Protein AF-0000000071198370 (afdb_homodimer)

Sequence (422 aa):
MTERKFRLDVVVDSFTKAKQEDGSIVLDEYVRGYDELCIFFDSLGSVFGFITSDVRDKIGILKHHRSNENGKNYDMVKRMFDFEVEKNLTAAQTKPLSGSRTLLRLHRALAFTVLFMKGLSEASDKDDSSKLAADAYNETLARYHPWLIRKAALLAMYTLDNVGDMIKKASGGNANEEEAKKLLKEGVDAIQPVYDATEALYTSYDLHGLPMTERKFRLDVVVDSFTKAKQEDGSIVLDEYVRGYDELCIFFDSLGSVFGFITSDVRDKIGILKHHRSNENGKNYDMVKRMFDFEVEKNLTAAQTKPLSGSRTLLRLHRALAFTVLFMKGLSEASDKDDSSKLAADAYNETLARYHPWLIRKAALLAMYTLDNVGDMIKKASGGNANEEEAKKLLKEGVDAIQPVYDATEALYTSYDLHGLP

Foldseek 3Di:
DPLDAAALVLLLVLLLVQQDPVRWGFQVSVLSNLVSVLNLLVVQDPLSVVVSVLSVVLSVLLVVCCPDPNNVQSRIPLSQLVVCVVVVQLVDPDPPHGNNLSVLLVLQVLQLVLQLLLCLLPDDQPDASLVSSLVSCVVTVLVVDPPVVNVSVSVSSVSGDGSCVSLCSQNRNPDDNNVSSVSSVSSSVSNVSVSVSSVVSCVVSVSNPSD/DPLDAAALVLLLVLLLVQQDPVRWGFQVSVLSNLVSVLNLLVVQDPLSVVVSVLSVVLSVLLVVCCPDPNNVQSRIPLSQLVVCVVVVQLVDPDPPHGNNLSVLLVLQVLQLVLQLLLCLLPDDQPDASLVSSLVSCVVTVLVVDPPVVNVSVSVSSVSGDGSCVSLCSQNRNPDDNNVSSVSSVSSSVSNVSVSVSSVVSCVVSVSNPSD

Structure (mmCIF, N/CA/C/O backbone):
data_AF-0000000071198370-model_v1
#
loop_
_entity.id
_entity.type
_entity.pdbx_description
1 polymer 'Glycolipid transfer protein domain-containing protein'
#
loop_
_atom_site.group_PDB
_atom_site.id
_atom_site.type_symbol
_atom_site.label_atom_id
_atom_site.label_alt_id
_atom_site.label_comp_id
_atom_site.label_asym_id
_atom_site.label_entity_id
_atom_site.label_seq_id
_atom_site.pdbx_PDB_ins_code
_atom_site.Cartn_x
_atom_site.Cartn_y
_atom_site.Cartn_z
_atom_site.occupancy
_atom_site.B_iso_or_equiv
_atom_site.auth_seq_id
_atom_site.auth_comp_id
_atom_site.auth_asym_id
_atom_site.auth_atom_id
_atom_site.pdbx_PDB_model_num
ATOM 1 N N . MET A 1 1 ? 5.699 7.121 -16.422 1 35.53 1 MET A N 1
ATOM 2 C CA . MET A 1 1 ? 5.699 8.57 -16.219 1 35.53 1 MET A CA 1
ATOM 3 C C . MET A 1 1 ? 6.66 8.961 -15.109 1 35.53 1 MET A C 1
ATOM 5 O O . MET A 1 1 ? 6.684 8.32 -14.047 1 35.53 1 MET A O 1
ATOM 9 N N . THR A 1 2 ? 7.656 9.594 -15.445 1 44.03 2 THR A N 1
ATOM 10 C CA . THR A 1 2 ? 8.742 9.938 -14.531 1 44.03 2 THR A CA 1
ATOM 11 C C . THR A 1 2 ? 8.203 10.57 -13.258 1 44.03 2 THR A C 1
ATOM 13 O O . THR A 1 2 ? 7.555 11.625 -13.305 1 44.03 2 THR A O 1
ATOM 16 N N . GLU A 1 3 ? 7.875 9.781 -12.281 1 65.62 3 GLU A N 1
ATOM 17 C CA . GLU A 1 3 ? 7.277 10.266 -11.039 1 65.62 3 GLU A CA 1
ATOM 18 C C . GLU A 1 3 ? 8.102 11.398 -10.43 1 65.62 3 GLU A C 1
ATOM 20 O O . GLU A 1 3 ? 9.312 11.273 -10.281 1 65.62 3 GLU A O 1
ATOM 25 N N . ARG A 1 4 ? 7.57 12.711 -10.5 1 84.81 4 ARG A N 1
ATOM 26 C CA . ARG A 1 4 ? 8.211 13.867 -9.891 1 84.81 4 ARG A CA 1
ATOM 27 C C . ARG A 1 4 ? 8.758 13.539 -8.508 1 84.81 4 ARG A C 1
ATOM 29 O O . ARG A 1 4 ? 8.109 12.82 -7.738 1 84.81 4 ARG A O 1
ATOM 36 N N . LYS A 1 5 ? 10.109 14.062 -8.312 1 89.69 5 LYS A N 1
ATOM 37 C CA . LYS A 1 5 ? 10.75 13.797 -7.031 1 89.69 5 LYS A CA 1
ATOM 38 C C . LYS A 1 5 ? 10.258 14.758 -5.953 1 89.69 5 LYS A C 1
ATOM 40 O O . LYS A 1 5 ? 9.875 15.891 -6.258 1 89.69 5 LYS A O 1
ATOM 45 N N . PHE A 1 6 ? 10.219 14.383 -4.734 1 95 6 PHE A N 1
ATOM 46 C CA . PHE A 1 6 ? 9.852 15.172 -3.57 1 95 6 PHE A CA 1
ATOM 47 C C . PHE A 1 6 ? 10.734 16.406 -3.449 1 95 6 PHE A C 1
ATOM 49 O O . PHE A 1 6 ? 11.938 16.344 -3.695 1 95 6 PHE A O 1
ATOM 56 N N . ARG A 1 7 ? 10.141 17.516 -3.117 1 93.75 7 ARG A N 1
ATOM 57 C CA . ARG A 1 7 ? 10.836 18.781 -2.895 1 93.75 7 ARG A CA 1
ATOM 58 C C . ARG A 1 7 ? 10.453 19.375 -1.547 1 93.75 7 ARG A C 1
ATOM 60 O O . ARG A 1 7 ? 9.367 19.953 -1.399 1 93.75 7 ARG A O 1
ATOM 67 N N . LEU A 1 8 ? 11.414 19.344 -0.645 1 94.94 8 LEU A N 1
ATOM 68 C CA . LEU A 1 8 ? 11.164 19.859 0.697 1 94.94 8 LEU A CA 1
ATOM 69 C C . LEU A 1 8 ? 10.984 21.375 0.674 1 94.94 8 LEU A C 1
ATOM 71 O O . LEU A 1 8 ? 10.242 21.922 1.493 1 94.94 8 LEU A O 1
ATOM 75 N N . ASP A 1 9 ? 11.609 22.016 -0.243 1 95 9 ASP A N 1
ATOM 76 C CA . ASP A 1 9 ? 11.469 23.453 -0.325 1 95 9 ASP A CA 1
ATOM 77 C C . ASP A 1 9 ? 10.039 23.859 -0.692 1 95 9 ASP A C 1
ATOM 79 O O . ASP A 1 9 ? 9.578 24.938 -0.334 1 95 9 ASP A O 1
ATOM 83 N N . VAL A 1 10 ? 9.344 23.062 -1.396 1 96.94 10 VAL A N 1
ATOM 84 C CA . VAL A 1 10 ? 7.934 23.312 -1.699 1 96.94 10 VAL A CA 1
ATOM 85 C C . VAL A 1 10 ? 7.109 23.234 -0.417 1 96.94 10 VAL A C 1
ATOM 87 O O . VAL A 1 10 ? 6.211 24.047 -0.201 1 96.94 10 VAL A O 1
ATOM 90 N N . VAL A 1 11 ? 7.41 22.234 0.442 1 97.62 11 VAL A N 1
ATOM 91 C CA . VAL A 1 11 ? 6.746 22.125 1.738 1 97.62 11 VAL A CA 1
ATOM 92 C C . VAL A 1 11 ? 7.008 23.391 2.557 1 97.62 11 VAL A C 1
ATOM 94 O O . VAL A 1 11 ? 6.074 23.984 3.104 1 97.62 11 VAL A O 1
ATOM 97 N N . VAL A 1 12 ? 8.227 23.797 2.6 1 97.62 12 VAL A N 1
ATOM 98 C CA . VAL A 1 12 ? 8.602 25 3.346 1 97.62 12 VAL A CA 1
ATOM 99 C C . VAL A 1 12 ? 7.836 26.203 2.812 1 97.62 12 VAL A C 1
ATOM 101 O O . VAL A 1 12 ? 7.242 26.969 3.584 1 97.62 12 VAL A O 1
ATOM 104 N N . ASP A 1 13 ? 7.82 26.344 1.54 1 98.38 13 ASP A N 1
ATOM 105 C CA . ASP A 1 13 ? 7.145 27.484 0.912 1 98.38 13 ASP A CA 1
ATOM 106 C C . ASP A 1 13 ? 5.648 27.453 1.204 1 98.38 13 ASP A C 1
ATOM 108 O O . ASP A 1 13 ? 5.062 28.484 1.543 1 98.38 13 ASP A O 1
ATOM 112 N N . SER A 1 14 ? 5.078 26.328 1.068 1 98.75 14 SER A N 1
ATOM 113 C CA . SER A 1 14 ? 3.641 26.172 1.261 1 98.75 14 SER A CA 1
ATOM 114 C C . SER A 1 14 ? 3.232 26.531 2.686 1 98.75 14 SER A C 1
ATOM 116 O O . SER A 1 14 ? 2.301 27.312 2.891 1 98.75 14 SER A O 1
ATOM 118 N N . PHE A 1 15 ? 3.928 26.078 3.672 1 98.75 15 PHE A N 1
ATOM 119 C CA . PHE A 1 15 ? 3.527 26.297 5.055 1 98.75 15 PHE A CA 1
ATOM 120 C C . PHE A 1 15 ? 3.906 27.703 5.504 1 98.75 15 PHE A C 1
ATOM 122 O O . PHE A 1 15 ? 3.223 28.312 6.34 1 98.75 15 PHE A O 1
ATOM 129 N N . THR A 1 16 ? 4.973 28.25 4.898 1 98.5 16 THR A N 1
ATOM 130 C CA . THR A 1 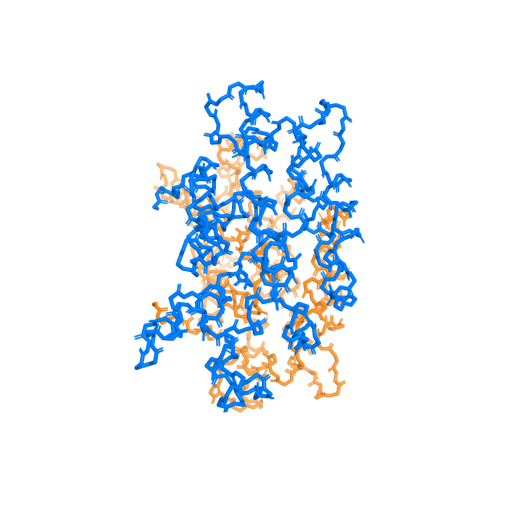16 ? 5.281 29.641 5.16 1 98.5 16 THR A CA 1
ATOM 131 C C . THR A 1 16 ? 4.152 30.547 4.66 1 98.5 16 THR A C 1
ATOM 133 O O . THR A 1 16 ? 3.777 31.5 5.336 1 98.5 16 THR A O 1
ATOM 136 N N . LYS A 1 17 ? 3.629 30.188 3.562 1 98.62 17 LYS A N 1
ATOM 137 C CA . LYS A 1 17 ? 2.574 31 2.961 1 98.62 17 LYS A CA 1
ATOM 138 C C . LYS A 1 17 ? 1.222 30.719 3.604 1 98.62 17 LYS A C 1
ATOM 140 O O . LYS A 1 17 ? 0.285 31.5 3.473 1 98.62 17 LYS A O 1
ATOM 145 N N . ALA A 1 18 ? 1.096 29.578 4.25 1 98.81 18 ALA A N 1
ATOM 146 C CA . ALA A 1 18 ? -0.182 29.172 4.828 1 98.81 18 ALA A CA 1
ATOM 147 C C . ALA A 1 18 ? -0.566 30.094 5.992 1 98.81 18 ALA A C 1
ATOM 149 O O . ALA A 1 18 ? -1.736 30.453 6.148 1 98.81 18 ALA A O 1
ATOM 150 N N . LYS A 1 19 ? 0.361 30.453 6.797 1 98.5 19 LYS A N 1
ATOM 151 C CA . LYS A 1 19 ? 0.066 31.359 7.906 1 98.5 19 LYS A CA 1
ATOM 152 C C . LYS A 1 19 ? 0.299 32.812 7.5 1 98.5 19 LYS A C 1
ATOM 154 O O . LYS A 1 19 ? 1.425 33.188 7.184 1 98.5 19 LYS A O 1
ATOM 159 N N . GLN A 1 20 ? -0.708 33.562 7.566 1 97.75 20 GLN A N 1
ATOM 160 C CA . GLN A 1 20 ? -0.631 35 7.234 1 97.75 20 GLN A CA 1
ATOM 161 C C . GLN A 1 20 ? -0.151 35.812 8.43 1 97.75 20 GLN A C 1
ATOM 163 O O . GLN A 1 20 ? -0.036 35.281 9.539 1 97.75 20 GLN A O 1
ATOM 168 N N . GLU A 1 21 ? 0.072 37.062 8.18 1 95.75 21 GLU A N 1
ATOM 169 C CA . GLU A 1 21 ? 0.603 37.969 9.203 1 95.75 21 GLU A CA 1
ATOM 170 C C . GLU A 1 21 ? -0.369 38.125 10.367 1 95.75 21 GLU A C 1
ATOM 172 O O . GLU A 1 21 ? 0.05 38.25 11.523 1 95.75 21 GLU A O 1
ATOM 177 N N . ASP A 1 22 ? -1.618 38.031 10.086 1 95.69 22 ASP A N 1
ATOM 178 C CA . ASP A 1 22 ? -2.619 38.25 11.125 1 95.69 22 ASP A CA 1
ATOM 179 C C . ASP A 1 22 ? -2.932 36.938 11.844 1 95.69 22 ASP A C 1
ATOM 181 O O . ASP A 1 22 ? -3.826 36.875 12.695 1 95.69 22 ASP A O 1
ATOM 185 N N . GLY A 1 23 ? -2.223 35.844 11.438 1 95.44 23 GLY A N 1
ATOM 186 C CA . GLY A 1 23 ? -2.393 34.562 12.109 1 95.44 23 GLY A CA 1
ATOM 187 C C . GLY A 1 23 ? -3.371 33.625 11.398 1 95.44 23 GLY A C 1
ATOM 188 O O . GLY A 1 23 ? -3.471 32.438 11.734 1 95.44 23 GLY A O 1
ATOM 189 N N . SER A 1 24 ? -4.09 34.188 10.469 1 97.75 24 SER A N 1
ATOM 190 C CA . SER A 1 24 ? -5.027 33.344 9.727 1 97.75 24 SER A CA 1
ATOM 191 C C . SER A 1 24 ? -4.293 32.312 8.891 1 97.75 24 SER A C 1
ATOM 193 O O . SER A 1 24 ? -3.119 32.469 8.555 1 97.75 24 SER A O 1
ATOM 195 N N . ILE A 1 25 ? -5.023 31.234 8.641 1 98.81 25 ILE A N 1
ATOM 196 C CA . ILE A 1 25 ? -4.41 30.109 7.926 1 98.81 25 ILE A CA 1
ATOM 197 C C . ILE A 1 25 ? -5.098 29.922 6.578 1 98.81 25 ILE A C 1
ATOM 199 O O . ILE A 1 25 ? -6.309 29.703 6.516 1 98.81 25 ILE A O 1
ATOM 203 N N . VAL A 1 26 ? -4.309 29.969 5.477 1 98.88 26 VAL A N 1
ATOM 204 C CA . VAL A 1 26 ? -4.785 29.75 4.113 1 98.88 26 VAL A CA 1
ATOM 205 C C . VAL A 1 26 ? -4.918 28.25 3.842 1 98.88 26 VAL A C 1
ATOM 207 O O . VAL A 1 26 ? -3.932 27.516 3.885 1 98.88 26 VAL A O 1
ATOM 210 N N . LEU A 1 27 ? -6.152 27.844 3.549 1 98.88 27 LEU A N 1
ATOM 211 C CA . LEU A 1 27 ? -6.406 26.422 3.391 1 98.88 27 LEU A CA 1
ATOM 212 C C . LEU A 1 27 ? -5.691 25.875 2.158 1 98.88 27 LEU A C 1
ATOM 214 O O . LEU A 1 27 ? -5.102 24.797 2.207 1 98.88 27 LEU A O 1
ATOM 218 N N . ASP A 1 28 ? -5.656 26.625 1.06 1 98.81 28 ASP A N 1
ATOM 219 C CA . ASP A 1 28 ? -5.047 26.156 -0.186 1 98.81 28 ASP A CA 1
ATOM 220 C C . ASP A 1 28 ? -3.561 25.875 0.002 1 98.81 28 ASP A C 1
ATOM 222 O O . ASP A 1 28 ? -3.035 24.906 -0.556 1 98.81 28 ASP A O 1
ATOM 226 N N . GLU A 1 29 ? -2.885 26.719 0.7 1 98.88 29 GLU A N 1
ATOM 227 C CA . GLU A 1 29 ? -1.457 26.531 0.936 1 98.88 29 GLU A CA 1
ATOM 228 C C . GLU A 1 29 ? -1.201 25.344 1.859 1 98.88 29 GLU A C 1
ATOM 230 O O . GLU A 1 29 ? -0.219 24.609 1.69 1 98.88 29 GLU A O 1
ATOM 235 N N . TYR A 1 30 ? -2.068 25.188 2.867 1 98.88 30 TYR A N 1
ATOM 236 C CA . TYR A 1 30 ? -2.01 24.016 3.73 1 98.88 30 TYR A CA 1
ATOM 237 C C . TYR A 1 30 ? -2.104 22.719 2.914 1 98.88 30 TYR A C 1
ATOM 239 O O . TYR A 1 30 ? -1.282 21.812 3.076 1 98.88 30 TYR A O 1
ATOM 247 N N . VAL A 1 31 ? -3.043 22.688 1.993 1 98.81 31 VAL A N 1
ATOM 248 C CA . VAL A 1 31 ? -3.291 21.531 1.134 1 98.81 31 VAL A CA 1
ATOM 249 C C . VAL A 1 31 ? -2.121 21.344 0.171 1 98.81 31 VAL A C 1
ATOM 251 O O . VAL A 1 31 ? -1.703 20.203 -0.094 1 98.81 31 VAL A O 1
ATOM 254 N N . ARG A 1 32 ? -1.594 22.438 -0.359 1 98.69 32 ARG A N 1
ATOM 255 C CA . ARG A 1 32 ? -0.42 22.359 -1.222 1 98.69 32 ARG A CA 1
ATOM 256 C C . ARG A 1 32 ? 0.745 21.688 -0.508 1 98.69 32 ARG A C 1
ATOM 258 O O . ARG A 1 32 ? 1.447 20.859 -1.098 1 98.69 32 ARG A O 1
ATOM 265 N N . GLY A 1 33 ? 0.97 22.016 0.738 1 98.56 33 GLY A N 1
ATOM 266 C CA . GLY A 1 33 ? 1.994 21.344 1.532 1 98.56 33 GLY A CA 1
ATOM 267 C C . GLY A 1 33 ? 1.794 19.844 1.641 1 98.56 33 GLY A C 1
ATOM 268 O O . GLY A 1 33 ? 2.738 19.078 1.464 1 98.56 33 GLY A O 1
ATOM 269 N N . TYR A 1 34 ? 0.578 19.453 1.87 1 98.62 34 TYR A N 1
ATOM 270 C CA . TYR A 1 34 ? 0.268 18.031 2.01 1 98.62 34 TYR A CA 1
ATOM 271 C C . TYR A 1 34 ? 0.379 17.312 0.671 1 98.62 34 TYR A C 1
ATOM 273 O O . TYR A 1 34 ? 0.767 16.141 0.617 1 98.62 34 TYR A O 1
ATOM 281 N N . ASP A 1 35 ? 0.061 18.031 -0.423 1 98.19 35 ASP A N 1
ATOM 282 C CA . ASP A 1 35 ? 0.276 17.453 -1.744 1 98.19 35 ASP A CA 1
ATOM 283 C C . ASP A 1 35 ? 1.738 17.047 -1.938 1 98.19 35 ASP A C 1
ATOM 285 O O . ASP A 1 35 ? 2.031 15.977 -2.461 1 98.19 35 ASP A O 1
ATOM 289 N N . GLU A 1 36 ? 2.586 17.938 -1.532 1 97.38 36 GLU A N 1
ATOM 290 C CA . GLU A 1 36 ? 4.012 17.641 -1.651 1 97.38 36 GLU A CA 1
ATOM 291 C C . GLU A 1 36 ? 4.418 16.5 -0.729 1 97.38 36 GLU A C 1
ATOM 293 O O . GLU A 1 36 ? 5.195 15.625 -1.121 1 97.38 36 GLU A O 1
ATOM 298 N N . LEU A 1 37 ? 3.881 16.453 0.5 1 97.06 37 LEU A N 1
ATOM 299 C CA . LEU A 1 37 ? 4.195 15.391 1.449 1 97.06 37 LEU A CA 1
ATOM 300 C C . LEU A 1 37 ? 3.754 14.031 0.916 1 97.06 37 LEU A C 1
ATOM 302 O O . LEU A 1 37 ? 4.391 13.008 1.19 1 97.06 37 LEU A O 1
ATOM 306 N N . CYS A 1 38 ? 2.746 13.977 0.132 1 96.88 38 CYS A N 1
ATOM 307 C CA . CYS A 1 38 ? 2.293 12.734 -0.476 1 96.88 38 CYS A CA 1
ATOM 308 C C . CYS A 1 38 ? 3.354 12.164 -1.409 1 96.88 38 CYS A C 1
ATOM 310 O O . CYS A 1 38 ? 3.516 10.945 -1.503 1 96.88 38 CYS A O 1
ATOM 312 N N . ILE A 1 39 ? 4.086 13.039 -2.111 1 95.69 39 ILE A N 1
ATOM 313 C CA . ILE A 1 39 ? 5.168 12.586 -2.979 1 95.69 39 ILE A CA 1
ATOM 314 C C . ILE A 1 39 ? 6.25 11.906 -2.141 1 95.69 39 ILE A C 1
ATOM 316 O O . ILE A 1 39 ? 6.801 10.875 -2.541 1 95.69 39 ILE A O 1
ATOM 320 N N . PHE A 1 40 ? 6.547 12.5 -0.985 1 94.62 40 PHE A N 1
ATOM 321 C CA . PHE A 1 40 ? 7.512 11.898 -0.074 1 94.62 40 PHE A CA 1
ATOM 322 C C . PHE A 1 40 ? 7.043 10.516 0.375 1 94.62 40 PHE A C 1
ATOM 324 O O . PHE A 1 40 ? 7.809 9.555 0.329 1 94.62 40 PHE A O 1
ATOM 331 N N . PHE A 1 41 ? 5.766 10.359 0.835 1 95 41 PHE A N 1
ATOM 332 C CA . PHE A 1 41 ? 5.227 9.086 1.301 1 95 41 PHE A CA 1
ATOM 333 C C . PHE A 1 41 ? 5.293 8.031 0.199 1 95 41 PHE A C 1
ATOM 335 O O . PHE A 1 41 ? 5.617 6.875 0.459 1 95 41 PHE A O 1
ATOM 342 N N . ASP A 1 42 ? 5.031 8.469 -1.008 1 93.56 42 ASP A N 1
ATOM 343 C CA . ASP A 1 42 ? 5.113 7.566 -2.148 1 93.56 42 ASP A CA 1
ATOM 344 C C . ASP A 1 42 ? 6.539 7.047 -2.338 1 93.56 42 ASP A C 1
ATOM 346 O O . ASP A 1 42 ? 6.738 5.91 -2.76 1 93.56 42 ASP A O 1
ATOM 350 N N . SER A 1 43 ? 7.473 7.852 -2.029 1 93.69 43 SER A N 1
ATOM 351 C CA . SER A 1 43 ? 8.875 7.492 -2.246 1 93.69 43 SER A CA 1
ATOM 352 C C . SER A 1 43 ? 9.344 6.477 -1.21 1 93.69 43 SER A C 1
ATOM 354 O O . SER A 1 43 ? 10.398 5.859 -1.378 1 93.69 43 SER A O 1
ATOM 356 N N . LEU A 1 44 ? 8.609 6.312 -0.084 1 94.31 44 LEU A N 1
ATOM 357 C CA . LEU A 1 44 ? 9.031 5.434 1.004 1 94.31 44 LEU A CA 1
ATOM 358 C C . LEU A 1 44 ? 8.797 3.971 0.643 1 94.31 44 LEU A C 1
ATOM 360 O O . LEU A 1 44 ? 9.359 3.074 1.273 1 94.31 44 LEU A O 1
ATOM 364 N N . GLY A 1 45 ? 7.84 3.74 -0.312 1 93.31 45 GLY A N 1
ATOM 365 C CA . GLY A 1 45 ? 7.609 2.375 -0.759 1 93.31 45 GLY A CA 1
ATOM 366 C C . GLY A 1 45 ? 6.141 1.982 -0.746 1 93.31 45 GLY A C 1
ATOM 367 O O . GLY A 1 45 ? 5.32 2.648 -0.112 1 93.31 45 GLY A O 1
ATOM 368 N N . SER A 1 46 ? 5.91 0.899 -1.343 1 93.25 46 SER A N 1
ATOM 369 C CA . SER A 1 46 ? 4.535 0.475 -1.581 1 93.25 46 SER A CA 1
ATOM 370 C C . SER A 1 46 ? 3.836 0.108 -0.276 1 93.25 46 SER A C 1
ATOM 372 O O . SER A 1 46 ? 2.607 0.143 -0.193 1 93.25 46 SER A O 1
ATOM 374 N N . VAL A 1 47 ? 4.574 -0.257 0.759 1 94.44 47 VAL A N 1
ATOM 375 C CA . VAL A 1 47 ? 4.016 -0.58 2.068 1 94.44 47 VAL A CA 1
ATOM 376 C C . VAL A 1 47 ? 3.355 0.66 2.668 1 94.44 47 VAL A C 1
ATOM 378 O O . VAL A 1 47 ? 2.469 0.549 3.516 1 94.44 47 VAL A O 1
ATOM 381 N N . PHE A 1 48 ? 3.68 1.822 2.184 1 96.19 48 PHE A N 1
ATOM 382 C CA . PHE A 1 48 ? 3.129 3.076 2.682 1 96.19 48 PHE A CA 1
ATOM 383 C C . PHE A 1 48 ? 1.935 3.514 1.842 1 96.19 48 PHE A C 1
ATOM 385 O O . PHE A 1 48 ? 1.383 4.594 2.053 1 96.19 48 PHE A O 1
ATOM 392 N N . GLY A 1 49 ? 1.549 2.674 0.939 1 94.88 49 GLY A N 1
ATOM 393 C CA . GLY A 1 49 ? 0.475 3.027 0.025 1 94.88 49 GLY A CA 1
ATOM 394 C C . GLY A 1 49 ? -0.804 3.432 0.734 1 94.88 49 GLY A C 1
ATOM 395 O O . GLY A 1 49 ? -1.488 4.363 0.31 1 94.88 49 GLY A O 1
ATOM 396 N N . PHE A 1 50 ? -1.109 2.77 1.8 1 95.62 50 PHE A N 1
ATOM 397 C CA . PHE A 1 50 ? -2.35 3.064 2.506 1 95.62 50 PHE A CA 1
ATOM 398 C C . PHE A 1 50 ? -2.285 4.438 3.164 1 95.62 50 PHE A C 1
ATOM 400 O O . PHE A 1 50 ? -3.309 5.105 3.32 1 95.62 50 PHE A O 1
ATOM 407 N N . ILE A 1 51 ? -1.092 4.836 3.629 1 97.06 51 ILE A N 1
ATOM 408 C CA . ILE A 1 51 ? -0.909 6.164 4.211 1 97.06 51 ILE A CA 1
ATOM 409 C C . ILE A 1 51 ? -1.16 7.23 3.15 1 97.06 51 ILE A C 1
ATOM 411 O O . ILE A 1 51 ? -1.951 8.156 3.365 1 97.06 51 ILE A O 1
ATOM 415 N N . THR A 1 52 ? -0.494 7.062 2.006 1 96.5 52 THR A N 1
ATOM 416 C CA . THR A 1 52 ? -0.632 8.031 0.926 1 96.5 52 THR A CA 1
ATOM 417 C C . THR A 1 52 ? -2.082 8.117 0.455 1 96.5 52 THR A C 1
ATOM 419 O O . THR A 1 52 ? -2.609 9.211 0.245 1 96.5 52 THR A O 1
ATOM 422 N N . SER A 1 53 ? -2.65 6.965 0.306 1 95.88 53 SER A N 1
ATOM 423 C CA . SER A 1 53 ? -4.043 6.926 -0.127 1 95.88 53 SER A CA 1
ATOM 424 C C . SER A 1 53 ? -4.949 7.668 0.85 1 95.88 53 SER A C 1
ATOM 426 O O . SER A 1 53 ? -5.816 8.438 0.435 1 95.88 53 SER A O 1
ATOM 428 N N . ASP A 1 54 ? -4.773 7.453 2.131 1 96.81 54 ASP A N 1
ATOM 429 C CA . ASP A 1 54 ? -5.574 8.102 3.164 1 96.81 54 ASP A CA 1
ATOM 430 C C . ASP A 1 54 ? -5.387 9.617 3.131 1 96.81 54 ASP A C 1
ATOM 432 O O . ASP A 1 54 ? -6.363 10.367 3.189 1 96.81 54 ASP A O 1
ATOM 436 N N . VAL A 1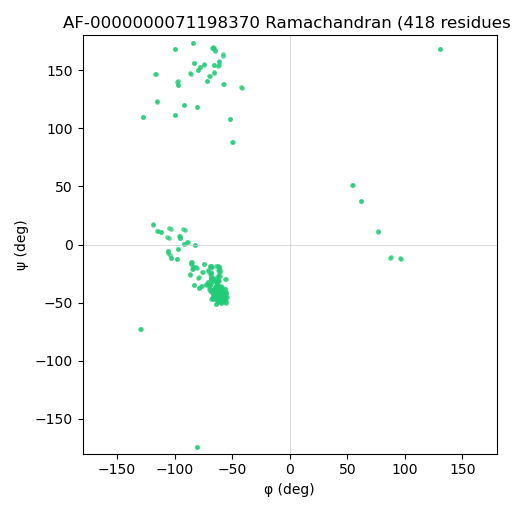 55 ? -4.191 10.078 3.006 1 98.06 55 VAL A N 1
ATOM 437 C CA . VAL A 1 55 ? -3.891 11.5 2.984 1 98.06 55 VAL A CA 1
ATOM 438 C C . VAL A 1 55 ? -4.477 12.133 1.723 1 98.06 55 VAL A C 1
ATOM 440 O O . VAL A 1 55 ? -5.109 13.195 1.787 1 98.06 55 VAL A O 1
ATOM 443 N N . ARG A 1 56 ? -4.371 11.516 0.598 1 97.88 56 ARG A N 1
ATOM 444 C CA . ARG A 1 56 ? -4.906 12.031 -0.656 1 97.88 56 ARG A CA 1
ATOM 445 C C . ARG A 1 56 ? -6.43 12.109 -0.61 1 97.88 56 ARG A C 1
ATOM 447 O O . ARG A 1 56 ? -7.027 13.023 -1.182 1 97.88 56 ARG A O 1
ATOM 454 N N . ASP A 1 57 ? -7 11.141 -0.008 1 97.62 57 ASP A N 1
ATOM 455 C CA . ASP A 1 57 ? -8.453 11.18 0.169 1 97.62 57 ASP A CA 1
ATOM 456 C C . ASP A 1 57 ? -8.883 12.422 0.938 1 97.62 57 ASP A C 1
ATOM 458 O O . ASP A 1 57 ? -9.836 13.102 0.551 1 97.62 57 ASP A O 1
ATOM 462 N N . LYS A 1 58 ? -8.211 12.711 1.994 1 98.31 58 LYS A N 1
ATOM 463 C CA . LYS A 1 58 ? -8.539 13.867 2.818 1 98.31 58 LYS A CA 1
ATOM 464 C C . LYS A 1 58 ? -8.281 15.172 2.064 1 98.31 58 LYS A C 1
ATOM 466 O O . LYS A 1 58 ? -9.07 16.109 2.146 1 98.31 58 LYS A O 1
ATOM 471 N N . ILE A 1 59 ? -7.18 15.195 1.326 1 98.75 59 ILE A N 1
ATOM 472 C CA . ILE A 1 59 ? -6.898 16.344 0.462 1 98.75 59 ILE A CA 1
ATOM 473 C C . ILE A 1 59 ? -8.047 16.531 -0.529 1 98.75 59 ILE A C 1
ATOM 475 O O . ILE A 1 59 ? -8.516 17.656 -0.734 1 98.75 59 ILE A O 1
ATOM 479 N N . GLY A 1 60 ? -8.508 15.445 -1.083 1 98.62 60 GLY A N 1
ATOM 480 C CA . GLY A 1 60 ? -9.609 15.492 -2.027 1 98.62 60 GLY A CA 1
ATOM 481 C C . GLY A 1 60 ? -10.875 16.078 -1.436 1 98.62 60 GLY A C 1
ATOM 482 O O . GLY A 1 60 ? -11.57 16.859 -2.086 1 98.62 60 GLY A O 1
ATOM 483 N N . ILE A 1 61 ? -11.203 15.703 -0.26 1 98.38 61 ILE A N 1
ATOM 484 C CA . ILE A 1 61 ? -12.391 16.219 0.421 1 98.38 61 ILE A CA 1
ATOM 485 C C . ILE A 1 61 ? -12.281 17.719 0.601 1 98.38 61 ILE A C 1
ATOM 487 O O . ILE A 1 61 ? -13.227 18.469 0.326 1 98.38 61 ILE A O 1
ATOM 491 N N . LEU A 1 62 ? -11.141 18.172 1.074 1 98.75 62 LEU A N 1
ATOM 492 C CA . LEU A 1 62 ? -10.945 19.609 1.284 1 98.75 62 LEU A CA 1
ATOM 493 C C . LEU A 1 62 ? -11.023 20.359 -0.035 1 98.75 62 LEU A C 1
ATOM 495 O O . LEU A 1 62 ? -11.648 21.422 -0.108 1 98.75 62 LEU A O 1
ATOM 499 N N . LYS A 1 63 ? -10.422 19.828 -1.096 1 98.75 63 LYS A N 1
ATOM 500 C CA . LYS A 1 63 ? -10.469 20.453 -2.412 1 98.75 63 LYS A CA 1
ATOM 501 C C . LYS A 1 63 ? -11.898 20.5 -2.951 1 98.75 63 LYS A C 1
ATOM 503 O O . LYS A 1 63 ? -12.289 21.453 -3.629 1 98.75 63 LYS A O 1
ATOM 508 N N . HIS A 1 64 ? -12.648 19.484 -2.689 1 98.38 64 HIS A N 1
ATOM 509 C CA . HIS A 1 64 ? -14.055 19.453 -3.084 1 98.38 64 HIS A CA 1
ATOM 510 C C . HIS A 1 64 ? -14.836 20.594 -2.443 1 98.38 64 HIS A C 1
ATOM 512 O O . HIS A 1 64 ? -15.57 21.312 -3.127 1 98.38 64 HIS A O 1
ATOM 518 N N . HIS A 1 65 ? -14.656 20.75 -1.145 1 98.31 65 HIS A N 1
ATOM 519 C CA . HIS A 1 65 ? -15.328 21.844 -0.453 1 98.31 65 HIS A CA 1
ATOM 520 C C . HIS A 1 65 ? -14.906 23.203 -1.008 1 98.31 65 HIS A C 1
ATOM 522 O O . HIS A 1 65 ? -15.727 24.109 -1.144 1 98.31 65 HIS A O 1
ATOM 528 N N . ARG A 1 66 ? -13.648 23.328 -1.344 1 98.56 66 ARG A N 1
ATOM 529 C CA . ARG A 1 66 ? -13.094 24.578 -1.836 1 98.56 66 ARG A CA 1
ATOM 530 C C . ARG A 1 66 ? -13.641 24.922 -3.221 1 98.56 66 ARG A C 1
ATOM 532 O O . ARG A 1 66 ? -13.781 26.094 -3.57 1 98.56 66 ARG A O 1
ATOM 539 N N . SER A 1 67 ? -14.07 23.938 -3.992 1 98.06 67 SER A N 1
ATOM 540 C CA . SER A 1 67 ? -14.438 24.141 -5.387 1 98.06 67 SER A CA 1
ATOM 541 C C . SER A 1 67 ? -15.953 24.172 -5.555 1 98.06 67 SER A C 1
ATOM 543 O O . SER A 1 67 ? -16.453 24.594 -6.605 1 98.06 67 SER A O 1
ATOM 545 N N . ASN A 1 68 ? -16.719 23.797 -4.562 1 97.19 68 ASN A N 1
ATOM 546 C CA . ASN A 1 68 ? -18.172 23.734 -4.711 1 97.19 68 ASN A CA 1
ATOM 547 C C . ASN A 1 68 ? -18.812 25.109 -4.555 1 97.19 68 ASN A C 1
ATOM 549 O O . ASN A 1 68 ? -18.109 26.125 -4.559 1 97.19 68 ASN A O 1
ATOM 553 N N . GLU A 1 69 ? -20.172 25.219 -4.543 1 97.44 69 GLU A N 1
ATOM 554 C CA . GLU A 1 69 ? -20.906 26.469 -4.531 1 97.44 69 GLU A CA 1
ATOM 555 C C . GLU A 1 69 ? -20.594 27.297 -3.293 1 97.44 69 GLU A C 1
ATOM 557 O O . GLU A 1 69 ? -20.688 28.531 -3.314 1 97.44 69 GLU A O 1
ATOM 562 N N . ASN A 1 70 ? -20.062 26.688 -2.221 1 97.81 70 ASN A N 1
ATOM 563 C CA . ASN A 1 70 ? -19.734 27.391 -0.984 1 97.81 70 ASN A CA 1
ATOM 564 C C . ASN A 1 70 ? -18.234 27.594 -0.839 1 97.81 70 ASN A C 1
ATOM 566 O O . ASN A 1 70 ? -17.75 27.906 0.251 1 97.81 70 ASN A O 1
ATOM 570 N N . GLY A 1 71 ? -17.484 27.422 -1.84 1 98.44 71 GLY A N 1
ATOM 571 C CA . GLY A 1 71 ? -16.031 27.406 -1.842 1 98.44 71 GLY A CA 1
ATOM 572 C C . GLY A 1 71 ? -15.422 28.656 -1.241 1 98.44 71 GLY A C 1
ATOM 573 O O . GLY A 1 71 ? -14.32 28.625 -0.69 1 98.44 71 GLY A O 1
ATOM 574 N N . LYS A 1 72 ? -16.125 29.766 -1.357 1 98.25 72 LYS A N 1
ATOM 575 C CA . LYS A 1 72 ? -15.625 31.031 -0.811 1 98.25 72 LYS A CA 1
ATOM 576 C C . LYS A 1 72 ? -15.453 30.938 0.703 1 98.25 72 LYS A C 1
ATOM 578 O O . LYS A 1 72 ? -14.594 31.609 1.273 1 98.25 72 LYS A O 1
ATOM 583 N N . ASN A 1 73 ? -16.234 30.062 1.35 1 98.56 73 ASN A N 1
ATOM 584 C CA . ASN A 1 73 ? -16.156 29.922 2.799 1 98.56 73 ASN A CA 1
ATOM 585 C C . ASN A 1 73 ? -15 29.016 3.213 1 98.56 73 ASN A C 1
ATOM 587 O O . ASN A 1 73 ? -14.742 28.828 4.402 1 98.56 73 ASN A O 1
ATOM 591 N N . TYR A 1 74 ? -14.258 28.5 2.205 1 98.69 74 TYR A N 1
ATOM 592 C CA . TYR A 1 74 ? -13.211 27.516 2.498 1 98.69 74 TYR A CA 1
ATOM 593 C C . TYR A 1 74 ? -11.844 28.047 2.076 1 98.69 74 TYR A C 1
ATOM 595 O O . TYR A 1 74 ? -10.906 27.266 1.893 1 98.69 74 TYR A O 1
ATOM 603 N N . ASP A 1 75 ? -11.695 29.266 1.862 1 98.62 75 ASP A N 1
ATOM 604 C CA . ASP A 1 75 ? -10.398 29.812 1.489 1 98.62 75 ASP A CA 1
ATOM 605 C C . ASP A 1 75 ? -9.477 29.922 2.701 1 98.62 75 ASP A C 1
ATOM 607 O O . ASP A 1 75 ? -8.266 29.703 2.588 1 98.62 75 ASP A O 1
ATOM 611 N N . MET A 1 76 ? -10.062 30.25 3.916 1 98.81 76 MET A N 1
ATOM 612 C CA . MET A 1 76 ? -9.359 30.312 5.195 1 98.81 76 MET A CA 1
ATOM 613 C C . MET A 1 76 ? -9.914 29.281 6.164 1 98.81 76 MET A C 1
ATOM 615 O O . MET A 1 76 ? -11.125 29.016 6.188 1 98.81 76 MET A O 1
ATOM 619 N N . VAL A 1 77 ? -9.055 28.734 7.027 1 98.88 77 VAL A N 1
ATOM 620 C CA . VAL A 1 77 ? -9.453 27.703 7.977 1 98.88 77 VAL A CA 1
ATOM 621 C C . VAL A 1 77 ? -10.516 28.25 8.93 1 98.88 77 VAL A C 1
ATOM 623 O O . VAL A 1 77 ? -11.531 27.594 9.172 1 98.88 77 VAL A O 1
ATOM 626 N N . LYS A 1 78 ? -10.281 29.484 9.414 1 98.75 78 LYS A N 1
ATOM 627 C CA . LYS A 1 78 ? -11.242 30.062 10.344 1 98.75 78 LYS A CA 1
ATOM 628 C C . LYS A 1 78 ? -12.602 30.25 9.68 1 98.75 78 LYS A C 1
ATOM 630 O O . LYS A 1 78 ? -13.641 30.016 10.305 1 98.75 78 LYS A O 1
ATOM 635 N N . ARG A 1 79 ? -12.641 30.75 8.484 1 98.69 79 ARG A N 1
ATOM 636 C CA . ARG A 1 79 ? -13.898 30.953 7.773 1 98.69 79 ARG A CA 1
ATOM 637 C C . ARG A 1 79 ? -14.609 29.625 7.551 1 98.69 79 ARG A C 1
ATOM 639 O O . ARG A 1 79 ? -15.844 29.547 7.609 1 98.69 79 ARG A O 1
ATOM 646 N N . MET A 1 80 ? -13.859 28.609 7.234 1 98.81 80 MET A N 1
ATOM 647 C CA . MET A 1 80 ? -14.422 27.266 7.117 1 98.81 80 MET A CA 1
ATOM 648 C C . MET A 1 80 ? -15.086 26.844 8.422 1 98.81 80 MET A C 1
ATOM 650 O O . MET A 1 80 ? -16.219 26.359 8.414 1 98.81 80 MET A O 1
ATOM 654 N N . PHE A 1 81 ? -14.422 27.062 9.555 1 98.69 81 PHE A N 1
ATOM 655 C CA . PHE A 1 81 ? -14.984 26.719 10.859 1 98.69 81 PHE A CA 1
ATOM 656 C C . PHE A 1 81 ? -16.281 27.484 11.102 1 98.69 81 PHE A C 1
ATOM 658 O O . PHE A 1 81 ? -17.297 26.891 11.477 1 98.69 81 PHE A O 1
ATOM 665 N N . ASP A 1 82 ? -16.219 28.797 10.859 1 98.62 82 ASP A N 1
ATOM 666 C CA . ASP A 1 82 ? -17.391 29.641 11.062 1 98.62 82 ASP A CA 1
ATOM 667 C C . ASP A 1 82 ? -18.578 29.109 10.266 1 98.62 82 ASP A C 1
ATOM 669 O O . ASP A 1 82 ? -19.672 28.953 10.805 1 98.62 82 ASP A O 1
ATOM 673 N N . PHE A 1 83 ? -18.328 28.875 9.031 1 98.62 83 PHE A N 1
ATOM 674 C CA . PHE A 1 83 ? -19.375 28.438 8.117 1 98.62 83 PHE A CA 1
ATOM 675 C C . PHE A 1 83 ? -19.969 27.094 8.555 1 98.62 83 PHE A C 1
ATOM 677 O O . PHE A 1 83 ? -21.188 26.953 8.648 1 98.62 83 PHE A O 1
ATOM 684 N N . GLU A 1 84 ? -19.109 26.188 8.836 1 98.31 84 GLU A N 1
ATOM 685 C CA . GLU A 1 84 ? -19.562 24.828 9.125 1 98.31 84 GLU A CA 1
ATOM 686 C C . GLU A 1 84 ? -20.234 24.75 10.484 1 98.31 84 GLU A C 1
ATOM 688 O O . GLU A 1 84 ? -21.172 23.969 10.672 1 98.31 84 GLU A O 1
ATOM 693 N N . VAL A 1 85 ? -19.75 25.531 11.445 1 97.81 85 VAL A N 1
ATOM 694 C CA . VAL A 1 85 ? -20.406 25.578 12.75 1 97.81 85 VAL A CA 1
ATOM 695 C C . VAL A 1 85 ? -21.781 26.234 12.625 1 97.81 85 VAL A C 1
ATOM 697 O O . VAL A 1 85 ? -22.766 25.719 13.156 1 97.81 85 VAL A O 1
ATOM 700 N N . GLU A 1 86 ? -21.844 27.328 11.938 1 97.75 86 GLU A N 1
ATOM 701 C CA . GLU A 1 86 ? -23.094 28.047 11.75 1 97.75 86 GLU A CA 1
ATOM 702 C C . GLU A 1 86 ? -24.141 27.156 11.094 1 97.75 86 GLU A C 1
ATOM 704 O O . GLU A 1 86 ? -25.328 27.188 11.469 1 97.75 86 GLU A O 1
ATOM 709 N N . LYS A 1 87 ? -23.719 26.375 10.125 1 97 87 LYS A N 1
ATOM 710 C CA . LYS A 1 87 ? -24.641 25.547 9.359 1 97 87 LYS A CA 1
ATOM 711 C C . LYS A 1 87 ? -24.781 24.156 9.969 1 97 87 LYS A C 1
ATOM 713 O O . LYS A 1 87 ? -25.469 23.297 9.414 1 97 87 LYS A O 1
ATOM 718 N N . ASN A 1 88 ? -24.125 23.859 11.047 1 95.69 88 ASN A N 1
ATOM 719 C CA . ASN A 1 88 ? -24.156 22.594 11.781 1 95.69 88 ASN A CA 1
ATOM 720 C C . ASN A 1 88 ? -23.656 21.438 10.922 1 95.69 88 ASN A C 1
ATOM 722 O O . ASN A 1 88 ? -24.219 20.344 10.961 1 95.69 88 ASN A O 1
ATOM 726 N N . LEU A 1 89 ? -22.672 21.719 10.141 1 96 89 LEU A N 1
ATOM 727 C CA . LEU A 1 89 ? -22.109 20.719 9.234 1 96 89 LEU A CA 1
ATOM 728 C C . LEU A 1 89 ? -21.094 19.844 9.953 1 96 89 LEU A C 1
ATOM 730 O O . LEU A 1 89 ? -20.766 18.75 9.492 1 96 89 LEU A O 1
ATOM 734 N N . THR A 1 90 ? -20.562 20.266 11.07 1 95.75 90 THR A N 1
ATOM 735 C CA . THR A 1 90 ? -19.547 19.516 11.805 1 95.75 90 THR A CA 1
ATOM 736 C C . THR A 1 90 ? -20.156 18.281 12.461 1 95.75 90 THR A C 1
ATOM 738 O O . THR A 1 90 ? -19.453 17.312 12.742 1 95.75 90 THR A O 1
ATOM 741 N N . ALA A 1 91 ? -21.422 18.297 12.664 1 91.31 91 ALA A N 1
ATOM 742 C CA . ALA A 1 91 ? -22.109 17.188 13.312 1 91.31 91 ALA A CA 1
ATOM 743 C C . ALA A 1 91 ? -22.469 16.094 12.305 1 91.31 91 ALA A C 1
ATOM 745 O O . ALA A 1 91 ? -22.672 14.938 12.68 1 91.31 91 ALA A O 1
ATOM 746 N N . ALA A 1 92 ? -22.516 16.484 11.086 1 88.31 92 ALA A N 1
ATOM 747 C CA . ALA A 1 92 ? -22.938 15.547 10.047 1 88.31 92 ALA A CA 1
ATOM 748 C C . ALA A 1 92 ? -21.844 14.5 9.805 1 88.31 92 ALA A C 1
ATOM 750 O O . ALA A 1 92 ? -20.656 14.812 9.805 1 88.31 92 ALA A O 1
ATOM 751 N N . GLN A 1 93 ? -22.312 13.266 9.602 1 88.31 93 GLN A N 1
ATOM 752 C CA . GLN A 1 93 ? -21.375 12.172 9.336 1 88.31 93 GLN A CA 1
ATOM 753 C C . GLN A 1 93 ? -21.562 11.625 7.918 1 88.31 93 GLN A C 1
ATOM 755 O O . GLN A 1 93 ? -21 10.586 7.574 1 88.31 93 GLN A O 1
ATOM 760 N N . THR A 1 94 ? -22.312 12.352 7.164 1 89.19 94 THR A N 1
ATOM 761 C CA . THR A 1 94 ? -22.547 11.938 5.785 1 89.19 94 THR A CA 1
ATOM 762 C C . THR A 1 94 ? -21.406 12.391 4.883 1 89.19 94 THR A C 1
ATOM 764 O O . THR A 1 94 ? -20.781 13.43 5.129 1 89.19 94 THR A O 1
ATOM 767 N N . LYS A 1 95 ? -21.188 11.781 3.795 1 89.06 95 LYS A N 1
ATOM 768 C CA . LYS A 1 95 ? -20.109 12.125 2.869 1 89.06 95 LYS A CA 1
ATOM 769 C C . LYS A 1 95 ? -20.547 13.219 1.899 1 89.06 95 LYS A C 1
ATOM 771 O O . LYS A 1 95 ? -21.703 13.258 1.479 1 89.06 95 LYS A O 1
ATOM 776 N N . PRO A 1 96 ? -19.656 13.969 1.564 1 94.88 96 PRO A N 1
ATOM 777 C CA . PRO A 1 96 ? -18.297 14.094 2.096 1 94.88 96 PRO A CA 1
ATOM 778 C C . PRO A 1 96 ? -18.266 14.68 3.504 1 94.88 96 PRO A C 1
ATOM 780 O O . PRO A 1 96 ? -19.062 15.562 3.828 1 94.88 96 PRO A O 1
ATOM 783 N N . LEU A 1 97 ? -17.344 14.227 4.324 1 96.12 97 LEU A N 1
ATOM 784 C CA . LEU A 1 97 ? -17.188 14.727 5.688 1 96.12 97 LEU A CA 1
ATOM 785 C C . LEU A 1 97 ? -16.844 16.219 5.68 1 96.12 97 LEU A C 1
ATOM 787 O O . LEU A 1 97 ? -16.359 16.734 4.676 1 96.12 97 LEU A O 1
ATOM 791 N N . SER A 1 98 ? -17.125 16.859 6.746 1 98.12 98 SER A N 1
ATOM 792 C CA . SER A 1 98 ? -16.875 18.297 6.84 1 98.12 98 SER A CA 1
ATOM 793 C C . SER A 1 98 ? -15.391 18.609 6.684 1 98.12 98 SER A C 1
ATOM 795 O O . SER A 1 98 ? -14.539 17.766 6.945 1 98.12 98 SER A O 1
ATOM 797 N N . GLY A 1 99 ? -15.141 19.828 6.227 1 98.5 99 GLY A N 1
ATOM 798 C CA . GLY A 1 99 ? -13.773 20.312 6.129 1 98.5 99 GLY A CA 1
ATOM 799 C C . GLY A 1 99 ? -13.062 20.359 7.465 1 98.5 99 GLY A C 1
ATOM 800 O O . GLY A 1 99 ? -11.898 19.969 7.57 1 98.5 99 GLY A O 1
ATOM 801 N N . SER A 1 100 ? -13.742 20.797 8.484 1 98.69 100 SER A N 1
ATOM 802 C CA . SER A 1 100 ? -13.164 20.922 9.812 1 98.69 100 SER A CA 1
ATOM 803 C C . SER A 1 100 ? -12.695 19.578 10.352 1 98.69 100 SER A C 1
ATOM 805 O O . SER A 1 100 ? -11.602 19.453 10.891 1 98.69 100 SER A O 1
ATOM 807 N N . ARG A 1 101 ? -13.562 18.609 10.141 1 98.44 101 ARG A N 1
ATOM 808 C CA . ARG A 1 101 ? -13.211 17.266 10.578 1 98.44 101 ARG A CA 1
ATOM 809 C C . ARG A 1 101 ? -12.047 16.719 9.773 1 98.44 101 ARG A C 1
ATOM 811 O O . ARG A 1 101 ? -11.125 16.125 10.328 1 98.44 101 ARG A O 1
ATOM 818 N N . THR A 1 102 ? -12.109 16.859 8.484 1 98.56 102 THR A N 1
ATOM 819 C CA . THR A 1 102 ? -11.078 16.344 7.59 1 98.56 102 THR A CA 1
ATOM 820 C C . THR A 1 102 ? -9.734 17 7.883 1 98.56 102 THR A C 1
ATOM 822 O O . THR A 1 102 ? -8.711 16.312 7.988 1 98.56 102 THR A O 1
ATOM 825 N N . LEU A 1 103 ? -9.719 18.297 8.031 1 98.81 103 LEU A N 1
ATOM 826 C CA . LEU A 1 103 ? -8.477 19.031 8.32 1 98.81 103 LEU A CA 1
ATOM 827 C C . LEU A 1 103 ? -7.906 18.609 9.672 1 98.81 103 LEU A C 1
ATOM 829 O O . LEU A 1 103 ? -6.688 18.531 9.836 1 98.81 103 LEU A O 1
ATOM 833 N N . LEU A 1 104 ? -8.758 18.312 10.625 1 98.75 104 LEU A N 1
ATOM 834 C CA . LEU A 1 104 ? -8.273 17.891 11.938 1 98.75 104 LEU A CA 1
ATOM 835 C C . LEU A 1 104 ? -7.41 16.641 11.828 1 98.75 104 LEU A C 1
ATOM 837 O O . LEU A 1 104 ? -6.367 16.547 12.477 1 98.75 104 LEU A O 1
ATOM 841 N N . ARG A 1 105 ? -7.848 15.719 11.031 1 98.19 105 ARG A N 1
ATOM 842 C CA . ARG A 1 105 ? -7.117 14.469 10.859 1 98.19 105 ARG A CA 1
ATOM 843 C C . ARG A 1 105 ? -5.766 14.711 10.203 1 98.19 105 ARG A C 1
ATOM 845 O O . ARG A 1 105 ? -4.758 14.125 10.602 1 98.19 105 ARG A O 1
ATOM 852 N N . LEU A 1 106 ? -5.719 15.586 9.25 1 98.69 106 LEU A N 1
ATOM 853 C CA . LEU A 1 106 ? -4.441 15.977 8.664 1 98.69 106 LEU A CA 1
ATOM 854 C C . LEU A 1 106 ? -3.59 16.734 9.672 1 98.69 106 LEU A C 1
ATOM 856 O O . LEU A 1 106 ? -2.369 16.562 9.719 1 98.69 106 LEU A O 1
ATOM 860 N N . HIS A 1 107 ? -4.207 17.594 10.438 1 98.81 107 HIS A N 1
ATOM 861 C CA . HIS A 1 107 ? -3.531 18.391 11.445 1 98.81 107 HIS A CA 1
ATOM 862 C C . HIS A 1 107 ? -2.85 17.516 12.484 1 98.81 107 HIS A C 1
ATOM 864 O O . HIS A 1 107 ? -1.704 17.766 12.867 1 98.81 107 HIS A O 1
ATOM 870 N N . ARG A 1 108 ? -3.5 16.469 12.891 1 98.62 108 ARG A N 1
ATOM 871 C CA . ARG A 1 108 ? -2.93 15.539 13.859 1 98.62 108 ARG A CA 1
ATOM 872 C C . ARG A 1 108 ? -1.716 14.82 13.273 1 98.62 108 ARG A C 1
ATOM 874 O O . ARG A 1 108 ? -0.728 14.586 13.969 1 98.62 108 ARG A O 1
ATOM 881 N N . ALA A 1 109 ? -1.784 14.469 12.016 1 98.44 109 ALA A N 1
ATOM 882 C CA . ALA A 1 109 ? -0.654 13.836 11.344 1 98.44 109 ALA A CA 1
ATOM 883 C C . ALA A 1 109 ? 0.505 14.812 11.18 1 98.44 109 ALA A C 1
ATOM 885 O O . ALA A 1 109 ? 1.667 14.406 11.117 1 98.44 109 ALA A O 1
ATOM 886 N N . LEU A 1 110 ? 0.193 16.094 11.086 1 98.5 110 LEU A N 1
ATOM 887 C CA . LEU A 1 110 ? 1.225 17.109 10.922 1 98.5 110 LEU A CA 1
ATOM 888 C C . LEU A 1 110 ? 2.154 17.141 12.133 1 98.5 110 LEU A C 1
ATOM 890 O O . LEU A 1 110 ? 3.352 17.406 11.992 1 98.5 110 LEU A O 1
ATOM 894 N N . ALA A 1 111 ? 1.614 16.891 13.32 1 98.38 111 ALA A N 1
ATOM 895 C CA . ALA A 1 111 ? 2.439 16.828 14.523 1 98.38 111 ALA A CA 1
ATOM 896 C C . ALA A 1 111 ? 3.486 15.727 14.406 1 98.38 111 ALA A C 1
ATOM 898 O O . ALA A 1 111 ? 4.645 15.922 14.781 1 98.38 111 ALA A O 1
ATOM 899 N N . PHE A 1 112 ? 3.086 14.562 13.953 1 98.62 112 PHE A N 1
ATOM 900 C CA . PHE A 1 112 ? 4.012 13.469 13.695 1 98.62 112 PHE A CA 1
ATOM 901 C C . PHE A 1 112 ? 5.09 13.898 12.703 1 98.62 112 PHE A C 1
ATOM 903 O O . PHE A 1 112 ? 6.277 13.641 12.93 1 98.62 112 PHE A O 1
ATOM 910 N N . THR A 1 113 ? 4.703 14.531 11.641 1 97.44 113 THR A N 1
ATOM 911 C CA . THR A 1 113 ? 5.613 14.945 10.578 1 97.44 113 THR A CA 1
ATOM 912 C C . THR A 1 113 ? 6.691 15.883 11.117 1 97.44 113 THR A C 1
ATOM 914 O O . THR A 1 113 ? 7.875 15.695 10.836 1 97.44 113 THR A O 1
ATOM 917 N N . VAL A 1 114 ? 6.301 16.844 11.875 1 97.81 114 VAL A N 1
ATOM 918 C CA . VAL A 1 114 ? 7.211 17.828 12.445 1 97.81 114 VAL A CA 1
ATOM 919 C C . VAL A 1 114 ? 8.219 17.125 13.359 1 97.81 114 VAL A C 1
ATOM 921 O O . VAL A 1 114 ? 9.43 17.344 13.234 1 97.81 114 VAL A O 1
ATOM 924 N N . LEU A 1 115 ? 7.703 16.266 14.211 1 98.25 115 LEU A N 1
ATOM 925 C CA . LEU A 1 115 ? 8.578 15.602 15.172 1 98.25 115 LEU A CA 1
ATOM 926 C C . LEU A 1 115 ? 9.531 14.648 14.469 1 98.25 115 LEU A C 1
ATOM 928 O O . LEU A 1 115 ? 10.703 14.547 14.844 1 98.25 115 LEU A O 1
ATOM 932 N N . PHE A 1 116 ? 9.062 13.938 13.461 1 98.12 116 PHE A N 1
ATOM 933 C CA . PHE A 1 116 ? 9.914 13.023 12.703 1 98.12 116 PHE A CA 1
ATOM 934 C C . PHE A 1 116 ? 11.008 13.797 11.969 1 98.12 116 PHE A C 1
ATOM 936 O O . PHE A 1 116 ? 12.172 13.406 11.992 1 98.12 116 PHE A O 1
ATOM 943 N N . MET A 1 117 ? 10.648 14.938 11.336 1 96.56 117 MET A N 1
ATOM 944 C CA . MET A 1 117 ? 11.617 15.773 10.633 1 96.56 117 MET A CA 1
ATOM 945 C C . MET A 1 117 ? 12.664 16.312 11.602 1 96.56 117 MET A C 1
ATOM 947 O O . MET A 1 117 ? 13.852 16.359 11.281 1 96.56 117 MET A O 1
ATOM 951 N N . LYS A 1 118 ? 12.203 16.766 12.703 1 97.88 118 LYS A N 1
ATOM 952 C CA . LYS A 1 118 ? 13.133 17.25 13.719 1 97.88 118 LYS A CA 1
ATOM 953 C C . LYS A 1 118 ? 14.109 16.156 14.133 1 97.88 118 LYS A C 1
ATOM 955 O O . LYS A 1 118 ? 15.32 16.391 14.203 1 97.88 118 LYS A O 1
ATOM 960 N N . GLY A 1 119 ? 13.594 14.945 14.391 1 97.56 119 GLY A N 1
ATOM 961 C CA . GLY A 1 119 ? 14.438 13.812 14.734 1 97.56 119 GLY A CA 1
ATOM 962 C C . GLY A 1 119 ? 15.477 13.508 13.672 1 97.56 119 GLY A C 1
ATOM 963 O O . GLY A 1 119 ? 16.641 13.273 13.984 1 97.56 119 GLY A O 1
ATOM 964 N N . LEU A 1 120 ? 15.062 13.516 12.43 1 96.44 120 LEU A N 1
ATOM 965 C CA . LEU A 1 120 ? 15.977 13.25 11.328 1 96.44 120 LEU A CA 1
ATOM 966 C C . LEU A 1 120 ? 17.062 14.328 11.242 1 96.44 120 LEU A C 1
ATOM 968 O O . LEU A 1 120 ? 18.219 14.023 10.992 1 96.44 120 LEU A O 1
ATOM 972 N N . SER A 1 121 ? 16.656 15.547 11.375 1 96.31 121 SER A N 1
ATOM 973 C CA . SER A 1 121 ? 17.594 16.656 11.258 1 96.31 121 SER A CA 1
ATOM 974 C C . SER A 1 121 ? 18.688 16.578 12.32 1 96.31 121 SER A C 1
ATOM 976 O O . SER A 1 121 ? 19.781 17.078 12.117 1 96.31 121 SER A O 1
ATOM 978 N N . GLU A 1 122 ? 18.406 15.922 13.391 1 97.06 122 GLU A N 1
ATOM 979 C CA . GLU A 1 122 ? 19.328 15.867 14.508 1 97.06 122 GLU A CA 1
ATOM 980 C C . GLU A 1 122 ? 20.016 14.508 14.594 1 97.06 122 GLU A C 1
ATOM 982 O O . GLU A 1 122 ? 20.938 14.312 15.398 1 97.06 122 GLU A O 1
ATOM 987 N N . ALA A 1 123 ? 19.625 13.594 13.773 1 96.06 123 ALA A N 1
ATOM 988 C CA . ALA A 1 123 ? 20.062 12.203 13.875 1 96.06 123 ALA A CA 1
ATOM 989 C C . ALA A 1 123 ? 21.484 12.039 13.328 1 96.06 123 ALA A C 1
ATOM 991 O O . ALA A 1 123 ? 21.922 12.82 12.484 1 96.06 123 ALA A O 1
ATOM 992 N N . SER A 1 124 ? 22.125 11.023 13.898 1 93.44 124 SER A N 1
ATOM 993 C CA . SER A 1 124 ? 23.391 10.555 13.344 1 93.44 124 SER A CA 1
ATOM 994 C C . SER A 1 124 ? 23.188 9.305 12.484 1 93.44 124 SER A C 1
ATOM 996 O O . SER A 1 124 ? 22.094 8.734 12.469 1 93.44 124 SER A O 1
ATOM 998 N N . ASP A 1 125 ? 24.219 8.898 11.711 1 87 125 ASP A N 1
ATOM 999 C CA . ASP A 1 125 ? 24.141 7.73 10.836 1 87 125 ASP A CA 1
ATOM 1000 C C . ASP A 1 125 ? 23.906 6.457 11.648 1 87 125 ASP A C 1
ATOM 1002 O O . ASP A 1 125 ? 23.5 5.434 11.094 1 87 125 ASP A O 1
ATOM 1006 N N . LYS A 1 126 ? 24.156 6.473 12.914 1 91.62 126 LYS A N 1
ATOM 1007 C CA . LYS A 1 126 ? 24.016 5.297 13.766 1 91.62 126 LYS A CA 1
ATOM 1008 C C . LYS A 1 126 ? 22.578 5.148 14.258 1 91.62 126 LYS A C 1
ATOM 1010 O O . LYS A 1 126 ? 22.203 4.102 14.781 1 91.62 126 LYS A O 1
ATOM 1015 N N . ASP A 1 127 ? 21.812 6.207 14.117 1 95.5 127 ASP A N 1
ATOM 1016 C CA . ASP A 1 127 ? 20.438 6.172 14.578 1 95.5 127 ASP A CA 1
ATOM 1017 C C . ASP A 1 127 ? 19.562 5.348 13.633 1 95.5 127 ASP A C 1
ATOM 1019 O O . ASP A 1 127 ? 19.953 5.074 12.5 1 95.5 127 ASP A O 1
ATOM 1023 N N . ASP A 1 128 ? 18.484 4.852 14.25 1 96.44 128 ASP A N 1
ATOM 1024 C CA . ASP A 1 128 ? 17.5 4.051 13.531 1 96.44 128 ASP A CA 1
ATOM 1025 C C . ASP A 1 128 ? 16.281 4.891 13.141 1 96.44 128 ASP A C 1
ATOM 1027 O O . ASP A 1 128 ? 15.516 5.312 14.008 1 96.44 128 ASP A O 1
ATOM 1031 N N . SER A 1 129 ? 16.141 5.109 11.836 1 97.25 129 SER A N 1
ATOM 1032 C CA . SER A 1 129 ? 15.039 5.934 11.359 1 97.25 129 SER A CA 1
ATOM 1033 C C . SER A 1 129 ? 13.695 5.344 11.758 1 97.25 129 SER A C 1
ATOM 1035 O O . SER A 1 129 ? 12.75 6.078 12.047 1 97.25 129 SER A O 1
ATOM 1037 N N . SER A 1 130 ? 13.57 4.004 11.773 1 97.62 130 SER A N 1
ATOM 1038 C CA . SER A 1 130 ? 12.328 3.348 12.18 1 97.62 130 SER A CA 1
ATOM 1039 C C . SER A 1 130 ? 11.977 3.684 13.625 1 97.62 130 SER A C 1
ATOM 1041 O O . SER A 1 130 ? 10.812 3.943 13.938 1 97.62 130 SER A O 1
ATOM 1043 N N . LYS A 1 131 ? 12.984 3.656 14.461 1 97.88 131 LYS A N 1
ATOM 1044 C CA . LYS A 1 131 ? 12.758 4.004 15.859 1 97.88 131 LYS A CA 1
ATOM 1045 C C . LYS A 1 131 ? 12.375 5.473 16.016 1 97.88 131 LYS A C 1
ATOM 1047 O O . LYS A 1 131 ? 11.492 5.812 16.797 1 97.88 131 LYS A O 1
ATOM 1052 N N . LEU A 1 132 ? 13.055 6.344 15.258 1 98.25 132 LEU A N 1
ATOM 1053 C CA . LEU A 1 132 ? 12.719 7.766 15.289 1 98.25 132 LEU A CA 1
ATOM 1054 C C . LEU A 1 132 ? 11.266 7.988 14.891 1 98.25 132 LEU A C 1
ATOM 1056 O O . LEU A 1 132 ? 10.547 8.742 15.555 1 98.25 132 LEU A O 1
ATOM 1060 N N . ALA A 1 133 ? 10.867 7.316 13.82 1 98.38 133 ALA A N 1
ATOM 1061 C CA . ALA A 1 133 ? 9.492 7.445 13.336 1 98.38 133 ALA A CA 1
ATOM 1062 C C . ALA A 1 133 ? 8.5 6.875 14.344 1 98.38 133 ALA A C 1
ATOM 1064 O O . ALA A 1 133 ? 7.484 7.504 14.648 1 98.38 133 ALA A O 1
ATOM 1065 N N . ALA A 1 134 ? 8.766 5.695 14.898 1 98.62 134 ALA A N 1
ATOM 1066 C CA . ALA A 1 134 ? 7.875 5.055 15.859 1 98.62 134 ALA A CA 1
ATOM 1067 C C . ALA A 1 134 ? 7.723 5.906 17.125 1 98.62 134 ALA A C 1
ATOM 1069 O O . ALA A 1 134 ? 6.621 6.043 17.656 1 98.62 134 ALA A O 1
ATOM 1070 N N . ASP A 1 135 ? 8.836 6.438 17.609 1 98.5 135 ASP A N 1
ATOM 1071 C CA . ASP A 1 135 ? 8.781 7.301 18.781 1 98.5 135 ASP A CA 1
ATOM 1072 C C . ASP A 1 135 ? 7.926 8.539 18.516 1 98.5 135 ASP A C 1
ATOM 1074 O O . ASP A 1 135 ? 7.086 8.906 19.328 1 98.5 135 ASP A O 1
ATOM 1078 N N . ALA A 1 136 ? 8.219 9.188 17.359 1 98.69 136 ALA A N 1
ATOM 1079 C CA . ALA A 1 136 ? 7.418 10.352 16.984 1 98.69 136 ALA A CA 1
ATOM 1080 C C . ALA A 1 136 ? 5.938 9.992 16.875 1 98.69 136 ALA A C 1
ATOM 1082 O O . ALA A 1 136 ? 5.078 10.734 17.359 1 98.69 136 ALA A O 1
ATOM 1083 N N . TYR A 1 137 ? 5.688 8.875 16.25 1 98.75 137 TYR A N 1
ATOM 1084 C CA . TYR A 1 137 ? 4.324 8.383 16.094 1 98.75 137 TYR A CA 1
ATOM 1085 C C . TYR A 1 137 ? 3.66 8.164 17.453 1 98.75 137 TYR A C 1
ATOM 1087 O O . TYR A 1 137 ? 2.549 8.641 17.688 1 98.75 137 TYR A O 1
ATOM 1095 N N . ASN A 1 138 ? 4.312 7.457 18.359 1 98.62 138 ASN A N 1
ATOM 1096 C CA . ASN A 1 138 ? 3.783 7.133 19.672 1 98.62 138 ASN A CA 1
ATOM 1097 C C . ASN A 1 138 ? 3.535 8.391 20.5 1 98.62 138 ASN A C 1
ATOM 1099 O O . ASN A 1 138 ? 2.607 8.438 21.312 1 98.62 138 ASN A O 1
ATOM 1103 N N . GLU A 1 139 ? 4.25 9.414 20.25 1 98.62 139 GLU A N 1
ATOM 1104 C CA . GLU A 1 139 ? 4.137 10.656 21.016 1 98.62 139 GLU A CA 1
ATOM 1105 C C . GLU A 1 139 ? 3.035 11.547 20.469 1 98.62 139 GLU A C 1
ATOM 1107 O O . GLU A 1 139 ? 2.598 12.492 21.125 1 98.62 139 GLU A O 1
ATOM 1112 N N . THR A 1 140 ? 2.588 11.289 19.266 1 98.5 140 THR A N 1
ATOM 1113 C CA . THR A 1 140 ? 1.7 12.258 18.625 1 98.5 140 THR A CA 1
ATOM 1114 C C . THR A 1 140 ? 0.448 11.57 18.094 1 98.5 140 THR A C 1
ATOM 1116 O O . THR A 1 140 ? -0.583 11.531 18.766 1 98.5 140 THR A O 1
ATOM 1119 N N . LEU A 1 141 ? 0.574 10.812 17.016 1 98.44 141 LEU A N 1
ATOM 1120 C CA . LEU A 1 141 ? -0.536 10.398 16.172 1 98.44 141 LEU A CA 1
ATOM 1121 C C . LEU A 1 141 ? -1.182 9.125 16.703 1 98.44 141 LEU A C 1
ATOM 1123 O O . LEU A 1 141 ? -2.381 8.906 16.531 1 98.44 141 LEU A O 1
ATOM 1127 N N . ALA A 1 142 ? -0.474 8.25 17.469 1 98.62 142 ALA A N 1
ATOM 1128 C CA . ALA A 1 142 ? -0.91 6.922 17.891 1 98.62 142 ALA A CA 1
ATOM 1129 C C . ALA A 1 142 ? -2.168 7.012 18.75 1 98.62 142 ALA A C 1
ATOM 1131 O O . ALA A 1 142 ? -3.064 6.172 18.641 1 98.62 142 ALA A O 1
ATOM 1132 N N . ARG A 1 143 ? -2.279 8.016 19.547 1 98.12 143 ARG A N 1
ATOM 1133 C CA . ARG A 1 143 ? -3.365 8.125 20.516 1 98.12 143 ARG A CA 1
ATOM 1134 C C . ARG A 1 143 ? -4.707 8.32 19.812 1 98.12 143 ARG A C 1
ATOM 1136 O O . ARG A 1 143 ? -5.762 8.117 20.422 1 98.12 143 ARG A O 1
ATOM 1143 N N . TYR A 1 144 ? -4.637 8.742 18.578 1 98.31 144 TYR A N 1
ATOM 1144 C CA . TYR A 1 144 ? -5.879 9.016 17.859 1 98.31 144 TYR A CA 1
ATOM 1145 C C . TYR A 1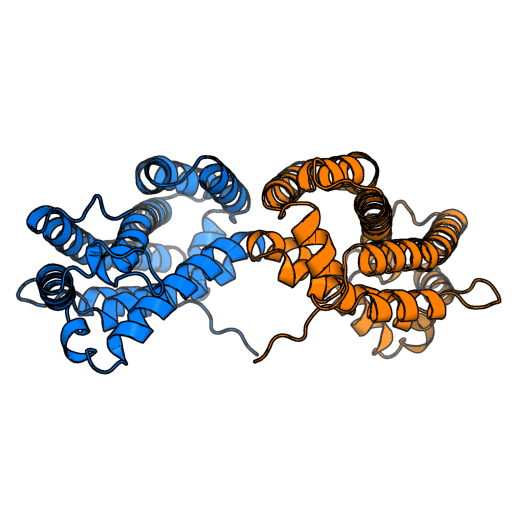 144 ? -6.27 7.844 16.984 1 98.31 144 TYR A C 1
ATOM 1147 O O . TYR A 1 144 ? -7.371 7.816 16.422 1 98.31 144 TYR A O 1
ATOM 1155 N N . HIS A 1 145 ? -5.383 6.82 16.734 1 97.81 145 HIS A N 1
ATOM 1156 C CA . HIS A 1 145 ? -5.633 5.73 15.797 1 97.81 145 HIS A CA 1
ATOM 1157 C C . HIS A 1 145 ? -6.156 4.492 16.516 1 97.81 145 HIS A C 1
ATOM 1159 O O . HIS A 1 145 ? -5.648 4.125 17.578 1 97.81 145 HIS A O 1
ATOM 1165 N N . PRO A 1 146 ? -7.152 3.836 15.961 1 96.38 146 PRO A N 1
ATOM 1166 C CA . PRO A 1 146 ? -7.516 2.512 16.469 1 96.38 146 PRO A CA 1
ATOM 1167 C C . PRO A 1 146 ? -6.355 1.521 16.422 1 96.38 146 PRO A C 1
ATOM 1169 O O . PRO A 1 146 ? -5.398 1.724 15.672 1 96.38 146 PRO A O 1
ATOM 1172 N N . TRP A 1 147 ? -6.484 0.452 17.172 1 96.25 147 TRP A N 1
ATOM 1173 C CA . TRP A 1 147 ? -5.414 -0.516 17.375 1 96.25 147 TRP A CA 1
ATOM 1174 C C . TRP A 1 147 ? -4.91 -1.056 16.031 1 96.25 147 TRP A C 1
ATOM 1176 O O . TRP A 1 147 ? -3.703 -1.178 15.82 1 96.25 147 TRP A O 1
ATOM 1186 N N . LEU A 1 148 ? -5.742 -1.385 15.055 1 95 148 LEU A N 1
ATOM 1187 C CA . LEU A 1 148 ? -5.348 -1.952 13.773 1 95 148 LEU A CA 1
ATOM 1188 C C . LEU A 1 148 ? -4.535 -0.948 12.961 1 95 148 LEU A C 1
ATOM 1190 O O . LEU A 1 148 ? -3.541 -1.312 12.328 1 95 148 LEU A O 1
ATOM 1194 N N . ILE A 1 149 ? -4.973 0.309 12.922 1 96.38 149 ILE A N 1
ATOM 1195 C CA . ILE A 1 149 ? -4.258 1.355 12.195 1 96.38 149 ILE A CA 1
ATOM 1196 C C . ILE A 1 149 ? -2.891 1.585 12.844 1 96.38 149 ILE A C 1
ATOM 1198 O O . ILE A 1 149 ? -1.902 1.83 12.141 1 96.38 149 ILE A O 1
ATOM 1202 N N . ARG A 1 150 ? -2.816 1.492 14.172 1 97.81 150 ARG A N 1
ATOM 1203 C CA . ARG A 1 150 ? -1.543 1.62 14.875 1 97.81 150 ARG A CA 1
ATOM 1204 C C . ARG A 1 150 ? -0.574 0.52 14.453 1 97.81 150 ARG A C 1
ATOM 1206 O O . ARG A 1 150 ? 0.597 0.79 14.172 1 97.81 150 ARG A O 1
ATOM 1213 N N . LYS A 1 151 ? -1.059 -0.689 14.383 1 96.88 151 LYS A N 1
ATOM 1214 C CA . LYS A 1 151 ? -0.224 -1.812 13.961 1 96.88 151 LYS A CA 1
ATOM 1215 C C . LYS A 1 151 ? 0.262 -1.633 12.523 1 96.88 151 LYS A C 1
ATOM 1217 O O . LYS A 1 151 ? 1.439 -1.847 12.234 1 96.88 151 LYS A O 1
ATOM 1222 N N . ALA A 1 152 ? -0.656 -1.292 11.633 1 97.19 152 ALA A N 1
ATOM 1223 C CA . ALA A 1 152 ? -0.291 -1.071 10.242 1 97.19 152 ALA A CA 1
ATOM 1224 C C . ALA A 1 152 ? 0.765 0.023 10.117 1 97.19 152 ALA A C 1
ATOM 1226 O O . ALA A 1 152 ? 1.747 -0.133 9.383 1 97.19 152 ALA A O 1
ATOM 1227 N N . ALA A 1 153 ? 0.585 1.146 10.805 1 97.81 153 ALA A N 1
ATOM 1228 C CA . ALA A 1 153 ? 1.515 2.271 10.75 1 97.81 153 ALA A CA 1
ATOM 1229 C C . ALA A 1 153 ? 2.896 1.867 11.258 1 97.81 153 ALA A C 1
ATOM 1231 O O . ALA A 1 153 ? 3.908 2.143 10.602 1 97.81 153 ALA A O 1
ATOM 1232 N N . LEU A 1 154 ? 2.945 1.202 12.375 1 98.06 154 LEU A N 1
ATOM 1233 C CA . LEU A 1 154 ? 4.215 0.792 12.969 1 98.06 154 LEU A CA 1
ATOM 1234 C C . LEU A 1 154 ? 4.93 -0.218 12.07 1 98.06 154 LEU A C 1
ATOM 1236 O O . LEU A 1 154 ? 6.152 -0.169 11.93 1 98.06 154 LEU A O 1
ATOM 1240 N N . LEU A 1 155 ? 4.215 -1.111 11.484 1 97.12 155 LEU A N 1
ATOM 1241 C CA . LEU A 1 155 ? 4.824 -2.059 10.555 1 97.12 155 LEU A CA 1
ATOM 1242 C C . LEU A 1 155 ? 5.418 -1.337 9.352 1 97.12 155 LEU A C 1
ATOM 1244 O O . LEU A 1 155 ? 6.535 -1.647 8.93 1 97.12 155 LEU A O 1
ATOM 1248 N N . ALA A 1 156 ? 4.633 -0.424 8.805 1 97.38 156 ALA A N 1
ATOM 1249 C CA . ALA A 1 156 ? 5.148 0.369 7.691 1 97.38 156 ALA A CA 1
ATOM 1250 C C . ALA A 1 156 ? 6.449 1.068 8.07 1 97.38 156 ALA A C 1
ATOM 1252 O O . ALA A 1 156 ? 7.414 1.051 7.305 1 97.38 156 ALA A O 1
ATOM 1253 N N . MET A 1 157 ? 6.578 1.62 9.258 1 97.62 157 MET A N 1
ATOM 1254 C CA . MET A 1 157 ? 7.746 2.371 9.711 1 97.62 157 MET A CA 1
ATOM 1255 C C . MET A 1 157 ? 8.953 1.457 9.875 1 97.62 157 MET A C 1
ATOM 1257 O O . MET A 1 157 ? 10.094 1.884 9.672 1 97.62 157 MET A O 1
ATOM 1261 N N . TYR A 1 158 ? 8.602 0.226 10.172 1 96.38 158 TYR A N 1
ATOM 1262 C CA . TYR A 1 158 ? 9.664 -0.761 10.297 1 96.38 158 TYR A CA 1
ATOM 1263 C C . TYR A 1 158 ? 10.422 -0.917 8.984 1 96.38 158 TYR A C 1
ATOM 1265 O O . TYR A 1 158 ? 11.586 -1.331 8.969 1 96.38 158 TYR A O 1
ATOM 1273 N N . THR A 1 159 ? 9.828 -0.567 7.902 1 95.88 159 THR A N 1
ATOM 1274 C CA . THR A 1 159 ? 10.422 -0.789 6.586 1 95.88 159 THR A CA 1
ATOM 1275 C C . THR A 1 159 ? 11.156 0.459 6.105 1 95.88 159 THR A C 1
ATOM 1277 O O . THR A 1 159 ? 11.625 0.513 4.965 1 95.88 159 THR A O 1
ATOM 1280 N N . LEU A 1 160 ? 11.312 1.49 6.926 1 96.94 160 LEU A N 1
ATOM 1281 C CA . LEU A 1 160 ? 11.992 2.721 6.535 1 96.94 160 LEU A CA 1
ATOM 1282 C C . LEU A 1 160 ? 13.469 2.463 6.266 1 96.94 160 LEU A C 1
ATOM 1284 O O . LEU A 1 160 ? 14.094 1.631 6.93 1 96.94 160 LEU A O 1
ATOM 1288 N N . ASP A 1 161 ? 14.031 3.223 5.336 1 95.94 161 ASP A N 1
ATOM 1289 C CA . ASP A 1 161 ? 15.461 3.186 5.066 1 95.94 161 ASP A CA 1
ATOM 1290 C C . ASP A 1 161 ? 16.266 3.74 6.246 1 95.94 161 ASP A C 1
ATOM 1292 O O . ASP A 1 161 ? 15.68 4.273 7.195 1 95.94 161 ASP A O 1
ATOM 1296 N N . ASN A 1 162 ? 17.578 3.533 6.172 1 95.75 162 ASN A N 1
ATOM 1297 C CA . ASN A 1 162 ? 18.438 4.102 7.211 1 95.75 162 ASN A CA 1
ATOM 1298 C C . ASN A 1 162 ? 18.422 5.625 7.18 1 95.75 162 ASN A C 1
ATOM 1300 O O . ASN A 1 162 ? 17.938 6.227 6.215 1 95.75 162 ASN A O 1
ATOM 1304 N N . VAL A 1 163 ? 18.922 6.215 8.195 1 95.62 163 VAL A N 1
ATOM 1305 C CA . VAL A 1 163 ? 18.844 7.66 8.391 1 95.62 163 VAL A CA 1
ATOM 1306 C C . VAL A 1 163 ? 19.469 8.375 7.195 1 95.62 163 VAL A C 1
ATOM 1308 O O . VAL A 1 163 ? 18.906 9.328 6.664 1 95.62 163 VAL A O 1
ATOM 1311 N N . GLY A 1 164 ? 20.656 7.961 6.793 1 93.19 164 GLY A N 1
ATOM 1312 C CA . GLY A 1 164 ? 21.328 8.586 5.66 1 93.19 164 GLY A CA 1
ATOM 1313 C C . GLY A 1 164 ? 20.484 8.602 4.402 1 93.19 164 GLY A C 1
ATOM 1314 O O . GLY A 1 164 ? 20.344 9.641 3.752 1 93.19 164 GLY A O 1
ATOM 1315 N N . ASP A 1 165 ? 19.859 7.492 4.086 1 93.38 165 ASP A N 1
ATOM 1316 C CA . ASP A 1 165 ? 19.016 7.387 2.898 1 93.38 165 ASP A CA 1
ATOM 1317 C C . ASP A 1 165 ? 17.734 8.203 3.053 1 93.38 165 ASP A C 1
ATOM 1319 O O . ASP A 1 165 ? 17.234 8.773 2.082 1 93.38 165 ASP A O 1
ATOM 1323 N N . MET A 1 166 ? 17.25 8.219 4.273 1 94.5 166 MET A N 1
ATOM 1324 C CA . MET A 1 166 ? 16.062 9.023 4.547 1 94.5 166 MET A CA 1
ATOM 1325 C C . MET A 1 166 ? 16.344 10.5 4.316 1 94.5 166 MET A C 1
ATOM 1327 O O . MET A 1 166 ? 15.523 11.211 3.729 1 94.5 166 MET A O 1
ATOM 1331 N N . ILE A 1 167 ? 17.438 10.906 4.766 1 93.5 167 ILE A N 1
ATOM 1332 C CA . ILE A 1 167 ? 17.828 12.305 4.613 1 93.5 167 ILE A CA 1
ATOM 1333 C C . ILE A 1 167 ? 18.031 12.625 3.135 1 93.5 167 ILE A C 1
ATOM 1335 O O . ILE A 1 167 ? 17.609 13.688 2.664 1 93.5 167 ILE A O 1
ATOM 1339 N N . LYS A 1 168 ? 18.578 11.758 2.395 1 89.75 168 LYS A N 1
ATOM 1340 C CA . LYS A 1 168 ? 18.766 11.945 0.957 1 89.75 168 LYS A CA 1
ATOM 1341 C C . LYS A 1 168 ? 17.422 12.062 0.247 1 89.75 168 LYS A C 1
ATOM 1343 O O . LYS A 1 168 ? 17.234 12.914 -0.624 1 89.75 168 LYS A O 1
ATOM 1348 N N . LYS A 1 169 ? 16.484 11.258 0.636 1 90.25 169 LYS A N 1
ATOM 1349 C CA . LYS A 1 169 ? 15.148 11.305 0.05 1 90.25 169 LYS A CA 1
ATOM 1350 C C . LYS A 1 169 ? 14.453 12.633 0.368 1 90.25 169 LYS A C 1
ATOM 1352 O O . LYS A 1 169 ? 13.781 13.203 -0.487 1 90.25 169 LYS A O 1
ATOM 1357 N N . ALA A 1 170 ? 14.648 13.07 1.569 1 88.62 170 ALA A N 1
ATOM 1358 C CA . ALA A 1 170 ? 13.992 14.297 2.021 1 88.62 170 ALA A CA 1
ATOM 1359 C C . ALA A 1 170 ? 14.57 15.523 1.313 1 88.62 170 ALA A C 1
ATOM 1361 O O . ALA A 1 170 ? 13.922 16.562 1.238 1 88.62 170 ALA A O 1
ATOM 1362 N N . SER A 1 171 ? 15.727 15.406 0.76 1 84 171 SER A N 1
ATOM 1363 C CA . SER A 1 171 ? 16.375 16.547 0.123 1 84 171 SER A CA 1
ATOM 1364 C C . SER A 1 171 ? 16.297 16.438 -1.397 1 84 171 SER A C 1
ATOM 1366 O O . SER A 1 171 ? 16.891 17.266 -2.107 1 84 171 SER A O 1
ATOM 1368 N N . GLY A 1 172 ? 15.602 15.461 -1.952 1 78.25 172 GLY A N 1
ATOM 1369 C CA . GLY A 1 172 ? 15.5 15.273 -3.391 1 78.25 172 GLY A CA 1
ATOM 1370 C C . GLY A 1 172 ? 16.75 14.664 -4 1 78.25 172 GLY A C 1
ATOM 1371 O O . GLY A 1 172 ? 16.922 14.664 -5.223 1 78.25 172 GLY A O 1
ATOM 1372 N N . GLY A 1 173 ? 17.672 14.172 -3.26 1 72.75 173 GLY A N 1
ATOM 1373 C CA . GLY A 1 173 ? 18.812 13.391 -3.699 1 72.75 173 GLY A CA 1
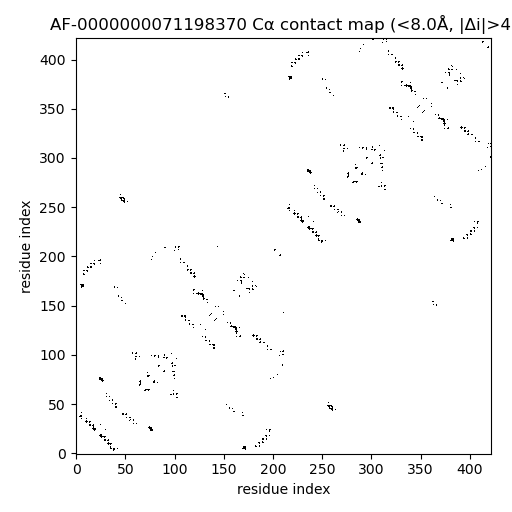ATOM 1374 C C . GLY A 1 173 ? 20 14.25 -4.074 1 72.75 173 GLY A C 1
ATOM 1375 O O . GLY A 1 173 ? 21.109 13.734 -4.266 1 72.75 173 GLY A O 1
ATOM 1376 N N . ASN A 1 174 ? 19.875 15.5 -4.18 1 73.75 174 ASN A N 1
ATOM 1377 C CA . ASN A 1 174 ? 20.953 16.297 -4.746 1 73.75 174 ASN A CA 1
ATOM 1378 C C . ASN A 1 174 ? 21.688 17.078 -3.664 1 73.75 174 ASN A C 1
ATOM 1380 O O . ASN A 1 174 ? 22.734 17.672 -3.93 1 73.75 174 ASN A O 1
ATOM 1384 N N . ALA A 1 175 ? 21.219 17.062 -2.502 1 78.25 175 ALA A N 1
ATOM 1385 C CA . ALA A 1 175 ? 21.844 17.859 -1.444 1 78.25 175 ALA A CA 1
ATOM 1386 C C . ALA A 1 175 ? 22.781 16.984 -0.601 1 78.25 175 ALA A C 1
ATOM 1388 O O . ALA A 1 175 ? 22.547 15.781 -0.451 1 78.25 175 ALA A O 1
ATOM 1389 N N . ASN A 1 176 ? 23.891 17.578 -0.261 1 87 176 ASN A N 1
ATOM 1390 C CA . ASN A 1 176 ? 24.688 16.859 0.721 1 87 176 ASN A CA 1
ATOM 1391 C C . ASN A 1 176 ? 23.969 16.766 2.066 1 87 176 ASN A C 1
ATOM 1393 O O . ASN A 1 176 ? 22.922 17.375 2.26 1 87 176 ASN A O 1
ATOM 1397 N N . GLU A 1 177 ? 24.438 16.016 2.91 1 88.19 177 GLU A N 1
ATOM 1398 C CA . GLU A 1 177 ? 23.781 15.688 4.168 1 88.19 177 GLU A CA 1
ATOM 1399 C C . GLU A 1 177 ? 23.547 16.938 5.016 1 88.19 177 GLU A C 1
ATOM 1401 O O . GLU A 1 177 ? 22.469 17.109 5.594 1 88.19 177 GLU A O 1
ATOM 1406 N N . GLU A 1 178 ? 24.531 17.766 5.086 1 90.62 178 GLU A N 1
ATOM 1407 C CA . GLU A 1 178 ? 24.422 18.969 5.895 1 90.62 178 GLU A CA 1
ATOM 1408 C C . GLU A 1 178 ? 23.328 19.891 5.363 1 90.62 178 GLU A C 1
ATOM 1410 O O . GLU A 1 178 ? 22.562 20.453 6.137 1 90.62 178 GLU A O 1
ATOM 1415 N N . GLU A 1 179 ? 23.312 20.078 4.109 1 91.94 179 GLU A N 1
ATOM 1416 C CA . GLU A 1 179 ? 22.297 20.906 3.473 1 91.94 179 GLU A CA 1
ATOM 1417 C C . GLU A 1 179 ? 20.906 20.297 3.66 1 91.94 179 GLU A C 1
ATOM 1419 O O . GLU A 1 179 ? 19.938 21.016 3.889 1 91.94 179 GLU A O 1
ATOM 1424 N N . ALA A 1 180 ? 20.891 19.047 3.617 1 91.81 180 ALA A N 1
ATOM 1425 C CA . ALA A 1 180 ? 19.625 18.344 3.791 1 91.81 180 ALA A CA 1
ATOM 1426 C C . ALA A 1 180 ? 19.078 18.531 5.207 1 91.81 180 ALA A C 1
ATOM 1428 O O . ALA A 1 180 ? 17.891 18.797 5.395 1 91.81 180 ALA A O 1
ATOM 1429 N N . LYS A 1 181 ? 19.938 18.391 6.137 1 94.38 181 LYS A N 1
ATOM 1430 C CA . LYS A 1 181 ? 19.531 18.547 7.531 1 94.38 181 LYS A CA 1
ATOM 1431 C C . LYS A 1 181 ? 19.062 19.984 7.801 1 94.38 181 LYS A C 1
ATOM 1433 O O . LYS A 1 181 ? 18.125 20.203 8.555 1 94.38 181 LYS A O 1
ATOM 1438 N N . LYS A 1 182 ? 19.734 20.938 7.195 1 95.12 182 LYS A N 1
ATOM 1439 C CA . LYS A 1 182 ? 19.312 22.328 7.32 1 95.12 182 LYS A CA 1
ATOM 1440 C C . LYS A 1 182 ? 17.906 22.531 6.754 1 95.12 182 LYS A C 1
ATOM 1442 O O . LYS A 1 182 ? 17.094 23.219 7.348 1 95.12 182 LYS A O 1
ATOM 1447 N N . LEU A 1 183 ? 17.672 21.984 5.656 1 93.81 183 LEU A N 1
ATOM 1448 C CA . LEU A 1 183 ? 16.375 22.109 5.023 1 93.81 183 LEU A CA 1
ATOM 1449 C C . LEU A 1 183 ? 15.289 21.453 5.879 1 93.81 183 LEU A C 1
ATOM 1451 O O . LEU A 1 183 ? 14.164 21.938 5.945 1 93.81 183 LEU A O 1
ATOM 1455 N N . LEU A 1 184 ? 15.641 20.297 6.469 1 96.44 184 LEU A N 1
ATOM 1456 C CA . LEU A 1 184 ? 14.711 19.656 7.391 1 96.44 184 LEU A CA 1
ATOM 1457 C C . LEU A 1 184 ? 14.359 20.578 8.547 1 96.44 184 LEU A C 1
ATOM 1459 O O . LEU A 1 184 ? 13.188 20.688 8.922 1 96.44 184 LEU A O 1
ATOM 1463 N N . LYS A 1 185 ? 15.328 21.219 9.07 1 97.19 185 LYS A N 1
ATOM 1464 C CA . LYS A 1 185 ? 15.086 22.188 10.141 1 97.19 185 LYS A CA 1
ATOM 1465 C C . LYS A 1 185 ? 14.211 23.344 9.656 1 97.19 185 LYS A C 1
ATOM 1467 O O . LYS A 1 185 ? 13.336 23.812 10.391 1 97.19 185 LYS A O 1
ATOM 1472 N N . GLU A 1 186 ? 14.453 23.781 8.484 1 97.31 186 GLU A N 1
ATOM 1473 C CA . GLU A 1 186 ? 13.617 24.828 7.898 1 97.31 186 GLU A CA 1
ATOM 1474 C C . GLU A 1 186 ? 12.172 24.359 7.754 1 97.31 186 GLU A C 1
ATOM 1476 O O . GLU A 1 186 ? 11.242 25.141 7.922 1 97.31 186 GLU A O 1
ATOM 1481 N N . GLY A 1 187 ? 12.07 23.109 7.379 1 97.56 187 GLY A N 1
ATOM 1482 C CA . GLY A 1 187 ? 10.742 22.531 7.312 1 97.56 187 GLY A CA 1
ATOM 1483 C C . GLY A 1 187 ? 10.016 22.562 8.641 1 97.56 187 GLY A C 1
ATOM 1484 O O . GLY A 1 187 ? 8.852 22.969 8.711 1 97.56 187 GLY A O 1
ATOM 1485 N N . VAL A 1 188 ? 10.703 22.141 9.648 1 98.25 188 VAL A N 1
ATOM 1486 C CA . VAL A 1 188 ? 10.141 22.172 11 1 98.25 188 VAL A CA 1
ATOM 1487 C C . VAL A 1 188 ? 9.742 23.594 11.367 1 98.25 188 VAL A C 1
ATOM 1489 O O . VAL A 1 188 ? 8.625 23.828 11.852 1 98.25 188 VAL A O 1
ATOM 1492 N N . ASP A 1 189 ? 10.562 24.531 11.094 1 98.31 189 ASP A N 1
ATOM 1493 C CA . ASP A 1 189 ? 10.344 25.938 11.445 1 98.31 189 ASP A CA 1
ATOM 1494 C C . ASP A 1 189 ? 9.164 26.516 10.672 1 98.31 189 ASP A C 1
ATOM 1496 O O . ASP A 1 189 ? 8.469 27.406 11.164 1 98.31 189 ASP A O 1
ATOM 1500 N N . ALA A 1 190 ? 8.977 26.016 9.484 1 98.5 190 ALA A N 1
ATOM 1501 C CA . ALA A 1 190 ? 7.883 26.516 8.656 1 98.5 190 ALA A CA 1
ATOM 1502 C C . ALA A 1 190 ? 6.551 25.906 9.086 1 98.5 190 ALA A C 1
ATOM 1504 O O . ALA A 1 190 ? 5.523 26.594 9.102 1 98.5 190 ALA A O 1
ATOM 1505 N N . ILE A 1 191 ? 6.551 24.656 9.469 1 98.75 191 ILE A N 1
ATOM 1506 C CA . ILE A 1 191 ? 5.312 23.922 9.734 1 98.75 191 ILE A CA 1
ATOM 1507 C C . ILE A 1 191 ? 4.828 24.234 11.156 1 98.75 191 ILE A C 1
ATOM 1509 O O . ILE A 1 191 ? 3.625 24.375 11.391 1 98.75 191 ILE A O 1
ATOM 1513 N N . GLN A 1 192 ? 5.715 24.422 12.07 1 98.5 192 GLN A N 1
ATOM 1514 C CA . GLN A 1 192 ? 5.387 24.516 13.492 1 98.5 192 GLN A CA 1
ATOM 1515 C C . GLN A 1 192 ? 4.441 25.672 13.766 1 98.5 192 GLN A C 1
ATOM 1517 O O . GLN A 1 192 ? 3.428 25.516 14.445 1 98.5 192 GLN A O 1
ATOM 1522 N N . PRO A 1 193 ? 4.68 26.875 13.242 1 98.44 193 PRO A N 1
ATOM 1523 C CA . PRO A 1 193 ? 3.754 27.969 13.516 1 98.44 193 PRO A CA 1
ATOM 1524 C C . PRO A 1 193 ? 2.357 27.719 12.961 1 98.44 193 PRO A C 1
ATOM 1526 O O . PRO A 1 193 ? 1.364 28.156 13.547 1 98.44 193 PRO A O 1
ATOM 1529 N N . VAL A 1 194 ? 2.316 27.094 11.805 1 98.81 194 VAL A N 1
ATOM 1530 C CA . VAL A 1 194 ? 1.028 26.766 11.203 1 98.81 194 VAL A CA 1
ATOM 1531 C C . VAL A 1 194 ? 0.296 25.75 12.078 1 98.81 194 VAL A C 1
ATOM 1533 O O . VAL A 1 194 ? -0.904 25.891 12.328 1 98.81 194 VAL A O 1
ATOM 1536 N N . TYR A 1 195 ? 1.009 24.766 12.547 1 98.75 195 TYR A N 1
ATOM 1537 C CA . TYR A 1 195 ? 0.44 23.781 13.461 1 98.75 195 TYR A CA 1
ATOM 1538 C C . TYR A 1 195 ? -0.126 24.453 14.711 1 98.75 195 TYR A C 1
ATOM 1540 O O . TYR A 1 195 ? -1.27 24.203 15.094 1 98.75 195 TYR A O 1
ATOM 1548 N N . ASP A 1 196 ? 0.662 25.312 15.32 1 98.56 196 ASP A N 1
ATOM 1549 C CA . ASP A 1 196 ? 0.256 25.969 16.562 1 98.56 196 ASP A CA 1
ATOM 1550 C C . ASP A 1 196 ? -0.995 26.828 16.344 1 98.56 196 ASP A C 1
ATOM 1552 O O . ASP A 1 196 ? -1.913 26.812 17.172 1 98.56 196 ASP A O 1
ATOM 1556 N N . ALA A 1 197 ? -0.974 27.562 15.266 1 98.69 197 ALA A N 1
ATOM 1557 C CA . ALA A 1 197 ? -2.119 28.422 14.977 1 98.69 197 ALA A CA 1
ATOM 1558 C C . ALA A 1 197 ? -3.371 27.594 14.711 1 98.69 197 ALA A C 1
ATOM 1560 O O . ALA A 1 197 ? -4.461 27.922 15.172 1 98.69 197 ALA A O 1
ATOM 1561 N N . THR A 1 198 ? -3.227 26.531 13.977 1 98.81 198 THR A N 1
ATOM 1562 C CA . THR A 1 198 ? -4.352 25.656 13.68 1 98.81 198 THR A CA 1
ATOM 1563 C C . THR A 1 198 ? -4.867 24.984 14.953 1 98.81 198 THR A C 1
ATOM 1565 O O . THR A 1 198 ? -6.078 24.891 15.164 1 98.81 198 THR A O 1
ATOM 1568 N N . GLU A 1 199 ? -3.943 24.531 15.82 1 98.56 199 GLU A N 1
ATOM 1569 C CA . GLU A 1 199 ? -4.293 23.922 17.109 1 98.56 199 GLU A CA 1
ATOM 1570 C C . GLU A 1 199 ? -5.074 24.906 17.984 1 98.56 199 GLU A C 1
ATOM 1572 O O . GLU A 1 199 ? -6.062 24.531 18.609 1 98.56 199 GLU A O 1
ATOM 1577 N N . ALA A 1 200 ? -4.637 26.094 17.969 1 98.38 200 ALA A N 1
ATOM 1578 C CA . ALA A 1 200 ? -5.316 27.125 18.75 1 98.38 200 ALA A CA 1
ATOM 1579 C C . ALA A 1 200 ? -6.73 27.359 18.234 1 98.38 200 ALA A C 1
ATOM 1581 O O . ALA A 1 200 ? -7.652 27.594 19.016 1 98.38 200 ALA A O 1
ATOM 1582 N N . LEU A 1 201 ? -6.848 27.344 16.938 1 98.56 201 LEU A N 1
ATOM 1583 C CA . LEU A 1 201 ? -8.172 27.516 16.344 1 98.56 201 LEU A CA 1
ATOM 1584 C C . LEU A 1 201 ? -9.102 26.375 16.734 1 98.56 201 LEU A C 1
ATOM 1586 O O . LEU A 1 201 ? -10.25 26.609 17.125 1 98.56 201 LEU A O 1
ATOM 1590 N N . TYR A 1 202 ? -8.625 25.188 16.641 1 98.62 202 TYR A N 1
ATOM 1591 C CA . TYR A 1 202 ? -9.43 24.031 17.047 1 98.62 202 TYR A CA 1
ATOM 1592 C C . TYR A 1 202 ? -9.828 24.141 18.516 1 98.62 202 TYR A C 1
ATOM 1594 O O . TYR A 1 202 ? -10.945 23.766 18.891 1 98.62 202 TYR A O 1
ATOM 1602 N N . THR A 1 203 ? -8.969 24.547 19.391 1 98.56 203 THR A N 1
ATOM 1603 C CA . THR A 1 203 ? -9.25 24.734 20.812 1 98.56 203 THR A CA 1
ATOM 1604 C C . THR A 1 203 ? -10.32 25.797 21.016 1 98.56 203 THR A C 1
ATOM 1606 O O . THR A 1 203 ? -11.281 25.594 21.75 1 98.56 203 THR A O 1
ATOM 1609 N N . SER A 1 204 ? -10.125 26.922 20.375 1 98.25 204 SER A N 1
ATOM 1610 C CA . SER A 1 204 ? -11.039 28.047 20.547 1 98.25 204 SER A CA 1
ATOM 1611 C C . SER A 1 204 ? -12.453 27.688 20.094 1 98.25 204 SER A C 1
ATOM 1613 O O . SER A 1 204 ? -13.43 28.172 20.672 1 98.25 204 SER A O 1
ATOM 1615 N N . TYR A 1 205 ? -12.531 26.828 19.125 1 98.06 205 TYR A N 1
ATOM 1616 C CA . TYR A 1 205 ? -13.844 26.453 18.594 1 98.06 205 TYR A CA 1
ATOM 1617 C C . TYR A 1 205 ? -14.336 25.156 19.234 1 98.06 205 TYR A C 1
ATOM 1619 O O . TYR A 1 205 ? -15.445 24.703 18.938 1 98.06 205 TYR A O 1
ATOM 1627 N N . ASP A 1 206 ? -13.516 24.484 20.109 1 97.75 206 ASP A N 1
ATOM 1628 C CA . ASP A 1 206 ? -13.836 23.219 20.75 1 97.75 206 ASP A CA 1
ATOM 1629 C C . ASP A 1 206 ? -14.195 22.141 19.719 1 97.75 206 ASP A C 1
ATOM 1631 O O . ASP A 1 206 ? -15.258 21.531 19.812 1 97.75 206 ASP A O 1
ATOM 1635 N N . LEU A 1 207 ? -13.312 21.984 18.734 1 98 207 LEU A N 1
ATOM 1636 C CA . LEU A 1 207 ? -13.609 21.078 17.625 1 98 207 LEU A CA 1
ATOM 1637 C C . LEU A 1 207 ? -12.695 19.875 17.641 1 98 207 LEU A C 1
ATOM 1639 O O . LEU A 1 207 ? -12.719 19.047 16.734 1 98 207 LEU A O 1
ATOM 1643 N N . HIS A 1 208 ? -11.914 19.625 18.703 1 98 208 HIS A N 1
ATOM 1644 C CA . HIS A 1 208 ? -10.992 18.5 18.797 1 98 208 HIS A CA 1
ATOM 1645 C C . HIS A 1 208 ? -11.75 17.172 18.875 1 98 208 HIS A C 1
ATOM 1647 O O . HIS A 1 208 ? -11.172 16.109 18.609 1 98 208 HIS A O 1
ATOM 1653 N N . GLY A 1 209 ? -12.977 17.188 19.219 1 96.44 209 GLY A N 1
ATOM 1654 C CA . GLY A 1 209 ? -13.766 15.992 19.438 1 96.44 209 GLY A CA 1
ATOM 1655 C C . GLY A 1 209 ? -14.492 15.516 18.203 1 96.44 209 GLY A C 1
ATOM 1656 O O . GLY A 1 209 ? -15.336 14.617 18.281 1 96.44 209 GLY A O 1
ATOM 1657 N N . LEU A 1 210 ? -14.117 16.094 16.984 1 95.12 210 LEU A N 1
ATOM 1658 C CA . LEU A 1 210 ? -14.859 15.797 15.766 1 95.12 210 LEU A CA 1
ATOM 1659 C C . LEU A 1 210 ? -14.703 14.336 15.367 1 95.12 210 LEU A C 1
ATOM 1661 O O . LEU A 1 210 ? -15.648 13.719 14.867 1 95.12 210 LEU A O 1
ATOM 1665 N N . PRO A 1 211 ? -12.93 13.836 15.633 1 63.94 211 PRO A N 1
ATOM 1666 C CA . PRO A 1 211 ? -12.492 12.523 15.148 1 63.94 211 PRO A CA 1
ATOM 1667 C C . PRO A 1 211 ? -13.664 11.562 14.922 1 63.94 211 PRO A C 1
ATOM 1669 O O . PRO A 1 211 ? -14.578 11.492 15.742 1 63.94 211 PRO A O 1
ATOM 1672 N N . MET B 1 1 ? -9.938 7.652 -13.859 1 35.22 1 MET B N 1
ATOM 1673 C CA . MET B 1 1 ? -10.047 6.59 -14.859 1 35.22 1 MET B CA 1
ATOM 1674 C C . MET B 1 1 ? -10.766 5.375 -14.281 1 35.22 1 MET B C 1
ATOM 1676 O O . MET B 1 1 ? -10.469 4.945 -13.164 1 35.22 1 MET B O 1
ATOM 1680 N N . THR B 1 2 ? -11.883 5.145 -14.734 1 43.62 2 THR B N 1
ATOM 1681 C CA . THR B 1 2 ? -12.781 4.121 -14.211 1 43.62 2 THR B CA 1
ATOM 1682 C C . THR B 1 2 ? -12.047 2.787 -14.062 1 43.62 2 THR B C 1
ATOM 1684 O O . THR B 1 2 ? -11.562 2.23 -15.047 1 43.62 2 THR B O 1
ATOM 1687 N N . GLU B 1 3 ? -11.422 2.551 -12.953 1 65.44 3 GLU B N 1
ATOM 1688 C CA . GLU B 1 3 ? -10.617 1.351 -12.727 1 65.44 3 GLU B CA 1
ATOM 1689 C C . GLU B 1 3 ? -11.414 0.089 -13.055 1 65.44 3 GLU B C 1
ATOM 1691 O O . GLU B 1 3 ? -12.539 -0.079 -12.594 1 65.44 3 GLU B O 1
ATOM 1696 N N . ARG B 1 4 ? -11.062 -0.615 -14.234 1 84.75 4 ARG B N 1
ATOM 1697 C CA . ARG B 1 4 ? -11.68 -1.873 -14.633 1 84.75 4 ARG B CA 1
ATOM 1698 C C . ARG B 1 4 ? -11.844 -2.807 -13.438 1 84.75 4 ARG B C 1
ATOM 1700 O O . ARG B 1 4 ? -10.961 -2.893 -12.586 1 84.75 4 ARG B O 1
ATOM 1707 N N . LYS B 1 5 ? -13.172 -3.434 -13.422 1 89.5 5 LYS B N 1
ATOM 1708 C CA . LYS B 1 5 ? -13.461 -4.34 -12.32 1 89.5 5 LYS B CA 1
ATOM 1709 C C . LYS B 1 5 ? -12.844 -5.715 -12.555 1 89.5 5 LYS B C 1
ATOM 1711 O O . LYS B 1 5 ? -12.688 -6.141 -13.703 1 89.5 5 LYS B O 1
ATOM 1716 N N . PHE B 1 6 ? -12.477 -6.426 -11.562 1 94.94 6 PHE B N 1
ATOM 1717 C CA . PHE B 1 6 ? -11.93 -7.781 -11.586 1 94.94 6 PHE B CA 1
ATOM 1718 C C . PHE B 1 6 ? -12.906 -8.742 -12.266 1 94.94 6 PHE B C 1
ATOM 1720 O O . PHE B 1 6 ? -14.117 -8.648 -12.07 1 94.94 6 PHE B O 1
ATOM 1727 N N . ARG B 1 7 ? -12.375 -9.609 -13.078 1 93.81 7 ARG B N 1
ATOM 1728 C CA . ARG B 1 7 ? -13.148 -10.641 -13.766 1 93.81 7 ARG B CA 1
ATOM 1729 C C . ARG B 1 7 ? -12.531 -12.016 -13.539 1 93.81 7 ARG B C 1
ATOM 1731 O O . ARG B 1 7 ? -11.516 -12.359 -14.156 1 93.81 7 ARG B O 1
ATOM 1738 N N . LEU B 1 8 ? -13.234 -12.82 -12.758 1 94.81 8 LEU B N 1
ATOM 1739 C CA . LEU B 1 8 ? -12.734 -14.148 -12.438 1 94.81 8 LEU B CA 1
ATOM 1740 C C . LEU B 1 8 ? -12.742 -15.047 -13.672 1 94.81 8 LEU B C 1
ATOM 1742 O O . LEU B 1 8 ? -11.898 -15.938 -13.797 1 94.81 8 LEU B O 1
ATOM 1746 N N . ASP B 1 9 ? -13.633 -14.797 -14.547 1 94.94 9 ASP B N 1
ATOM 1747 C CA . ASP B 1 9 ? -13.688 -15.609 -15.758 1 94.94 9 ASP B CA 1
ATOM 1748 C C . ASP B 1 9 ? -12.445 -15.406 -16.609 1 94.94 9 ASP B C 1
ATOM 1750 O O . ASP B 1 9 ? -12.039 -16.297 -17.359 1 94.94 9 ASP B O 1
ATOM 1754 N N . VAL B 1 10 ? -11.844 -14.297 -16.578 1 96.88 10 VAL B N 1
ATOM 1755 C CA . VAL B 1 10 ? -10.586 -14.055 -17.266 1 96.88 10 VAL B CA 1
ATOM 1756 C C . VAL B 1 10 ? -9.477 -14.906 -16.656 1 96.88 10 VAL B C 1
ATOM 1758 O O . VAL B 1 10 ? -8.656 -15.477 -17.391 1 96.88 10 VAL B O 1
ATOM 1761 N N . VAL B 1 11 ? -9.453 -15 -15.312 1 97.62 11 VAL B N 1
ATOM 1762 C CA . VAL B 1 11 ? -8.492 -15.859 -14.633 1 97.62 11 VAL B CA 1
ATOM 1763 C C . VAL B 1 11 ? -8.695 -17.312 -15.07 1 97.62 11 VAL B C 1
ATOM 1765 O O . VAL B 1 11 ? -7.742 -18 -15.438 1 97.62 11 VAL B O 1
ATOM 1768 N N . VAL B 1 12 ? -9.922 -17.734 -15.078 1 97.62 12 VAL B N 1
ATOM 1769 C CA . VAL B 1 12 ? -10.25 -19.094 -15.484 1 97.62 12 VAL B CA 1
ATOM 1770 C C . VAL B 1 12 ? -9.773 -19.344 -16.922 1 97.62 12 VAL B C 1
ATOM 1772 O O . VAL B 1 12 ? -9.109 -20.344 -17.188 1 97.62 12 VAL B O 1
ATOM 1775 N N . ASP B 1 13 ? -10.07 -18.438 -17.766 1 98.38 13 ASP B N 1
ATOM 1776 C CA . ASP B 1 13 ? -9.695 -18.578 -19.172 1 98.38 13 ASP B CA 1
ATOM 1777 C C . ASP B 1 13 ? -8.18 -18.609 -19.344 1 98.38 13 ASP B C 1
ATOM 1779 O O . ASP B 1 13 ? -7.648 -19.438 -20.078 1 98.38 13 ASP B O 1
ATOM 1783 N N . SER B 1 14 ? -7.527 -17.734 -18.672 1 98.75 14 SER B N 1
ATOM 1784 C CA . SER B 1 14 ? -6.074 -17.625 -18.781 1 98.75 14 SER B CA 1
ATOM 1785 C C . SER B 1 14 ? -5.387 -18.906 -18.328 1 98.75 14 SER B C 1
ATOM 1787 O O . SER B 1 14 ? -4.535 -19.453 -19.031 1 98.75 14 SER B O 1
ATOM 1789 N N . PHE B 1 15 ? -5.773 -19.469 -17.234 1 98.69 15 PHE B N 1
ATOM 1790 C CA . PHE B 1 15 ? -5.086 -20.641 -16.703 1 98.69 15 PHE B CA 1
ATOM 1791 C C . PHE B 1 15 ? -5.512 -21.906 -17.438 1 98.69 15 PHE B C 1
ATOM 1793 O O . PHE B 1 15 ? -4.727 -22.844 -17.578 1 98.69 15 PHE B O 1
ATOM 1800 N N . THR B 1 16 ? -6.738 -21.891 -17.953 1 98.44 16 THR B N 1
ATOM 1801 C CA . THR B 1 16 ? -7.137 -22.984 -18.812 1 98.44 16 THR B CA 1
ATOM 1802 C C . THR B 1 16 ? -6.27 -23.031 -20.078 1 98.44 16 THR B C 1
ATOM 1804 O O . THR B 1 16 ? -5.859 -24.109 -20.516 1 98.44 16 THR B O 1
ATOM 1807 N N . LYS B 1 17 ? -5.98 -21.906 -20.562 1 98.62 17 LYS B N 1
ATOM 1808 C CA . LYS B 1 17 ? -5.199 -21.812 -21.797 1 98.62 17 LYS B CA 1
ATOM 1809 C C . LYS B 1 17 ? -3.709 -21.969 -21.516 1 98.62 17 LYS B C 1
ATOM 1811 O O . LYS B 1 17 ? -2.926 -22.25 -22.438 1 98.62 17 LYS B O 1
ATOM 1816 N N . ALA B 1 18 ? -3.309 -21.766 -20.281 1 98.81 18 ALA B N 1
ATOM 1817 C CA . ALA B 1 18 ? -1.893 -21.812 -19.938 1 98.81 18 ALA B CA 1
ATOM 1818 C C . ALA B 1 18 ? -1.353 -23.234 -20.047 1 98.81 18 ALA B C 1
ATOM 1820 O O . ALA B 1 18 ? -0.233 -23.438 -20.531 1 98.81 18 ALA B O 1
ATOM 1821 N N . LYS B 1 19 ? -2.094 -24.188 -19.641 1 98.5 19 LYS B N 1
ATOM 1822 C CA . LYS B 1 19 ? -1.652 -25.578 -19.781 1 98.5 19 LYS B CA 1
ATOM 1823 C C . LYS B 1 19 ? -2.139 -26.188 -21.094 1 98.5 19 LYS B C 1
ATOM 1825 O O . LYS B 1 19 ? -3.344 -26.312 -21.312 1 98.5 19 LYS B O 1
ATOM 1830 N N . GLN B 1 20 ? -1.23 -26.594 -21.875 1 97.75 20 GLN B N 1
ATOM 1831 C CA . GLN B 1 20 ? -1.544 -27.219 -23.156 1 97.75 20 GLN B CA 1
ATOM 1832 C C . GLN B 1 20 ? -1.825 -28.703 -22.984 1 97.75 20 GLN B C 1
ATOM 1834 O O . GLN B 1 20 ? -1.613 -29.266 -21.906 1 97.75 20 GLN B O 1
ATOM 1839 N N . GLU B 1 21 ? -2.254 -29.344 -24.062 1 95.56 21 GLU B N 1
ATOM 1840 C CA . GLU B 1 21 ? -2.633 -30.75 -24.047 1 95.56 21 GLU B CA 1
ATOM 1841 C C . GLU B 1 21 ? -1.439 -31.641 -23.703 1 95.56 21 GLU B C 1
ATOM 1843 O O . GLU B 1 21 ? -1.592 -32.656 -23.047 1 95.56 21 GLU B O 1
ATOM 1848 N N . ASP B 1 22 ? -0.283 -31.219 -24.094 1 95.56 22 ASP B N 1
ATOM 1849 C CA . ASP B 1 22 ? 0.903 -32.031 -23.875 1 95.56 22 ASP B CA 1
ATOM 1850 C C . ASP B 1 22 ? 1.522 -31.75 -22.516 1 95.56 22 ASP B C 1
ATOM 1852 O O . ASP B 1 22 ? 2.588 -32.281 -22.188 1 95.56 22 ASP B O 1
ATOM 1856 N N . GLY B 1 23 ? 0.87 -30.844 -21.719 1 95.31 23 GLY B N 1
ATOM 1857 C CA . GLY B 1 23 ? 1.339 -30.547 -20.375 1 95.31 23 GLY B CA 1
ATOM 1858 C C . GLY B 1 23 ? 2.225 -29.328 -20.312 1 95.31 23 GLY B C 1
ATOM 1859 O O . GLY B 1 23 ? 2.537 -28.844 -19.219 1 95.31 23 GLY B O 1
ATOM 1860 N N . SER B 1 24 ? 2.627 -28.859 -21.453 1 97.69 24 SER B N 1
ATOM 1861 C CA . SER B 1 24 ? 3.453 -27.656 -21.453 1 97.69 24 SER B CA 1
ATOM 1862 C C . SER B 1 24 ? 2.67 -26.438 -20.953 1 97.69 24 SER B C 1
ATOM 1864 O O . SER B 1 24 ? 1.438 -26.438 -21 1 97.69 24 SER B O 1
ATOM 1866 N N . ILE B 1 25 ? 3.439 -25.5 -20.438 1 98.81 25 ILE B N 1
ATOM 1867 C CA . ILE B 1 25 ? 2.814 -24.328 -19.844 1 98.81 25 ILE B CA 1
ATOM 1868 C C . ILE B 1 25 ? 3.18 -23.078 -20.641 1 98.81 25 ILE B C 1
ATOM 1870 O O . ILE B 1 25 ? 4.359 -22.766 -20.797 1 98.81 25 ILE B O 1
ATOM 1874 N N . VAL B 1 26 ? 2.16 -22.344 -21.141 1 98.88 26 VAL B N 1
ATOM 1875 C CA . VAL B 1 26 ? 2.326 -21.094 -21.891 1 98.88 26 VAL B CA 1
ATOM 1876 C C . VAL B 1 26 ? 2.562 -19.938 -20.906 1 98.88 26 VAL B C 1
ATOM 1878 O O . VAL B 1 26 ? 1.703 -19.641 -20.078 1 98.88 26 VAL B O 1
ATOM 1881 N N . LEU B 1 27 ? 3.727 -19.328 -21.047 1 98.88 27 LEU B N 1
ATOM 1882 C CA . LEU B 1 27 ? 4.102 -18.281 -20.094 1 98.88 27 LEU B CA 1
ATOM 1883 C C . LEU B 1 27 ? 3.186 -17.078 -20.219 1 98.88 27 LEU B C 1
ATOM 1885 O O . LEU B 1 27 ? 2.754 -16.5 -19.219 1 98.88 27 LEU B O 1
ATOM 1889 N N . ASP B 1 28 ? 2.807 -16.672 -21.438 1 98.81 28 ASP B N 1
ATOM 1890 C CA . ASP B 1 28 ? 1.98 -15.5 -21.672 1 98.81 28 ASP B CA 1
ATOM 1891 C C . ASP B 1 28 ? 0.622 -15.633 -20.984 1 98.81 28 ASP B C 1
ATOM 1893 O O . ASP B 1 28 ? 0.097 -14.664 -20.438 1 98.81 28 ASP B O 1
ATOM 1897 N N . GLU B 1 29 ? 0.035 -16.781 -21.062 1 98.88 29 GLU B N 1
ATOM 1898 C CA . GLU B 1 29 ? -1.267 -17.016 -20.438 1 98.88 29 GLU B CA 1
ATOM 1899 C C . GLU B 1 29 ? -1.159 -17.031 -18.922 1 98.88 29 GLU B C 1
ATOM 1901 O O . GLU B 1 29 ? -2.064 -16.562 -18.219 1 98.88 29 GLU B O 1
ATOM 1906 N N . TYR B 1 30 ? -0.068 -17.609 -18.406 1 98.88 30 TYR B N 1
ATOM 1907 C CA . TYR B 1 30 ? 0.215 -17.562 -16.984 1 98.88 30 TYR B CA 1
ATOM 1908 C C . TYR B 1 30 ? 0.26 -16.125 -16.484 1 98.88 30 TYR B C 1
ATOM 1910 O O . TYR B 1 30 ? -0.392 -15.789 -15.492 1 98.88 30 TYR B O 1
ATOM 1918 N N . VAL B 1 31 ? 0.958 -15.266 -17.203 1 98.81 31 VAL B N 1
ATOM 1919 C CA . VAL B 1 31 ? 1.13 -13.859 -16.875 1 98.81 31 VAL B CA 1
ATOM 1920 C C . VAL B 1 31 ? -0.203 -13.133 -17.016 1 98.81 31 VAL B C 1
ATOM 1922 O O . VAL B 1 31 ? -0.54 -12.273 -16.188 1 98.81 31 VAL B O 1
ATOM 1925 N N . ARG B 1 32 ? -0.966 -13.453 -18.047 1 98.62 32 ARG B N 1
ATOM 1926 C CA . ARG B 1 32 ? -2.293 -12.875 -18.219 1 98.62 32 ARG B CA 1
ATOM 1927 C C . ARG B 1 32 ? -3.174 -13.148 -17 1 98.62 32 ARG B C 1
ATOM 1929 O O . ARG B 1 32 ? -3.896 -12.258 -16.547 1 98.62 32 ARG B O 1
ATOM 1936 N N . GLY B 1 33 ? -3.137 -14.344 -16.484 1 98.56 33 GLY B N 1
ATOM 1937 C CA . GLY B 1 33 ? -3.865 -14.672 -15.266 1 98.56 33 GLY B CA 1
ATOM 1938 C C . GLY B 1 33 ? -3.475 -13.805 -14.086 1 98.56 33 GLY B C 1
ATOM 1939 O O . GLY B 1 33 ? -4.34 -13.297 -13.367 1 98.56 33 GLY B O 1
ATOM 1940 N N . TYR B 1 34 ? -2.195 -13.594 -13.922 1 98.62 34 TYR B N 1
ATOM 1941 C CA . TYR B 1 34 ? -1.699 -12.797 -12.812 1 98.62 34 TYR B CA 1
ATOM 1942 C C . TYR B 1 34 ? -2.039 -11.32 -13.008 1 98.62 34 TYR B C 1
ATOM 1944 O O . TYR B 1 34 ? -2.291 -10.602 -12.039 1 98.62 34 TYR B O 1
ATOM 1952 N N . ASP B 1 35 ? -2.076 -10.875 -14.273 1 98.19 35 ASP B N 1
ATOM 1953 C CA . ASP B 1 35 ? -2.527 -9.508 -14.539 1 98.19 35 ASP B CA 1
ATOM 1954 C C . ASP B 1 35 ? -3.939 -9.281 -14.008 1 98.19 35 ASP B C 1
ATOM 1956 O O . ASP B 1 35 ? -4.223 -8.242 -13.398 1 98.19 35 ASP B O 1
ATOM 1960 N N . GLU B 1 36 ? -4.762 -10.25 -14.266 1 97.38 36 GLU B N 1
ATOM 1961 C CA . GLU B 1 36 ? -6.133 -10.141 -13.773 1 97.38 36 GLU B CA 1
ATOM 1962 C C . GLU B 1 36 ? -6.18 -10.203 -12.25 1 97.38 36 GLU B C 1
ATOM 1964 O O . GLU B 1 36 ? -6.918 -9.445 -11.609 1 97.38 36 GLU B O 1
ATOM 1969 N N . LEU B 1 37 ? -5.371 -11.062 -11.617 1 97 37 LEU B N 1
ATOM 1970 C CA . LEU B 1 37 ? -5.328 -11.18 -10.164 1 97 37 LEU B CA 1
ATOM 1971 C C . LEU B 1 37 ? -4.871 -9.875 -9.523 1 97 37 LEU B C 1
ATOM 1973 O O . LEU B 1 37 ? -5.309 -9.539 -8.422 1 97 37 LEU B O 1
ATOM 1977 N N . CYS B 1 38 ? -4.07 -9.117 -10.172 1 96.88 38 CYS B N 1
ATOM 1978 C CA . CYS B 1 38 ? -3.629 -7.82 -9.664 1 96.88 38 CYS B CA 1
ATOM 1979 C C . CYS B 1 38 ? -4.805 -6.863 -9.516 1 96.88 38 CYS B C 1
ATOM 1981 O O . CYS B 1 38 ? -4.84 -6.055 -8.586 1 96.88 38 CYS B O 1
ATOM 1983 N N . ILE B 1 39 ? -5.785 -6.945 -10.43 1 95.56 39 ILE B N 1
ATOM 1984 C CA . ILE B 1 39 ? -6.98 -6.113 -10.328 1 95.56 39 ILE B CA 1
ATOM 1985 C C . ILE B 1 39 ? -7.75 -6.473 -9.062 1 95.56 39 ILE B C 1
ATOM 1987 O O . ILE B 1 39 ? -8.258 -5.59 -8.367 1 95.56 39 ILE B O 1
ATOM 1991 N N . PHE B 1 40 ? -7.828 -7.766 -8.781 1 94.5 40 PHE B N 1
ATOM 1992 C CA . PHE B 1 40 ? -8.477 -8.211 -7.555 1 94.5 40 PHE B CA 1
ATOM 1993 C C . PHE B 1 40 ? -7.762 -7.66 -6.332 1 94.5 40 PHE B C 1
ATOM 1995 O O . PHE B 1 40 ? -8.398 -7.117 -5.426 1 94.5 40 PHE B O 1
ATOM 2002 N N . PHE B 1 41 ? -6.402 -7.773 -6.238 1 94.94 41 PHE B N 1
ATOM 2003 C CA . PHE B 1 41 ? -5.625 -7.293 -5.105 1 94.94 41 PHE B CA 1
ATOM 2004 C C . PHE B 1 41 ? -5.82 -5.793 -4.914 1 94.94 41 PHE B C 1
ATOM 2006 O O . PHE B 1 41 ? -5.938 -5.316 -3.781 1 94.94 41 PHE B O 1
ATOM 2013 N N . ASP B 1 42 ? -5.906 -5.09 -6.012 1 93.44 42 ASP B N 1
ATOM 2014 C CA . ASP B 1 42 ? -6.148 -3.65 -5.949 1 93.44 42 ASP B CA 1
ATOM 2015 C C . ASP B 1 42 ? -7.504 -3.348 -5.32 1 93.44 42 ASP B C 1
ATOM 2017 O O . ASP B 1 42 ? -7.664 -2.338 -4.633 1 93.44 42 ASP B O 1
ATOM 2021 N N . SER B 1 43 ? -8.422 -4.191 -5.551 1 93.5 43 SER B N 1
ATOM 2022 C CA . SER B 1 43 ? -9.781 -3.959 -5.066 1 93.5 43 SER B CA 1
ATOM 2023 C C . SER B 1 43 ? -9.875 -4.195 -3.562 1 93.5 43 SER B C 1
ATOM 2025 O O . SER B 1 43 ? -10.859 -3.805 -2.93 1 93.5 43 SER B O 1
ATOM 2027 N N . LEU B 1 44 ? -8.891 -4.887 -2.949 1 94.25 44 LEU B N 1
ATOM 2028 C CA . LEU B 1 44 ? -8.938 -5.238 -1.534 1 94.25 44 LEU B CA 1
ATOM 2029 C C . LEU B 1 44 ? -8.633 -4.023 -0.663 1 94.25 44 LEU B C 1
ATOM 2031 O O . LEU B 1 44 ? -8.922 -4.027 0.536 1 94.25 44 LEU B O 1
ATOM 2035 N N . GLY B 1 45 ? -7.906 -3.014 -1.268 1 93.25 45 GLY B N 1
ATOM 2036 C CA . GLY B 1 45 ? -7.637 -1.798 -0.52 1 93.25 45 GLY B CA 1
ATOM 2037 C C . GLY B 1 45 ? -6.172 -1.396 -0.547 1 93.25 45 GLY B C 1
ATOM 2038 O O . GLY B 1 45 ? -5.309 -2.205 -0.886 1 93.25 45 GLY B O 1
ATOM 2039 N N . SER B 1 46 ? -5.973 -0.257 -0.111 1 93.38 46 SER B N 1
ATOM 2040 C CA . SER B 1 46 ? -4.652 0.353 -0.245 1 93.38 46 SER B CA 1
ATOM 2041 C C . SER B 1 46 ? -3.627 -0.35 0.639 1 93.38 46 SER B C 1
ATOM 2043 O O . SER B 1 46 ? -2.424 -0.289 0.372 1 93.38 46 SER B O 1
ATOM 2045 N N . VAL B 1 47 ? -4.047 -0.999 1.711 1 94.38 47 VAL B N 1
ATOM 2046 C CA . VAL B 1 47 ? -3.162 -1.753 2.592 1 94.38 47 VAL B CA 1
ATOM 2047 C C . VAL B 1 47 ? -2.523 -2.904 1.82 1 94.38 47 VAL B C 1
ATOM 2049 O O . VAL B 1 47 ? -1.451 -3.389 2.189 1 94.38 47 VAL B O 1
ATOM 2052 N N . PHE B 1 48 ? -3.08 -3.285 0.71 1 96.12 48 PHE B N 1
ATOM 2053 C CA . PHE B 1 48 ? -2.572 -4.383 -0.105 1 96.12 48 PHE B CA 1
ATOM 2054 C C . PHE B 1 48 ? -1.672 -3.859 -1.217 1 96.12 48 PHE B C 1
ATOM 2056 O O . PHE B 1 48 ? -1.22 -4.625 -2.068 1 96.12 48 PHE B O 1
ATOM 2063 N N . GLY B 1 49 ? -1.419 -2.609 -1.181 1 94.81 49 GLY B N 1
ATOM 2064 C CA . GLY B 1 49 ? -0.643 -1.995 -2.246 1 94.81 49 GLY B CA 1
ATOM 2065 C C . GLY B 1 49 ? 0.713 -2.645 -2.447 1 94.81 49 GLY B C 1
ATOM 2066 O O . GLY B 1 49 ? 1.165 -2.811 -3.582 1 94.81 49 GLY B O 1
ATOM 2067 N N . PHE B 1 50 ? 1.336 -3.02 -1.387 1 95.5 50 PHE B N 1
ATOM 2068 C CA . PHE B 1 50 ? 2.666 -3.604 -1.497 1 95.5 50 PHE B CA 1
ATOM 2069 C C . PHE B 1 50 ? 2.604 -4.973 -2.166 1 95.5 50 PHE B C 1
ATOM 2071 O O . PHE B 1 50 ? 3.551 -5.383 -2.84 1 95.5 50 PHE B O 1
ATOM 2078 N N . ILE B 1 51 ? 1.518 -5.723 -1.917 1 96.94 51 ILE B N 1
ATOM 2079 C CA . ILE B 1 51 ? 1.33 -7.02 -2.562 1 96.94 51 ILE B CA 1
ATOM 2080 C C . ILE B 1 51 ? 1.196 -6.828 -4.07 1 96.94 51 ILE B C 1
ATOM 2082 O O . ILE B 1 51 ? 1.904 -7.473 -4.848 1 96.94 51 ILE B O 1
ATOM 2086 N N . THR B 1 52 ? 0.306 -5.922 -4.453 1 96.44 52 THR B N 1
ATOM 2087 C CA . THR B 1 52 ? 0.069 -5.672 -5.871 1 96.44 52 THR B CA 1
ATOM 2088 C C . THR B 1 52 ? 1.344 -5.184 -6.555 1 96.44 52 THR B C 1
ATOM 2090 O O . THR B 1 52 ? 1.679 -5.641 -7.652 1 96.44 52 THR B O 1
ATOM 2093 N N . SER B 1 53 ? 1.993 -4.277 -5.883 1 95.88 53 SER B N 1
ATOM 2094 C CA . SER B 1 53 ? 3.238 -3.754 -6.438 1 95.88 53 SER B CA 1
ATOM 2095 C C . SER B 1 53 ? 4.254 -4.867 -6.656 1 95.88 53 SER B C 1
ATOM 2097 O O . SER B 1 53 ? 4.906 -4.922 -7.703 1 95.88 53 SER B O 1
ATOM 2099 N N . ASP B 1 54 ? 4.414 -5.754 -5.699 1 96.75 54 ASP B N 1
ATOM 2100 C CA . ASP B 1 54 ? 5.355 -6.867 -5.785 1 96.75 54 ASP B CA 1
ATOM 2101 C C . ASP B 1 54 ? 4.996 -7.801 -6.938 1 96.75 54 ASP B C 1
ATOM 2103 O O . ASP B 1 54 ? 5.867 -8.195 -7.715 1 96.75 54 ASP B O 1
ATOM 2107 N N . VAL B 1 55 ? 3.758 -8.125 -7.086 1 98.06 55 VAL B N 1
ATOM 2108 C CA . VAL B 1 55 ? 3.299 -9.023 -8.141 1 98.06 55 VAL B CA 1
ATOM 2109 C C . VAL B 1 55 ? 3.49 -8.367 -9.508 1 98.06 55 VAL B C 1
ATOM 2111 O O . VAL B 1 55 ? 3.992 -9 -10.438 1 98.06 55 VAL B O 1
ATOM 2114 N N . ARG B 1 56 ? 3.201 -7.121 -9.648 1 97.88 56 ARG B N 1
ATOM 2115 C CA . ARG B 1 56 ? 3.361 -6.406 -10.906 1 97.88 56 ARG B CA 1
ATOM 2116 C C . ARG B 1 56 ? 4.832 -6.312 -11.305 1 97.88 56 ARG B C 1
ATOM 2118 O O . ARG B 1 56 ? 5.168 -6.367 -12.492 1 97.88 56 ARG B O 1
ATOM 2125 N N . ASP B 1 57 ? 5.641 -6.117 -10.344 1 97.62 57 ASP B N 1
ATOM 2126 C CA . ASP B 1 57 ? 7.074 -6.109 -10.609 1 97.62 57 ASP B CA 1
ATOM 2127 C C . ASP B 1 57 ? 7.527 -7.43 -11.227 1 97.62 57 ASP B C 1
ATOM 2129 O O . ASP B 1 57 ? 8.281 -7.438 -12.203 1 97.62 57 ASP B O 1
ATOM 2133 N N . LYS B 1 58 ? 7.094 -8.5 -10.672 1 98.31 58 LYS B N 1
ATOM 2134 C CA . LYS B 1 58 ? 7.469 -9.82 -11.164 1 98.31 58 LYS B CA 1
ATOM 2135 C C . LYS B 1 58 ? 6.891 -10.07 -12.555 1 98.31 58 LYS B C 1
ATOM 2137 O O . LYS B 1 58 ? 7.566 -10.625 -13.422 1 98.31 58 LYS B O 1
ATOM 2142 N N . ILE B 1 59 ? 5.652 -9.641 -12.75 1 98.69 59 ILE B N 1
ATOM 2143 C CA . ILE B 1 59 ? 5.047 -9.711 -14.078 1 98.69 59 ILE B CA 1
ATOM 2144 C C . ILE B 1 59 ? 5.898 -8.922 -15.07 1 98.69 59 ILE B C 1
ATOM 2146 O O . ILE B 1 59 ? 6.18 -9.398 -16.172 1 98.69 59 ILE B O 1
ATOM 2150 N N . GLY B 1 60 ? 6.34 -7.766 -14.664 1 98.56 60 GLY B N 1
ATOM 2151 C CA . GLY B 1 60 ? 7.176 -6.934 -15.508 1 98.56 60 GLY B CA 1
ATOM 2152 C C . GLY B 1 60 ? 8.469 -7.613 -15.914 1 98.56 60 GLY B C 1
ATOM 2153 O O . GLY B 1 60 ? 8.891 -7.516 -17.078 1 98.56 60 GLY B O 1
ATOM 2154 N N . ILE B 1 61 ? 9.109 -8.258 -15.016 1 98.38 61 ILE B N 1
ATOM 2155 C CA . ILE B 1 61 ? 10.359 -8.961 -15.297 1 98.38 61 ILE B CA 1
ATOM 2156 C C . ILE B 1 61 ? 10.117 -10.047 -16.344 1 98.38 61 ILE B C 1
ATOM 2158 O O . ILE B 1 61 ? 10.883 -10.18 -17.297 1 98.38 61 ILE B O 1
ATOM 2162 N N . LEU B 1 62 ? 9.078 -10.828 -16.156 1 98.75 62 LEU B N 1
ATOM 2163 C CA . LEU B 1 62 ? 8.773 -11.898 -17.094 1 98.75 62 LEU B CA 1
ATOM 2164 C C . LEU B 1 62 ? 8.453 -11.328 -18.469 1 98.75 62 LEU B C 1
ATOM 2166 O O . LEU B 1 62 ? 8.914 -11.859 -19.484 1 98.75 62 LEU B O 1
ATOM 2170 N N . LYS B 1 63 ? 7.676 -10.25 -18.547 1 98.75 63 LYS B N 1
ATOM 2171 C CA . LYS B 1 63 ? 7.344 -9.617 -19.812 1 98.75 63 LYS B CA 1
ATOM 2172 C C . LYS B 1 63 ? 8.586 -9.055 -20.484 1 98.75 63 LYS B C 1
ATOM 2174 O O . LYS B 1 63 ? 8.695 -9.078 -21.719 1 98.75 63 LYS B O 1
ATOM 2179 N N . HIS B 1 64 ? 9.492 -8.547 -19.719 1 98.38 64 HIS B N 1
ATOM 2180 C CA . HIS B 1 64 ? 10.758 -8.055 -20.25 1 98.38 64 HIS B CA 1
ATOM 2181 C C . HIS B 1 64 ? 11.531 -9.172 -20.953 1 98.38 64 HIS B C 1
ATOM 2183 O O . HIS B 1 64 ? 12 -9 -22.078 1 98.38 64 HIS B O 1
ATOM 2189 N N . HIS B 1 65 ? 11.641 -10.305 -20.266 1 98.31 65 HIS B N 1
ATOM 2190 C CA . HIS B 1 65 ? 12.328 -11.438 -20.859 1 98.31 65 HIS B CA 1
ATOM 2191 C C . HIS B 1 65 ? 11.633 -11.891 -22.141 1 98.31 65 HIS B C 1
ATOM 2193 O O . HIS B 1 65 ? 12.289 -12.25 -23.125 1 98.31 65 HIS B O 1
ATOM 2199 N N . ARG B 1 66 ? 10.328 -11.852 -22.156 1 98.56 66 ARG B N 1
ATOM 2200 C CA . ARG B 1 66 ? 9.531 -12.305 -23.281 1 98.56 66 ARG B CA 1
ATOM 2201 C C . ARG B 1 66 ? 9.695 -11.375 -24.484 1 98.56 66 ARG B C 1
ATOM 2203 O O . ARG B 1 66 ? 9.609 -11.812 -25.641 1 98.56 66 ARG B O 1
ATOM 2210 N N . SER B 1 67 ? 10.039 -10.117 -24.281 1 98.06 67 SER B N 1
ATOM 2211 C CA . SER B 1 67 ? 10.047 -9.125 -25.344 1 98.06 67 SER B CA 1
ATOM 2212 C C . SER B 1 67 ? 11.469 -8.836 -25.812 1 98.06 67 SER B C 1
ATOM 2214 O O . SER B 1 67 ? 11.664 -8.211 -26.859 1 98.06 67 SER B O 1
ATOM 2216 N N . ASN B 1 68 ? 12.484 -9.289 -25.109 1 97.19 68 ASN B N 1
ATOM 2217 C CA . ASN B 1 68 ? 13.859 -8.969 -25.484 1 97.19 68 ASN B CA 1
ATOM 2218 C C . ASN B 1 68 ? 14.352 -9.867 -26.625 1 97.19 68 ASN B C 1
ATOM 2220 O O . ASN B 1 68 ? 13.562 -10.57 -27.25 1 97.19 68 ASN B O 1
ATOM 2224 N N . GLU B 1 69 ? 15.641 -9.789 -27.016 1 97.44 69 GLU B N 1
ATOM 2225 C CA . GLU B 1 69 ? 16.219 -10.484 -28.172 1 97.44 69 GLU B CA 1
ATOM 2226 C C . GLU B 1 69 ? 16.094 -12 -28.016 1 97.44 69 GLU B C 1
ATOM 2228 O O . GLU B 1 69 ? 16.062 -12.734 -29 1 97.44 69 GLU B O 1
ATOM 2233 N N . ASN B 1 70 ? 15.93 -12.516 -26.781 1 97.81 70 ASN B N 1
ATOM 2234 C CA . ASN B 1 70 ? 15.828 -13.945 -26.516 1 97.81 70 ASN B CA 1
ATOM 2235 C C . ASN B 1 70 ? 14.383 -14.359 -26.25 1 97.81 70 ASN B C 1
ATOM 2237 O O . ASN B 1 70 ? 14.133 -15.453 -25.734 1 97.81 70 ASN B O 1
ATOM 2241 N N . GLY B 1 71 ? 13.445 -13.555 -26.531 1 98.44 71 GLY B N 1
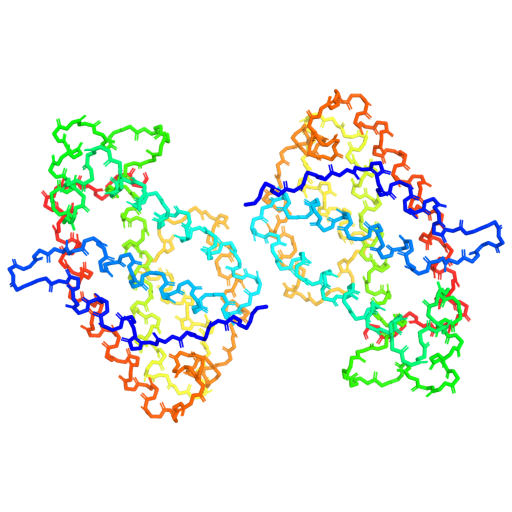ATOM 2242 C CA . GLY B 1 71 ? 12.047 -13.719 -26.172 1 98.44 71 GLY B CA 1
ATOM 2243 C C . GLY B 1 71 ? 11.453 -15.023 -26.656 1 98.44 71 GLY B C 1
ATOM 2244 O O . GLY B 1 71 ? 10.523 -15.555 -26.047 1 98.44 71 GLY B O 1
ATOM 2245 N N . LYS B 1 72 ? 11.961 -15.531 -27.75 1 98.25 72 LYS B N 1
ATOM 2246 C CA . LYS B 1 72 ? 11.469 -16.797 -28.297 1 98.25 72 LYS B CA 1
ATOM 2247 C C . LYS B 1 72 ? 11.672 -17.938 -27.297 1 98.25 72 LYS B C 1
ATOM 2249 O O . LYS B 1 72 ? 10.898 -18.891 -27.281 1 98.25 72 LYS B O 1
ATOM 2254 N N . ASN B 1 73 ? 12.672 -17.812 -26.422 1 98.56 73 ASN B N 1
ATOM 2255 C CA . ASN B 1 73 ? 12.969 -18.859 -25.453 1 98.56 73 ASN B CA 1
ATOM 2256 C C . ASN B 1 73 ? 12.047 -18.75 -24.234 1 98.56 73 ASN B C 1
ATOM 2258 O O . ASN B 1 73 ? 12.102 -19.594 -23.344 1 98.56 73 ASN B O 1
ATOM 2262 N N . TYR B 1 74 ? 11.156 -17.734 -24.25 1 98.69 74 TYR B N 1
ATOM 2263 C CA . TYR B 1 74 ? 10.328 -17.484 -23.078 1 98.69 74 TYR B CA 1
ATOM 2264 C C . TYR B 1 74 ? 8.852 -17.625 -23.406 1 98.69 74 TYR B C 1
ATOM 2266 O O . TYR B 1 74 ? 7.988 -17.109 -22.688 1 98.69 74 TYR B O 1
ATOM 2274 N N . ASP B 1 75 ? 8.516 -18.234 -24.453 1 98.56 75 ASP B N 1
ATOM 2275 C CA . ASP B 1 75 ? 7.113 -18.438 -24.781 1 98.56 75 ASP B CA 1
ATOM 2276 C C . ASP B 1 75 ? 6.496 -19.547 -23.938 1 98.56 75 ASP B C 1
ATOM 2278 O O . ASP B 1 75 ? 5.332 -19.453 -23.547 1 98.56 75 ASP B O 1
ATOM 2282 N N . MET B 1 76 ? 7.301 -20.641 -23.625 1 98.75 76 MET B N 1
ATOM 2283 C CA . MET B 1 76 ? 6.922 -21.75 -22.766 1 98.75 76 MET B CA 1
ATOM 2284 C C . MET B 1 76 ? 7.805 -21.797 -21.531 1 98.75 76 MET B C 1
ATOM 2286 O O . MET B 1 76 ? 9 -21.516 -21.594 1 98.75 76 MET B O 1
ATOM 2290 N N . VAL B 1 77 ? 7.25 -22.234 -20.391 1 98.88 77 VAL B N 1
ATOM 2291 C CA . VAL B 1 77 ? 7.973 -22.281 -19.125 1 98.88 77 VAL B CA 1
ATOM 2292 C C . VAL B 1 77 ? 9.156 -23.25 -19.25 1 98.88 77 VAL B C 1
ATOM 2294 O O . VAL B 1 77 ? 10.273 -22.922 -18.844 1 98.88 77 VAL B O 1
ATOM 2297 N N . LYS B 1 78 ? 8.898 -24.406 -19.875 1 98.75 78 LYS B N 1
ATOM 2298 C CA . LYS B 1 78 ? 9.984 -25.375 -20.016 1 98.75 78 LYS B CA 1
ATOM 2299 C C . LYS B 1 78 ? 11.117 -24.812 -20.859 1 98.75 78 LYS B C 1
ATOM 2301 O O . LYS B 1 78 ? 12.297 -25.031 -20.562 1 98.75 78 LYS B O 1
ATOM 2306 N N . ARG B 1 79 ? 10.812 -24.203 -21.969 1 98.69 79 ARG B N 1
ATOM 2307 C CA . ARG B 1 79 ? 11.836 -23.625 -22.828 1 98.69 79 ARG B CA 1
ATOM 2308 C C . ARG B 1 79 ? 12.625 -22.547 -22.078 1 98.69 79 ARG B C 1
ATOM 2310 O O . ARG B 1 79 ? 13.836 -22.406 -22.281 1 98.69 79 ARG B O 1
ATOM 2317 N N . MET B 1 80 ? 11.938 -21.766 -21.297 1 98.81 80 MET B N 1
ATOM 2318 C CA . MET B 1 80 ? 12.609 -20.781 -20.453 1 98.81 80 MET B CA 1
ATOM 2319 C C . MET B 1 80 ? 13.609 -21.453 -19.516 1 98.81 80 MET B C 1
ATOM 2321 O O . MET B 1 80 ? 14.758 -21.031 -19.406 1 98.81 80 MET B O 1
ATOM 2325 N N . PHE B 1 81 ? 13.211 -22.562 -18.875 1 98.69 81 PHE B N 1
ATOM 2326 C CA . PHE B 1 81 ? 14.094 -23.297 -17.984 1 98.69 81 PHE B CA 1
ATOM 2327 C C . PHE B 1 81 ? 15.312 -23.812 -18.734 1 98.69 81 PHE B C 1
ATOM 2329 O O . PHE B 1 81 ? 16.453 -23.609 -18.297 1 98.69 81 PHE B O 1
ATOM 2336 N N . ASP B 1 82 ? 15.039 -24.438 -19.891 1 98.62 82 ASP B N 1
ATOM 2337 C CA . ASP B 1 82 ? 16.125 -24.969 -20.703 1 98.62 82 ASP B CA 1
ATOM 2338 C C . ASP B 1 82 ? 17.156 -23.891 -21.047 1 98.62 82 ASP B C 1
ATOM 2340 O O . ASP B 1 82 ? 18.359 -24.078 -20.859 1 98.62 82 ASP B O 1
ATOM 2344 N N . PHE B 1 83 ? 16.656 -22.812 -21.5 1 98.62 83 PHE B N 1
ATOM 2345 C CA . PHE B 1 83 ? 17.5 -21.719 -21.953 1 98.62 83 PHE B CA 1
ATOM 2346 C C . PHE B 1 83 ? 18.312 -21.156 -20.797 1 98.62 83 PHE B C 1
ATOM 2348 O O . PHE B 1 83 ? 19.531 -21 -20.906 1 98.62 83 PHE B O 1
ATOM 2355 N N . GLU B 1 84 ? 17.656 -20.922 -19.719 1 98.31 84 GLU B N 1
ATOM 2356 C CA . GLU B 1 84 ? 18.328 -20.25 -18.594 1 98.31 84 GLU B CA 1
ATOM 2357 C C . GLU B 1 84 ? 19.297 -21.172 -17.906 1 98.31 84 GLU B C 1
ATOM 2359 O O . GLU B 1 84 ? 20.344 -20.734 -17.406 1 98.31 84 GLU B O 1
ATOM 2364 N N . VAL B 1 85 ? 18.969 -22.469 -17.844 1 97.81 85 VAL B N 1
ATOM 2365 C CA . VAL B 1 85 ? 19.891 -23.438 -17.266 1 97.81 85 VAL B CA 1
ATOM 2366 C C . VAL B 1 85 ? 21.109 -23.578 -18.172 1 97.81 85 VAL B C 1
ATOM 2368 O O . VAL B 1 85 ? 22.25 -23.562 -17.703 1 97.81 85 VAL B O 1
ATOM 2371 N N . GLU B 1 86 ? 20.891 -23.719 -19.438 1 97.75 86 GLU B N 1
ATOM 2372 C CA . GLU B 1 86 ? 21.984 -23.859 -20.406 1 97.75 86 GLU B CA 1
ATOM 2373 C C . GLU B 1 86 ? 22.938 -22.688 -20.344 1 97.75 86 GLU B C 1
ATOM 2375 O O . GLU B 1 86 ? 24.156 -22.859 -20.422 1 97.75 86 GLU B O 1
ATOM 2380 N N . LYS B 1 87 ? 22.391 -21.5 -20.203 1 96.94 87 LYS B N 1
ATOM 2381 C CA . LYS B 1 87 ? 23.203 -20.281 -20.234 1 96.94 87 LYS B CA 1
ATOM 2382 C C . LYS B 1 87 ? 23.641 -19.891 -18.828 1 96.94 87 LYS B C 1
ATOM 2384 O O . LYS B 1 87 ? 24.266 -18.828 -18.641 1 96.94 87 LYS B O 1
ATOM 2389 N N . ASN B 1 88 ? 23.297 -20.625 -17.797 1 95.69 88 ASN B N 1
ATOM 2390 C CA . ASN B 1 88 ? 23.641 -20.406 -16.406 1 95.69 88 ASN B CA 1
ATOM 2391 C C . ASN B 1 88 ? 23.078 -19.078 -15.891 1 95.69 88 ASN B C 1
ATOM 2393 O O . ASN B 1 88 ? 23.766 -18.359 -15.148 1 95.69 88 ASN B O 1
ATOM 2397 N N . LEU B 1 89 ? 21.922 -18.766 -16.328 1 96 89 LEU B N 1
ATOM 2398 C CA . LEU B 1 89 ? 21.281 -17.5 -15.953 1 96 89 LEU B CA 1
ATOM 2399 C C . LEU B 1 89 ? 20.562 -17.641 -14.617 1 96 89 LEU B C 1
ATOM 2401 O O . LEU B 1 89 ? 20.281 -16.641 -13.953 1 96 89 LEU B O 1
ATOM 2405 N N . THR B 1 90 ? 20.266 -18.828 -14.172 1 95.69 90 THR B N 1
ATOM 2406 C CA . THR B 1 90 ? 19.547 -19.047 -12.922 1 95.69 90 THR B CA 1
ATOM 2407 C C . THR B 1 90 ? 20.422 -18.719 -11.719 1 95.69 90 THR B C 1
ATOM 2409 O O . THR B 1 90 ? 19.906 -18.406 -10.641 1 95.69 90 THR B O 1
ATOM 2412 N N . ALA B 1 91 ? 21.688 -18.75 -11.898 1 91.38 91 ALA B N 1
ATOM 2413 C CA . ALA B 1 91 ? 22.625 -18.484 -10.812 1 91.38 91 ALA B CA 1
ATOM 2414 C C . ALA B 1 91 ? 22.859 -16.984 -10.633 1 91.38 91 ALA B C 1
ATOM 2416 O O . ALA B 1 91 ? 23.281 -16.547 -9.562 1 91.38 91 ALA B O 1
ATOM 2417 N N . ALA B 1 92 ? 22.578 -16.281 -11.648 1 87.62 92 ALA B N 1
ATOM 2418 C CA . ALA B 1 92 ? 22.844 -14.844 -11.617 1 87.62 92 ALA B CA 1
ATOM 2419 C C . ALA B 1 92 ? 21.859 -14.133 -10.688 1 87.62 92 ALA B C 1
ATOM 2421 O O . ALA B 1 92 ? 20.672 -14.461 -10.656 1 87.62 92 ALA B O 1
ATOM 2422 N N . GLN B 1 93 ? 22.406 -13.156 -9.961 1 88.19 93 GLN B N 1
ATOM 2423 C CA . GLN B 1 93 ? 21.562 -12.375 -9.055 1 88.19 93 GLN B CA 1
ATOM 2424 C C . GLN B 1 93 ? 21.484 -10.922 -9.492 1 88.19 93 GLN B C 1
ATOM 2426 O O . GLN B 1 93 ? 20.969 -10.07 -8.758 1 88.19 93 GLN B O 1
ATOM 2431 N N . THR B 1 94 ? 21.953 -10.695 -10.68 1 89 94 THR B N 1
ATOM 2432 C CA . THR B 1 94 ? 21.906 -9.344 -11.219 1 89 94 THR B CA 1
ATOM 2433 C C . THR B 1 94 ? 20.531 -9.047 -11.828 1 89 94 THR B C 1
ATOM 2435 O O . THR B 1 94 ? 19.875 -9.953 -12.352 1 89 94 THR B O 1
ATOM 2438 N N . LYS B 1 95 ? 20.141 -7.859 -11.938 1 89 95 LYS B N 1
ATOM 2439 C CA . LYS B 1 95 ? 18.859 -7.473 -12.5 1 89 95 LYS B CA 1
ATOM 2440 C C . LYS B 1 95 ? 18.922 -7.344 -14.016 1 89 95 LYS B C 1
ATOM 2442 O O . LYS B 1 95 ? 19.938 -6.902 -14.555 1 89 95 LYS B O 1
ATOM 2447 N N . PRO B 1 96 ? 17.891 -7.656 -14.602 1 94.94 96 PRO B N 1
ATOM 2448 C CA . PRO B 1 96 ? 16.688 -8.297 -14.062 1 94.94 96 PRO B CA 1
ATOM 2449 C C . PRO B 1 96 ? 16.922 -9.758 -13.688 1 94.94 96 PRO B C 1
ATOM 2451 O O . PRO B 1 96 ? 17.656 -10.469 -14.375 1 94.94 96 PRO B O 1
ATOM 2454 N N . LEU B 1 97 ? 16.281 -10.219 -12.641 1 96.12 97 LEU B N 1
ATOM 2455 C CA . LEU B 1 97 ? 16.391 -11.602 -12.203 1 96.12 97 LEU B CA 1
ATOM 2456 C C . LEU B 1 97 ? 15.891 -12.555 -13.281 1 96.12 97 LEU B C 1
ATOM 2458 O O . LEU B 1 97 ? 15.117 -12.156 -14.156 1 96.12 97 LEU B O 1
ATOM 2462 N N . SER B 1 98 ? 16.328 -13.758 -13.219 1 98.12 98 SER B N 1
ATOM 2463 C CA . SER B 1 98 ? 15.953 -14.742 -14.219 1 98.12 98 SER B CA 1
ATOM 2464 C C . SER B 1 98 ? 14.445 -14.992 -14.211 1 98.12 98 SER B C 1
ATOM 2466 O O . SER B 1 98 ? 13.781 -14.766 -13.203 1 98.12 98 SER B O 1
ATOM 2468 N N . GLY B 1 99 ? 13.953 -15.406 -15.375 1 98.5 99 GLY B N 1
ATOM 2469 C CA . GLY B 1 99 ? 12.555 -15.789 -15.484 1 98.5 99 GLY B CA 1
ATOM 2470 C C . GLY B 1 99 ? 12.172 -16.938 -14.57 1 98.5 99 GLY B C 1
ATOM 2471 O O . GLY B 1 99 ? 11.125 -16.906 -13.93 1 98.5 99 GLY B O 1
ATOM 2472 N N . SER B 1 100 ? 13.031 -17.922 -14.484 1 98.69 100 SER B N 1
ATOM 2473 C CA . SER B 1 100 ? 12.766 -19.109 -13.664 1 98.69 100 SER B CA 1
ATOM 2474 C C . SER B 1 100 ? 12.594 -18.734 -12.195 1 98.69 100 SER B C 1
ATOM 2476 O O . SER B 1 100 ? 11.672 -19.203 -11.531 1 98.69 100 SER B O 1
ATOM 2478 N N . ARG B 1 101 ? 13.492 -17.891 -11.773 1 98.44 101 ARG B N 1
ATOM 2479 C CA . ARG B 1 101 ? 13.414 -17.438 -10.383 1 98.44 101 ARG B CA 1
ATOM 2480 C C . ARG B 1 101 ? 12.156 -16.594 -10.156 1 98.44 101 ARG B C 1
ATOM 2482 O O . ARG B 1 101 ? 11.469 -16.766 -9.148 1 98.44 101 ARG B O 1
ATOM 2489 N N . THR B 1 102 ? 11.906 -15.672 -11.031 1 98.56 102 THR B N 1
ATOM 2490 C CA . THR B 1 102 ? 10.758 -14.781 -10.914 1 98.56 102 THR B CA 1
ATOM 2491 C C . THR B 1 102 ? 9.453 -15.57 -10.938 1 98.56 102 THR B C 1
ATOM 2493 O O . THR B 1 102 ? 8.57 -15.344 -10.109 1 98.56 102 THR B O 1
ATOM 2496 N N . LEU B 1 103 ? 9.32 -16.5 -11.852 1 98.81 103 LEU B N 1
ATOM 2497 C CA . LEU B 1 103 ? 8.109 -17.312 -11.953 1 98.81 103 LEU B CA 1
ATOM 2498 C C . LEU B 1 103 ? 7.926 -18.156 -10.703 1 98.81 103 LEU B C 1
ATOM 2500 O O . LEU B 1 103 ? 6.797 -18.391 -10.266 1 98.81 103 LEU B O 1
ATOM 2504 N N . LEU B 1 104 ? 9.008 -18.625 -10.117 1 98.75 104 LEU B N 1
ATOM 2505 C CA . LEU B 1 104 ? 8.898 -19.438 -8.914 1 98.75 104 LEU B CA 1
ATOM 2506 C C . LEU B 1 104 ? 8.188 -18.672 -7.805 1 98.75 104 LEU B C 1
ATOM 2508 O O . LEU B 1 104 ? 7.344 -19.25 -7.102 1 98.75 104 LEU B O 1
ATOM 2512 N N . ARG B 1 105 ? 8.539 -17.438 -7.656 1 98.19 105 ARG B N 1
ATOM 2513 C CA . ARG B 1 105 ? 7.941 -16.625 -6.613 1 98.19 105 ARG B CA 1
ATOM 2514 C C . ARG B 1 105 ? 6.453 -16.406 -6.863 1 98.19 105 ARG B C 1
ATOM 2516 O O . ARG B 1 105 ? 5.645 -16.469 -5.934 1 98.19 105 ARG B O 1
ATOM 2523 N N . LEU B 1 106 ? 6.066 -16.219 -8.086 1 98.69 106 LEU B N 1
ATOM 2524 C CA . LEU B 1 106 ? 4.652 -16.156 -8.438 1 98.69 106 LEU B CA 1
ATOM 2525 C C . LEU B 1 106 ? 3.977 -17.5 -8.234 1 98.69 106 LEU B C 1
ATOM 2527 O O . LEU B 1 106 ? 2.834 -17.578 -7.777 1 98.69 106 LEU B O 1
ATOM 2531 N N . HIS B 1 107 ? 4.656 -18.547 -8.602 1 98.81 107 HIS B N 1
ATOM 2532 C CA . HIS B 1 107 ? 4.148 -19.906 -8.477 1 98.81 107 HIS B CA 1
ATOM 2533 C C . HIS B 1 107 ? 3.836 -20.25 -7.02 1 98.81 107 HIS B C 1
ATOM 2535 O O . HIS B 1 107 ? 2.791 -20.828 -6.719 1 98.81 107 HIS B O 1
ATOM 2541 N N . ARG B 1 108 ? 4.68 -19.859 -6.129 1 98.62 108 ARG B N 1
ATOM 2542 C CA . ARG B 1 108 ? 4.465 -20.094 -4.707 1 98.62 108 ARG B CA 1
ATOM 2543 C C . ARG B 1 108 ? 3.236 -19.328 -4.207 1 98.62 108 ARG B C 1
ATOM 2545 O O . ARG B 1 108 ? 2.475 -19.844 -3.385 1 98.62 108 ARG B O 1
ATOM 2552 N N . ALA B 1 109 ? 3.049 -18.125 -4.668 1 98.44 109 ALA B N 1
ATOM 2553 C CA . ALA B 1 109 ? 1.871 -17.344 -4.309 1 98.44 109 ALA B CA 1
ATOM 2554 C C . ALA B 1 109 ? 0.602 -17.953 -4.895 1 98.44 109 ALA B C 1
ATOM 2556 O O . ALA B 1 109 ? -0.488 -17.797 -4.34 1 98.44 109 ALA B O 1
ATOM 2557 N N . LEU B 1 110 ? 0.729 -18.641 -6.023 1 98.56 110 LEU B N 1
ATOM 2558 C CA . LEU B 1 110 ? -0.421 -19.25 -6.668 1 98.56 110 LEU B CA 1
ATOM 2559 C C . LEU B 1 110 ? -1.038 -20.328 -5.77 1 98.56 110 LEU B C 1
ATOM 2561 O O . LEU B 1 110 ? -2.256 -20.516 -5.777 1 98.56 110 LEU B O 1
ATOM 2565 N N . ALA B 1 111 ? -0.206 -21.031 -5.02 1 98.44 111 ALA B N 1
ATOM 2566 C CA . ALA B 1 111 ? -0.711 -22.016 -4.074 1 98.44 111 ALA B CA 1
ATOM 2567 C C . ALA B 1 111 ? -1.622 -21.375 -3.035 1 98.44 111 ALA B C 1
ATOM 2569 O O . ALA B 1 111 ? -2.676 -21.922 -2.699 1 98.44 111 ALA B O 1
ATOM 2570 N N . PHE B 1 112 ? -1.213 -20.25 -2.482 1 98.62 112 PHE B N 1
ATOM 2571 C CA . PHE B 1 112 ? -2.043 -19.484 -1.563 1 98.62 112 PHE B CA 1
ATOM 2572 C C . PHE B 1 112 ? -3.365 -19.109 -2.217 1 98.62 112 PHE B C 1
ATOM 2574 O O . PHE B 1 112 ? -4.43 -19.25 -1.613 1 98.62 112 PHE B O 1
ATOM 2581 N N . THR B 1 113 ? -3.309 -18.625 -3.424 1 97.44 113 THR B N 1
ATOM 2582 C CA . THR B 1 113 ? -4.484 -18.156 -4.148 1 97.44 113 THR B CA 1
ATOM 2583 C C . THR B 1 113 ? -5.504 -19.281 -4.309 1 97.44 113 THR B C 1
ATOM 2585 O O . THR B 1 113 ? -6.691 -19.094 -4.047 1 97.44 113 THR B O 1
ATOM 2588 N N . VAL B 1 114 ? -5.062 -20.422 -4.715 1 97.81 114 VAL B N 1
ATOM 2589 C CA . VAL B 1 114 ? -5.922 -21.578 -4.93 1 97.81 114 VAL B CA 1
ATOM 2590 C C . VAL B 1 114 ? -6.598 -21.969 -3.619 1 97.81 114 VAL B C 1
ATOM 2592 O O . VAL B 1 114 ? -7.82 -22.141 -3.572 1 97.81 114 VAL B O 1
ATOM 2595 N N . LEU B 1 115 ? -5.801 -22.047 -2.578 1 98.31 115 LEU B N 1
ATOM 2596 C CA . LEU B 1 115 ? -6.344 -22.484 -1.296 1 98.31 115 LEU B CA 1
ATOM 2597 C C . LEU B 1 115 ? -7.324 -21.453 -0.74 1 98.31 115 LEU B C 1
ATOM 2599 O O . LEU B 1 115 ? -8.352 -21.828 -0.169 1 98.31 115 LEU B O 1
ATOM 2603 N N . PHE B 1 116 ? -7.023 -20.172 -0.864 1 98.06 116 PHE B N 1
ATOM 2604 C CA . PHE B 1 116 ? -7.922 -19.125 -0.401 1 98.06 116 PHE B CA 1
ATOM 2605 C C . PHE B 1 116 ? -9.234 -19.156 -1.173 1 98.06 116 PHE B C 1
ATOM 2607 O O . PHE B 1 116 ? -10.312 -19.062 -0.579 1 98.06 116 PHE B O 1
ATOM 2614 N N . MET B 1 117 ? -9.164 -19.328 -2.52 1 96.5 117 MET B N 1
ATOM 2615 C CA . MET B 1 117 ? -10.359 -19.406 -3.348 1 96.5 117 MET B CA 1
ATOM 2616 C C . MET B 1 117 ? -11.203 -20.609 -2.967 1 96.5 117 MET B C 1
ATOM 2618 O O . MET B 1 117 ? -12.438 -20.531 -2.9 1 96.5 117 MET B O 1
ATOM 2622 N N . LYS B 1 118 ? -10.547 -21.688 -2.781 1 97.81 118 LYS B N 1
ATOM 2623 C CA . LYS B 1 118 ? -11.258 -22.891 -2.35 1 97.81 118 LYS B CA 1
ATOM 2624 C C . LYS B 1 118 ? -11.984 -22.641 -1.027 1 97.81 118 LYS B C 1
ATOM 2626 O O . LYS B 1 118 ? -13.156 -22.984 -0.888 1 97.81 118 LYS B O 1
ATOM 2631 N N . GLY B 1 119 ? -11.281 -22.047 -0.058 1 97.56 119 GLY B N 1
ATOM 2632 C CA . GLY B 1 119 ? -11.883 -21.719 1.221 1 97.56 119 GLY B CA 1
ATOM 2633 C C . GLY B 1 119 ? -13.102 -20.812 1.086 1 97.56 119 GLY B C 1
ATOM 2634 O O . GLY B 1 119 ? -14.133 -21.062 1.725 1 97.56 119 GLY B O 1
ATOM 2635 N N . LEU B 1 120 ? -13 -19.812 0.26 1 96.38 120 LEU B N 1
ATOM 2636 C CA . LEU B 1 120 ? -14.117 -18.891 0.041 1 96.38 120 LEU B CA 1
ATOM 2637 C C . LEU B 1 120 ? -15.297 -19.609 -0.593 1 96.38 120 LEU B C 1
ATOM 2639 O O . LEU B 1 120 ? -16.453 -19.359 -0.225 1 96.38 120 LEU B O 1
ATOM 2643 N N . SER B 1 121 ? -15.016 -20.422 -1.568 1 96.31 121 SER B N 1
ATOM 2644 C CA . SER B 1 121 ? -16.078 -21.125 -2.285 1 96.31 121 SER B CA 1
ATOM 2645 C C . SER B 1 121 ? -16.875 -22.031 -1.347 1 96.31 121 SER B C 1
ATOM 2647 O O . SER B 1 121 ? -18.047 -22.312 -1.596 1 96.31 121 SER B O 1
ATOM 2649 N N . GLU B 1 122 ? -16.266 -22.422 -0.28 1 97 122 GLU B N 1
ATOM 2650 C CA . GLU B 1 122 ? -16.891 -23.375 0.636 1 97 122 GLU B CA 1
ATOM 2651 C C . GLU B 1 122 ? -17.375 -22.672 1.904 1 97 122 GLU B C 1
ATOM 2653 O O . GLU B 1 122 ? -18.062 -23.281 2.736 1 97 122 GLU B O 1
ATOM 2658 N N . ALA B 1 123 ? -17.094 -21.438 2.049 1 96 123 ALA B N 1
ATOM 2659 C CA . ALA B 1 123 ? -17.328 -20.719 3.293 1 96 123 ALA B CA 1
ATOM 2660 C C . ALA B 1 123 ? -18.812 -20.344 3.438 1 96 123 ALA B C 1
ATOM 2662 O O . ALA B 1 123 ? -19.531 -20.234 2.441 1 96 123 ALA B O 1
ATOM 2663 N N . SER B 1 124 ? -19.188 -20.234 4.703 1 93.31 124 SER B N 1
ATOM 2664 C CA . SER B 1 124 ? -20.484 -19.656 5.039 1 93.31 124 SER B CA 1
ATOM 2665 C C . SER B 1 124 ? -20.344 -18.188 5.465 1 93.31 124 SER B C 1
ATOM 2667 O O . SER B 1 124 ? -19.219 -17.703 5.648 1 93.31 124 SER B O 1
ATOM 2669 N N . ASP B 1 125 ? -21.469 -17.453 5.574 1 86.81 125 ASP B N 1
ATOM 2670 C CA . ASP B 1 125 ? -21.469 -16.047 5.957 1 86.81 125 ASP B CA 1
ATOM 2671 C C . ASP B 1 125 ? -20.891 -15.867 7.363 1 86.81 125 ASP B C 1
ATOM 2673 O O . ASP B 1 125 ? -20.5 -14.758 7.742 1 86.81 125 ASP B O 1
ATOM 2677 N N . LYS B 1 126 ? -20.844 -16.891 8.148 1 91.56 126 LYS B N 1
ATOM 2678 C CA . LYS B 1 126 ? -20.359 -16.812 9.531 1 91.56 126 LYS B CA 1
ATOM 2679 C C . LYS B 1 126 ? -18.844 -16.938 9.586 1 91.56 126 LYS B C 1
ATOM 2681 O O . LYS B 1 126 ? -18.234 -16.656 10.625 1 91.56 126 LYS B O 1
ATOM 2686 N N . ASP B 1 127 ? -18.266 -17.391 8.508 1 95.5 127 ASP B N 1
ATOM 2687 C CA . ASP B 1 127 ? -16.812 -17.562 8.477 1 95.5 127 ASP B CA 1
ATOM 2688 C C . ASP B 1 127 ? -16.109 -16.219 8.367 1 95.5 127 ASP B C 1
ATOM 2690 O O . ASP B 1 127 ? -16.719 -15.211 8.008 1 95.5 127 ASP B O 1
ATOM 2694 N N . ASP B 1 128 ? -14.867 -16.281 8.867 1 96.44 128 ASP B N 1
ATOM 2695 C CA . ASP B 1 128 ? -14 -15.109 8.836 1 96.44 128 ASP B CA 1
ATOM 2696 C C . ASP B 1 128 ? -13.008 -15.18 7.672 1 96.44 128 ASP B C 1
ATOM 2698 O O . ASP B 1 128 ? -12.109 -16.016 7.668 1 96.44 128 ASP B O 1
ATOM 2702 N N . SER B 1 129 ? -13.211 -14.289 6.715 1 97.19 129 SER B N 1
ATOM 2703 C CA . SER B 1 129 ? -12.359 -14.289 5.535 1 97.19 129 SER B CA 1
ATOM 2704 C C . SER B 1 129 ? -10.898 -14.086 5.91 1 97.19 129 SER B C 1
ATOM 2706 O O . SER B 1 129 ? -10 -14.656 5.285 1 97.19 129 SER B O 1
ATOM 2708 N N . SER B 1 130 ? -10.617 -13.25 6.93 1 97.62 130 SER B N 1
ATOM 2709 C CA . SER B 1 130 ? -9.25 -13.016 7.387 1 97.62 130 SER B CA 1
ATOM 2710 C C . SER B 1 130 ? -8.602 -14.305 7.883 1 97.62 130 SER B C 1
ATOM 2712 O O . SER B 1 130 ? -7.438 -14.578 7.586 1 97.62 130 SER B O 1
ATOM 2714 N N . LYS B 1 131 ? -9.375 -15.062 8.625 1 97.88 131 LYS B N 1
ATOM 2715 C CA . LYS B 1 131 ? -8.867 -16.344 9.117 1 97.88 131 LYS B CA 1
ATOM 2716 C C . LYS B 1 131 ? -8.633 -17.312 7.969 1 97.88 131 LYS B C 1
ATOM 2718 O O . LYS B 1 131 ? -7.633 -18.031 7.961 1 97.88 131 LYS B O 1
ATOM 2723 N N . LEU B 1 132 ? -9.562 -17.344 7.02 1 98.19 132 LEU B N 1
ATOM 2724 C CA . LEU B 1 132 ? -9.398 -18.203 5.852 1 98.19 132 LEU B CA 1
ATOM 2725 C C . LEU B 1 132 ? -8.109 -17.875 5.105 1 98.19 132 LEU B C 1
ATOM 2727 O O . LEU B 1 132 ? -7.344 -18.766 4.742 1 98.19 132 LEU B O 1
ATOM 2731 N N . ALA B 1 133 ? -7.902 -16.578 4.91 1 98.38 133 ALA B N 1
ATOM 2732 C CA . ALA B 1 133 ? -6.707 -16.125 4.203 1 98.38 133 ALA B CA 1
ATOM 2733 C C . ALA B 1 133 ? -5.445 -16.438 5 1 98.38 133 ALA B C 1
ATOM 2735 O O . ALA B 1 133 ? -4.465 -16.938 4.449 1 98.38 133 ALA B O 1
ATOM 2736 N N . ALA B 1 134 ? -5.434 -16.172 6.305 1 98.62 134 ALA B N 1
ATOM 2737 C CA . ALA B 1 134 ? -4.273 -16.422 7.156 1 98.62 134 ALA B CA 1
ATOM 2738 C C . ALA B 1 134 ? -3.93 -17.906 7.191 1 98.62 134 ALA B C 1
ATOM 2740 O O . ALA B 1 134 ? -2.756 -18.281 7.141 1 98.62 134 ALA B O 1
ATOM 2741 N N . ASP B 1 135 ? -4.949 -18.734 7.316 1 98.5 135 ASP B N 1
ATOM 2742 C CA . ASP B 1 135 ? -4.719 -20.188 7.316 1 98.5 135 ASP B CA 1
ATOM 2743 C C . ASP B 1 135 ? -4.102 -20.641 5.996 1 98.5 135 ASP B C 1
ATOM 2745 O O . ASP B 1 135 ? -3.139 -21.406 5.988 1 98.5 135 ASP B O 1
ATOM 2749 N N . ALA B 1 136 ? -4.73 -20.172 4.895 1 98.69 136 ALA B N 1
ATOM 2750 C CA . ALA B 1 136 ? -4.188 -20.5 3.58 1 98.69 136 ALA B CA 1
ATOM 2751 C C . ALA B 1 136 ? -2.742 -20.031 3.447 1 98.69 136 ALA B C 1
ATOM 2753 O O . ALA B 1 136 ? -1.886 -20.766 2.945 1 98.69 136 ALA B O 1
ATOM 2754 N N . TYR B 1 137 ? -2.521 -18.828 3.898 1 98.75 137 TYR B N 1
ATOM 2755 C CA . TYR B 1 137 ? -1.188 -18.25 3.863 1 98.75 137 TYR B CA 1
ATOM 2756 C C . TYR B 1 137 ? -0.202 -19.094 4.672 1 98.75 137 TYR B C 1
ATOM 2758 O O . TYR B 1 137 ? 0.87 -19.438 4.176 1 98.75 137 TYR B O 1
ATOM 2766 N N . ASN B 1 138 ? -0.533 -19.438 5.91 1 98.62 138 ASN B N 1
ATOM 2767 C CA . ASN B 1 138 ? 0.327 -20.203 6.805 1 98.62 138 ASN B CA 1
ATOM 2768 C C . ASN B 1 138 ? 0.614 -21.594 6.246 1 98.62 138 ASN B C 1
ATOM 2770 O O . ASN B 1 138 ? 1.694 -22.141 6.469 1 98.62 138 ASN B O 1
ATOM 2774 N N . GLU B 1 139 ? -0.254 -22.109 5.469 1 98.62 139 GLU B N 1
ATOM 2775 C CA . GLU B 1 139 ? -0.11 -23.453 4.922 1 98.62 139 GLU B CA 1
ATOM 2776 C C . GLU B 1 139 ? 0.717 -23.453 3.641 1 98.62 139 GLU B C 1
ATOM 2778 O O . GLU B 1 139 ? 1.177 -24.5 3.186 1 98.62 139 GLU B O 1
ATOM 2783 N N . THR B 1 140 ? 0.903 -22.312 3.049 1 98.5 140 THR B N 1
ATOM 2784 C CA . THR B 1 140 ? 1.5 -22.312 1.719 1 98.5 140 THR B CA 1
ATOM 2785 C C . THR B 1 140 ? 2.66 -21.328 1.645 1 98.5 140 THR B C 1
ATOM 2787 O O . THR B 1 140 ? 3.818 -21.703 1.827 1 98.5 140 THR B O 1
ATOM 2790 N N . LEU B 1 141 ? 2.379 -20.047 1.63 1 98.5 141 LEU B N 1
ATOM 2791 C CA . LEU B 1 141 ? 3.297 -19 1.202 1 98.5 141 LEU B CA 1
ATOM 2792 C C . LEU B 1 141 ? 4.191 -18.547 2.355 1 98.5 141 LEU B C 1
ATOM 2794 O O . LEU B 1 141 ? 5.332 -18.141 2.139 1 98.5 141 LEU B O 1
ATOM 2798 N N . ALA B 1 142 ? 3.783 -18.672 3.641 1 98.62 142 ALA B N 1
ATOM 2799 C CA . ALA B 1 142 ? 4.457 -18.141 4.82 1 98.62 142 ALA B CA 1
ATOM 2800 C C . ALA B 1 142 ? 5.863 -18.719 4.957 1 98.62 142 ALA B C 1
ATOM 2802 O O . ALA B 1 142 ? 6.797 -18 5.336 1 98.62 142 ALA B O 1
ATOM 2803 N N . ARG B 1 143 ? 6.047 -19.938 4.617 1 98.12 143 ARG B N 1
ATOM 2804 C CA . ARG B 1 143 ? 7.309 -20.625 4.844 1 98.12 143 ARG B CA 1
ATOM 2805 C C . ARG B 1 143 ? 8.414 -20.047 3.963 1 98.12 143 ARG B C 1
ATOM 2807 O O . ARG B 1 143 ? 9.602 -20.266 4.223 1 98.12 143 ARG B O 1
ATOM 2814 N N . TYR B 1 144 ? 8.008 -19.359 2.932 1 98.31 144 TYR B N 1
ATOM 2815 C CA . TYR B 1 144 ? 9.008 -18.828 2.008 1 98.31 144 TYR B CA 1
ATOM 2816 C C . TYR B 1 144 ? 9.312 -17.375 2.311 1 98.31 144 TYR B C 1
ATOM 2818 O O . TYR B 1 144 ? 10.25 -16.797 1.749 1 98.31 144 TYR B O 1
ATOM 2826 N N . HIS B 1 145 ? 8.508 -16.656 3.166 1 97.81 145 HIS B N 1
ATOM 2827 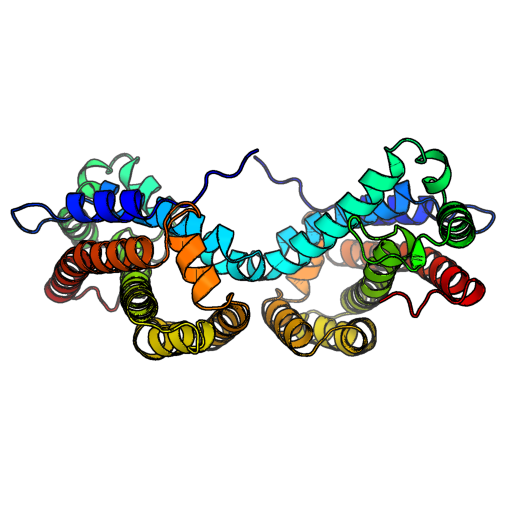C CA . HIS B 1 145 ? 8.664 -15.227 3.408 1 97.81 145 HIS B CA 1
ATOM 2828 C C . HIS B 1 145 ? 9.477 -14.961 4.664 1 97.81 145 HIS B C 1
ATOM 2830 O O . HIS B 1 145 ? 9.281 -15.617 5.691 1 97.81 145 HIS B O 1
ATOM 2836 N N . PRO B 1 146 ? 10.391 -14.016 4.629 1 96.44 146 PRO B N 1
ATOM 2837 C CA . PRO B 1 146 ? 11.016 -13.562 5.871 1 96.44 146 PRO B CA 1
ATOM 2838 C C . PRO B 1 146 ? 10 -13.039 6.887 1 96.44 146 PRO B C 1
ATOM 2840 O O . PRO B 1 146 ? 8.875 -12.688 6.512 1 96.44 146 PRO B O 1
ATOM 2843 N N . TRP B 1 147 ? 10.422 -12.93 8.117 1 96.31 147 TRP B N 1
ATOM 2844 C CA . TRP B 1 147 ? 9.547 -12.609 9.234 1 96.31 147 TRP B CA 1
ATOM 2845 C C . TRP B 1 147 ? 8.812 -11.297 8.992 1 96.31 147 TRP B C 1
ATOM 2847 O O . TRP B 1 147 ? 7.605 -11.195 9.242 1 96.31 147 TRP B O 1
ATOM 2857 N N . LEU B 1 148 ? 9.422 -10.234 8.484 1 95.06 148 LEU B N 1
ATOM 2858 C CA . LEU B 1 148 ? 8.805 -8.93 8.266 1 95.06 148 LEU B CA 1
ATOM 2859 C C . LEU B 1 148 ? 7.711 -9.016 7.203 1 95.06 148 LEU B C 1
ATOM 2861 O O . LEU B 1 148 ? 6.645 -8.414 7.355 1 95.06 148 LEU B O 1
ATOM 2865 N N . ILE B 1 149 ? 7.969 -9.719 6.105 1 96.38 149 ILE B N 1
ATOM 2866 C CA . ILE B 1 149 ? 6.988 -9.891 5.039 1 96.38 149 ILE B CA 1
ATOM 2867 C C . ILE B 1 149 ? 5.797 -10.688 5.559 1 96.38 149 ILE B C 1
ATOM 2869 O O . ILE B 1 149 ? 4.648 -10.414 5.195 1 96.38 149 ILE B O 1
ATOM 2873 N N . ARG B 1 150 ? 6.051 -11.664 6.422 1 97.75 150 ARG B N 1
ATOM 2874 C CA . ARG B 1 150 ? 4.973 -12.438 7.031 1 97.75 150 ARG B CA 1
ATOM 2875 C C . ARG B 1 150 ? 4.062 -11.547 7.871 1 97.75 150 ARG B C 1
ATOM 2877 O O . ARG B 1 150 ? 2.838 -11.633 7.777 1 97.75 150 ARG B O 1
ATOM 2884 N N . LYS B 1 151 ? 4.668 -10.695 8.648 1 96.88 151 LYS B N 1
ATOM 2885 C CA . LYS B 1 151 ? 3.893 -9.773 9.484 1 96.88 151 LYS B CA 1
ATOM 2886 C C . LYS B 1 151 ? 3.062 -8.82 8.617 1 96.88 151 LYS B C 1
ATOM 2888 O O . LYS B 1 151 ? 1.881 -8.602 8.891 1 96.88 151 LYS B O 1
ATOM 2893 N N . ALA B 1 152 ? 3.693 -8.234 7.613 1 97.12 152 ALA B N 1
ATOM 2894 C CA . ALA B 1 152 ? 2.986 -7.324 6.715 1 97.12 152 ALA B CA 1
ATOM 2895 C C . ALA B 1 152 ? 1.812 -8.023 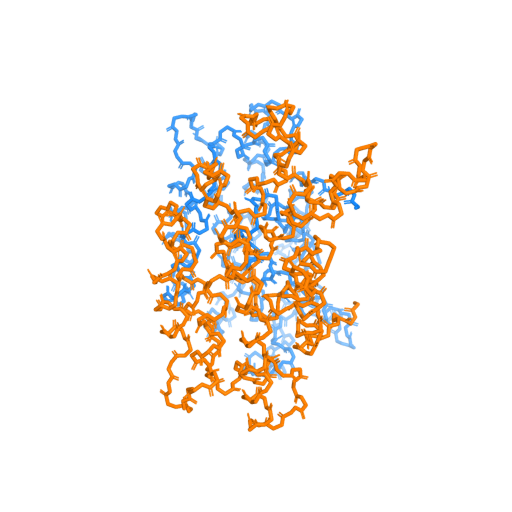6.039 1 97.12 152 ALA B C 1
ATOM 2897 O O . ALA B 1 152 ? 0.709 -7.477 5.969 1 97.12 152 ALA B O 1
ATOM 2898 N N . ALA B 1 153 ? 2.018 -9.234 5.531 1 97.75 153 ALA B N 1
ATOM 2899 C CA . ALA B 1 153 ? 0.978 -9.992 4.844 1 97.75 153 ALA B CA 1
ATOM 2900 C C . ALA B 1 153 ? -0.189 -10.297 5.781 1 97.75 153 ALA B C 1
ATOM 2902 O O . ALA B 1 153 ? -1.35 -10.078 5.426 1 97.75 153 ALA B O 1
ATOM 2903 N N . LEU B 1 154 ? 0.104 -10.758 6.961 1 98 154 LEU B N 1
ATOM 2904 C CA . LEU B 1 154 ? -0.931 -11.109 7.926 1 98 154 LEU B CA 1
ATOM 2905 C C . LEU B 1 154 ? -1.714 -9.875 8.359 1 98 154 LEU B C 1
ATOM 2907 O O . LEU B 1 154 ? -2.934 -9.938 8.523 1 98 154 LEU B O 1
ATOM 2911 N N . LEU B 1 155 ? -1.061 -8.781 8.539 1 97.19 155 LEU B N 1
ATOM 2912 C CA . LEU B 1 155 ? -1.755 -7.543 8.883 1 97.19 155 LEU B CA 1
ATOM 2913 C C . LEU B 1 155 ? -2.695 -7.121 7.758 1 97.19 155 LEU B C 1
ATOM 2915 O O . LEU B 1 155 ? -3.836 -6.73 8.016 1 97.19 155 LEU B O 1
ATOM 2919 N N . ALA B 1 156 ? -2.174 -7.176 6.539 1 97.31 156 ALA B N 1
ATOM 2920 C CA . ALA B 1 156 ? -3.023 -6.859 5.395 1 97.31 156 ALA B CA 1
ATOM 2921 C C . ALA B 1 156 ? -4.27 -7.738 5.375 1 97.31 156 ALA B C 1
ATOM 2923 O O . ALA B 1 156 ? -5.383 -7.246 5.164 1 97.31 156 ALA B O 1
ATOM 2924 N N . MET B 1 157 ? -4.18 -9.008 5.668 1 97.62 157 MET B N 1
ATOM 2925 C CA . MET B 1 157 ? -5.289 -9.961 5.621 1 97.62 157 MET B CA 1
ATOM 2926 C C . MET B 1 157 ? -6.312 -9.656 6.711 1 97.62 157 MET B C 1
ATOM 2928 O O . MET B 1 157 ? -7.508 -9.898 6.527 1 97.62 157 MET B O 1
ATOM 2932 N N . TYR B 1 158 ? -5.754 -9.07 7.754 1 96.31 158 TYR B N 1
ATOM 2933 C CA . TYR B 1 158 ? -6.641 -8.688 8.844 1 96.31 158 TYR B CA 1
ATOM 2934 C C . TYR B 1 158 ? -7.66 -7.656 8.375 1 96.31 158 TYR B C 1
ATOM 2936 O O . TYR B 1 158 ? -8.734 -7.523 8.969 1 96.31 158 TYR B O 1
ATOM 2944 N N . THR B 1 159 ? -7.391 -6.965 7.336 1 95.81 159 THR B N 1
ATOM 2945 C CA . THR B 1 159 ? -8.25 -5.875 6.883 1 95.81 159 THR B CA 1
ATOM 2946 C C . THR B 1 159 ? -9.211 -6.359 5.805 1 95.81 159 THR B C 1
ATOM 2948 O O . THR B 1 159 ? -9.938 -5.562 5.207 1 95.81 159 THR B O 1
ATOM 2951 N N . LEU B 1 160 ? -9.289 -7.656 5.512 1 96.94 160 LEU B N 1
ATOM 2952 C CA . LEU B 1 160 ? -10.18 -8.195 4.488 1 96.94 160 LEU B CA 1
ATOM 2953 C C . LEU B 1 160 ? -11.641 -7.992 4.879 1 96.94 160 LEU B C 1
ATOM 2955 O O . LEU B 1 160 ? -11.992 -8.07 6.059 1 96.94 160 LEU B O 1
ATOM 2959 N N . ASP B 1 161 ? -12.492 -7.797 3.881 1 95.81 161 ASP B N 1
ATOM 2960 C CA . ASP B 1 161 ? -13.938 -7.734 4.09 1 95.81 161 ASP B CA 1
ATOM 2961 C C . ASP B 1 161 ? -14.484 -9.086 4.535 1 95.81 161 ASP B C 1
ATOM 2963 O O . ASP B 1 161 ? -13.766 -10.094 4.52 1 95.81 161 ASP B O 1
ATOM 2967 N N . ASN B 1 162 ? -15.75 -9.07 4.973 1 95.69 162 ASN B N 1
ATOM 2968 C CA . ASN B 1 162 ? -16.391 -10.328 5.34 1 95.69 162 ASN B CA 1
ATOM 2969 C C . ASN B 1 162 ? -16.562 -11.242 4.129 1 95.69 162 ASN B C 1
ATOM 2971 O O . ASN B 1 162 ? -16.406 -10.805 2.99 1 95.69 162 ASN B O 1
ATOM 2975 N N . VAL B 1 163 ? -16.875 -12.453 4.379 1 95.5 163 VAL B N 1
ATOM 2976 C CA . VAL B 1 163 ? -16.922 -13.492 3.348 1 95.5 163 VAL B CA 1
ATOM 2977 C C . VAL B 1 163 ? -17.891 -13.078 2.244 1 95.5 163 VAL B C 1
ATOM 2979 O O . VAL B 1 163 ? -17.578 -13.18 1.058 1 95.5 163 VAL B O 1
ATOM 2982 N N . GLY B 1 164 ? -19.094 -12.641 2.611 1 93.06 164 GLY B N 1
ATOM 2983 C CA . GLY B 1 164 ? -20.062 -12.227 1.621 1 93.06 164 GLY B CA 1
ATOM 2984 C C . GLY B 1 164 ? -19.547 -11.156 0.678 1 93.06 164 GLY B C 1
ATOM 2985 O O . GLY B 1 164 ? -19.703 -11.273 -0.541 1 93.06 164 GLY B O 1
ATOM 2986 N N . ASP B 1 165 ? -18.906 -10.156 1.212 1 93.31 165 ASP B N 1
ATOM 2987 C CA . ASP B 1 165 ? -18.359 -9.062 0.405 1 93.31 165 ASP B CA 1
ATOM 2988 C C . ASP B 1 165 ? -17.188 -9.539 -0.441 1 93.31 165 ASP B C 1
ATOM 2990 O O . ASP B 1 165 ? -17 -9.078 -1.569 1 93.31 165 ASP B O 1
ATOM 2994 N N . MET B 1 166 ? -16.422 -10.445 0.154 1 94.44 166 MET B N 1
ATOM 2995 C CA . MET B 1 166 ? -15.312 -11.016 -0.595 1 94.44 166 MET B CA 1
ATOM 2996 C C . MET B 1 166 ? -15.805 -11.781 -1.815 1 94.44 166 MET B C 1
ATOM 2998 O O . MET B 1 166 ? -15.242 -11.664 -2.902 1 94.44 166 MET B O 1
ATOM 3002 N N . ILE B 1 167 ? -16.797 -12.508 -1.622 1 93.38 167 ILE B N 1
ATOM 3003 C CA . ILE B 1 167 ? -17.375 -13.297 -2.703 1 93.38 167 ILE B CA 1
ATOM 3004 C C . ILE B 1 167 ? -17.953 -12.375 -3.77 1 93.38 167 ILE B C 1
ATOM 3006 O O . ILE B 1 167 ? -17.781 -12.609 -4.969 1 93.38 167 ILE B O 1
ATOM 3010 N N . LYS B 1 168 ? -18.562 -11.328 -3.4 1 89.56 168 LYS B N 1
ATOM 3011 C CA . LYS B 1 168 ? -19.094 -10.352 -4.34 1 89.56 168 LYS B CA 1
ATOM 3012 C C . LYS B 1 168 ? -17.984 -9.711 -5.164 1 89.56 168 LYS B C 1
ATOM 3014 O O . LYS B 1 168 ? -18.109 -9.547 -6.379 1 89.56 168 LYS B O 1
ATOM 3019 N N . LYS B 1 169 ? -16.891 -9.406 -4.523 1 90.19 169 LYS B N 1
ATOM 3020 C CA . LYS B 1 169 ? -15.75 -8.828 -5.219 1 90.19 169 LYS B CA 1
ATOM 3021 C C . LYS B 1 169 ? -15.164 -9.812 -6.227 1 90.19 169 LYS B C 1
ATOM 3023 O O . LYS B 1 169 ? -14.781 -9.422 -7.332 1 90.19 169 LYS B O 1
ATOM 3028 N N . ALA B 1 170 ? -15.117 -11.039 -5.824 1 88.5 170 ALA B N 1
ATOM 3029 C CA . ALA B 1 170 ? -14.523 -12.07 -6.668 1 88.5 170 ALA B CA 1
ATOM 3030 C C . ALA B 1 170 ? -15.383 -12.344 -7.895 1 88.5 170 ALA B C 1
ATOM 3032 O O . ALA B 1 170 ? -14.898 -12.852 -8.906 1 88.5 170 ALA B O 1
ATOM 3033 N N . SER B 1 171 ? -16.609 -11.969 -7.859 1 83.88 171 SER B N 1
ATOM 3034 C CA . SER B 1 171 ? -17.516 -12.258 -8.969 1 83.88 171 SER B CA 1
ATOM 3035 C C . SER B 1 171 ? -17.812 -11 -9.781 1 83.88 171 SER B C 1
ATOM 3037 O O . SER B 1 171 ? -18.641 -11.023 -10.695 1 83.88 171 SER B O 1
ATOM 3039 N N . GLY B 1 172 ? -17.156 -9.867 -9.508 1 78.19 172 GLY B N 1
ATOM 3040 C CA . GLY B 1 172 ? -17.375 -8.625 -10.219 1 78.19 172 GLY B CA 1
ATOM 3041 C C . GLY B 1 172 ? -18.656 -7.922 -9.797 1 78.19 172 GLY B C 1
ATOM 3042 O O . GLY B 1 172 ? -19.125 -7.008 -10.484 1 78.19 172 GLY B O 1
ATOM 3043 N N . GLY B 1 173 ? -19.297 -8.297 -8.766 1 72.44 173 GLY B N 1
ATOM 3044 C CA . GLY B 1 173 ? -20.422 -7.609 -8.148 1 72.44 173 GLY B CA 1
ATOM 3045 C C . GLY B 1 173 ? -21.766 -7.988 -8.742 1 72.44 173 GLY B C 1
ATOM 3046 O O . GLY B 1 173 ? -22.812 -7.664 -8.18 1 72.44 173 GLY B O 1
ATOM 3047 N N . ASN B 1 174 ? -21.797 -8.648 -9.812 1 73.56 174 ASN B N 1
ATOM 3048 C CA . ASN B 1 174 ? -23.062 -8.836 -10.508 1 73.56 174 ASN B CA 1
ATOM 3049 C C . ASN B 1 174 ? -23.609 -10.25 -10.305 1 73.56 174 ASN B C 1
ATOM 3051 O O . ASN B 1 174 ? -24.766 -10.531 -10.664 1 73.56 174 ASN B O 1
ATOM 3055 N N . ALA B 1 175 ? -22.875 -11.086 -9.75 1 77.88 175 ALA B N 1
ATOM 3056 C CA . ALA B 1 175 ? -23.328 -12.469 -9.594 1 77.88 175 ALA B CA 1
ATOM 3057 C C . ALA B 1 175 ? -23.922 -12.695 -8.203 1 77.88 175 ALA B C 1
ATOM 3059 O O . ALA B 1 175 ? -23.516 -12.047 -7.238 1 77.88 175 ALA B O 1
ATOM 3060 N N . ASN B 1 176 ? -24.984 -13.469 -8.211 1 86.94 176 ASN B N 1
ATOM 3061 C CA . ASN B 1 176 ? -25.438 -13.875 -6.883 1 86.94 176 ASN B CA 1
ATOM 3062 C C . ASN B 1 176 ? -24.422 -14.789 -6.195 1 86.94 176 ASN B C 1
ATOM 3064 O O . ASN B 1 176 ? -23.438 -15.195 -6.812 1 86.94 176 ASN B O 1
ATOM 3068 N N . GLU B 1 177 ? -24.594 -15.039 -5.012 1 88 177 GLU B N 1
ATOM 3069 C CA . GLU B 1 177 ? -23.609 -15.742 -4.18 1 88 177 GLU B CA 1
ATOM 3070 C C . GLU B 1 177 ? -23.344 -17.141 -4.715 1 88 177 GLU B C 1
ATOM 3072 O O . GLU B 1 177 ? -22.188 -17.562 -4.77 1 88 177 GLU B O 1
ATOM 3077 N N . GLU B 1 178 ? -24.375 -17.812 -5.082 1 90.44 178 GLU B N 1
ATOM 3078 C CA . GLU B 1 178 ? -24.219 -19.172 -5.582 1 90.44 178 GLU B CA 1
ATOM 3079 C C . GLU B 1 178 ? -23.391 -19.203 -6.867 1 90.44 178 GLU B C 1
ATOM 3081 O O . GLU B 1 178 ? -22.531 -20.062 -7.035 1 90.44 178 GLU B O 1
ATOM 3086 N N . GLU B 1 179 ? -23.703 -18.344 -7.742 1 91.81 179 GLU B N 1
ATOM 3087 C CA . GLU B 1 179 ? -22.953 -18.234 -9 1 91.81 179 GLU B CA 1
ATOM 3088 C C . GLU B 1 179 ? -21.5 -17.844 -8.742 1 91.81 179 GLU B C 1
ATOM 3090 O O . GLU B 1 179 ? -20.594 -18.359 -9.406 1 91.81 179 GLU B O 1
ATOM 3095 N N . ALA B 1 180 ? -21.344 -17.031 -7.797 1 91.69 180 ALA B N 1
ATOM 3096 C CA . ALA B 1 180 ? -20 -16.594 -7.449 1 91.69 180 ALA B CA 1
ATOM 3097 C C . ALA B 1 180 ? -19.172 -17.75 -6.895 1 91.69 180 ALA B C 1
ATOM 3099 O O . ALA B 1 180 ? -18 -17.922 -7.277 1 91.69 180 ALA B O 1
ATOM 3100 N N . LYS B 1 181 ? -19.75 -18.484 -6.047 1 94.25 181 LYS B N 1
ATOM 3101 C CA . LYS B 1 181 ? -19.047 -19.625 -5.461 1 94.25 181 LYS B CA 1
ATOM 3102 C C . LYS B 1 181 ? -18.703 -20.656 -6.527 1 94.25 181 LYS B C 1
ATOM 3104 O O . LYS B 1 181 ? -17.641 -21.266 -6.48 1 94.25 181 LYS B O 1
ATOM 3109 N N . LYS B 1 182 ? -19.594 -20.859 -7.457 1 95.06 182 LYS B N 1
ATOM 3110 C CA . LYS B 1 182 ? -19.328 -21.766 -8.57 1 95.06 182 LYS B CA 1
ATOM 3111 C C . LYS B 1 182 ? -18.125 -21.281 -9.383 1 95.06 182 LYS B C 1
ATOM 3113 O O . LYS B 1 182 ? -17.266 -22.078 -9.773 1 95.06 182 LYS B O 1
ATOM 3118 N N . LEU B 1 183 ? -18.094 -20.078 -9.664 1 93.69 183 LEU B N 1
ATOM 3119 C CA . LEU B 1 183 ? -17 -19.5 -10.43 1 93.69 183 LEU B CA 1
ATOM 3120 C C . LEU B 1 183 ? -15.68 -19.641 -9.68 1 93.69 183 LEU B C 1
ATOM 3122 O O . LEU B 1 183 ? -14.625 -19.875 -10.289 1 93.69 183 LEU B O 1
ATOM 3126 N N . LEU B 1 184 ? -15.75 -19.422 -8.352 1 96.38 184 LEU B N 1
ATOM 3127 C CA . LEU B 1 184 ? -14.562 -19.641 -7.527 1 96.38 184 LEU B CA 1
ATOM 3128 C C . LEU B 1 184 ? -14.055 -21.062 -7.66 1 96.38 184 LEU B C 1
ATOM 3130 O O . LEU B 1 184 ? -12.852 -21.297 -7.805 1 96.38 184 LEU B O 1
ATOM 3134 N N . LYS B 1 185 ? -14.953 -21.969 -7.633 1 97.12 185 LYS B N 1
ATOM 3135 C CA . LYS B 1 185 ? -14.578 -23.375 -7.816 1 97.12 185 LYS B CA 1
ATOM 3136 C C . LYS B 1 185 ? -13.977 -23.609 -9.195 1 97.12 185 LYS B C 1
ATOM 3138 O O . LYS B 1 185 ? -13.016 -24.375 -9.344 1 97.12 185 LYS B O 1
ATOM 3143 N N . GLU B 1 186 ? -14.531 -23.016 -10.172 1 97.31 186 GLU B N 1
ATOM 3144 C CA . GLU B 1 186 ? -13.977 -23.109 -11.523 1 97.31 186 GLU B CA 1
ATOM 3145 C C . GLU B 1 186 ? -12.562 -22.531 -11.578 1 97.31 186 GLU B C 1
ATOM 3147 O O . GLU B 1 186 ? -11.711 -23.047 -12.312 1 97.31 186 GLU B O 1
ATOM 3152 N N . GLY B 1 187 ? -12.414 -21.469 -10.852 1 97.5 187 GLY B N 1
ATOM 3153 C CA . GLY B 1 187 ? -11.078 -20.906 -10.758 1 97.5 187 GLY B CA 1
ATOM 3154 C C . GLY B 1 187 ? -10.07 -21.875 -10.164 1 97.5 187 GLY B C 1
ATOM 3155 O O . GLY B 1 187 ? -8.977 -22.047 -10.719 1 97.5 187 GLY B O 1
ATOM 3156 N N . VAL B 1 188 ? -10.445 -22.469 -9.094 1 98.25 188 VAL B N 1
ATOM 3157 C CA . VAL B 1 188 ? -9.594 -23.469 -8.453 1 98.25 188 VAL B CA 1
ATOM 3158 C C . VAL B 1 188 ? -9.281 -24.594 -9.445 1 98.25 188 VAL B C 1
ATOM 3160 O O . VAL B 1 188 ? -8.125 -24.984 -9.602 1 98.25 188 VAL B O 1
ATOM 3163 N N . ASP B 1 189 ? -10.25 -25.047 -10.148 1 98.31 189 ASP B N 1
ATOM 3164 C CA . ASP B 1 189 ? -10.117 -26.156 -11.078 1 98.31 189 ASP B CA 1
ATOM 3165 C C . ASP B 1 189 ? -9.227 -25.781 -12.258 1 98.31 189 ASP B C 1
ATOM 3167 O O . ASP B 1 189 ? -8.547 -26.641 -12.828 1 98.31 189 ASP B O 1
ATOM 3171 N N . ALA B 1 190 ? -9.266 -24.531 -12.602 1 98.44 190 ALA B N 1
ATOM 3172 C CA . ALA B 1 190 ? -8.469 -24.062 -13.734 1 98.44 190 ALA B CA 1
ATOM 3173 C C . ALA B 1 190 ? -7.008 -23.875 -13.32 1 98.44 190 ALA B C 1
ATOM 3175 O O . ALA B 1 190 ? -6.094 -24.188 -14.086 1 98.44 190 ALA B O 1
ATOM 3176 N N . ILE B 1 191 ? -6.777 -23.406 -12.117 1 98.75 191 ILE B N 1
ATOM 3177 C CA . ILE B 1 191 ? -5.438 -23.016 -11.695 1 98.75 191 ILE B CA 1
ATOM 3178 C C . ILE B 1 191 ? -4.676 -24.266 -11.227 1 98.75 191 ILE B C 1
ATOM 3180 O O . ILE B 1 191 ? -3.473 -24.391 -11.469 1 98.75 191 ILE B O 1
ATOM 3184 N N . GLN B 1 192 ? -5.336 -25.188 -10.625 1 98.44 192 GLN B N 1
ATOM 3185 C CA . GLN B 1 192 ? -4.695 -26.312 -9.938 1 98.44 192 GLN B CA 1
ATOM 3186 C C . GLN B 1 192 ? -3.857 -27.141 -10.906 1 98.44 192 GLN B C 1
ATOM 3188 O O . GLN B 1 192 ? -2.699 -27.453 -10.625 1 98.44 192 GLN B O 1
ATOM 3193 N N . PRO B 1 193 ? -4.344 -27.5 -12.078 1 98.38 193 PRO B N 1
ATOM 3194 C CA . PRO B 1 193 ? -3.516 -28.297 -12.992 1 98.38 193 PRO B CA 1
ATOM 3195 C C . PRO B 1 193 ? -2.27 -27.547 -13.453 1 98.38 193 PRO B C 1
ATOM 3197 O O . PRO B 1 193 ? -1.222 -28.156 -13.672 1 98.38 193 PRO B O 1
ATOM 3200 N N . VAL B 1 194 ? -2.43 -26.25 -13.656 1 98.81 194 VAL B N 1
ATOM 3201 C CA . VAL B 1 194 ? -1.29 -25.438 -14.055 1 98.81 194 VAL B CA 1
ATOM 3202 C C . VAL B 1 194 ? -0.26 -25.406 -12.922 1 98.81 194 VAL B C 1
ATOM 3204 O O . VAL B 1 194 ? 0.94 -25.547 -13.172 1 98.81 194 VAL B O 1
ATOM 3207 N N . TYR B 1 195 ? -0.723 -25.234 -11.711 1 98.69 195 TYR B N 1
ATOM 3208 C CA . TYR B 1 195 ? 0.155 -25.281 -10.547 1 98.69 195 TYR B CA 1
ATOM 3209 C C . TYR B 1 195 ? 0.916 -26.594 -10.477 1 98.69 195 TYR B C 1
ATOM 3211 O O . TYR B 1 195 ? 2.139 -26.609 -10.328 1 98.69 195 TYR B O 1
ATOM 3219 N N . ASP B 1 196 ? 0.204 -27.703 -10.609 1 98.56 196 ASP B N 1
ATOM 3220 C CA . ASP B 1 196 ? 0.81 -29.016 -10.492 1 98.56 196 ASP B CA 1
ATOM 3221 C C . ASP B 1 196 ? 1.867 -29.234 -11.578 1 98.56 196 ASP B C 1
ATOM 3223 O O . ASP B 1 196 ? 2.947 -29.75 -11.297 1 98.56 196 ASP B O 1
ATOM 3227 N N . ALA B 1 197 ? 1.509 -28.859 -12.766 1 98.62 197 ALA B N 1
ATOM 3228 C CA . ALA B 1 197 ? 2.445 -29.031 -13.867 1 98.62 197 ALA B CA 1
ATOM 3229 C C . ALA B 1 197 ? 3.688 -28.172 -13.68 1 98.62 197 ALA B C 1
ATOM 3231 O O . ALA B 1 197 ? 4.809 -28.609 -13.93 1 98.62 197 ALA B O 1
ATOM 3232 N N . THR B 1 198 ? 3.496 -26.953 -13.25 1 98.81 198 THR B N 1
ATOM 3233 C CA . THR B 1 198 ? 4.613 -26.047 -13.008 1 98.81 198 THR B CA 1
ATOM 3234 C C . THR B 1 198 ? 5.488 -26.562 -11.867 1 98.81 198 THR B C 1
ATOM 3236 O O . THR B 1 198 ? 6.719 -26.531 -11.961 1 98.81 198 THR B O 1
ATOM 3239 N N . GLU B 1 199 ? 4.852 -27.062 -10.789 1 98.5 199 GLU B N 1
ATOM 3240 C CA . GLU B 1 199 ? 5.562 -27.656 -9.656 1 98.5 199 GLU B CA 1
ATOM 3241 C C . GLU B 1 199 ? 6.41 -28.844 -10.094 1 98.5 199 GLU B C 1
ATOM 3243 O O . GLU B 1 199 ? 7.555 -28.984 -9.664 1 98.5 199 GLU B O 1
ATOM 3248 N N . ALA B 1 200 ? 5.852 -29.625 -10.914 1 98.38 200 ALA B N 1
ATOM 3249 C CA . ALA B 1 200 ? 6.57 -30.797 -11.414 1 98.38 200 ALA B CA 1
ATOM 3250 C C . ALA B 1 200 ? 7.785 -30.375 -12.234 1 98.38 200 ALA B C 1
ATOM 3252 O O . ALA B 1 200 ? 8.836 -31.031 -12.172 1 98.38 200 ALA B O 1
ATOM 3253 N N . LEU B 1 201 ? 7.59 -29.344 -13.008 1 98.56 201 LEU B N 1
ATOM 3254 C CA . LEU B 1 201 ? 8.711 -28.844 -13.805 1 98.56 201 LEU B CA 1
ATOM 3255 C C . LEU B 1 201 ? 9.828 -28.328 -12.906 1 98.56 201 LEU B C 1
ATOM 3257 O O . LEU B 1 201 ? 11 -28.641 -13.133 1 98.56 201 LEU B O 1
ATOM 3261 N N . TYR B 1 202 ? 9.492 -27.578 -11.922 1 98.62 202 TYR B N 1
ATOM 3262 C CA . TYR B 1 202 ? 10.5 -27.078 -10.992 1 98.62 202 TYR B CA 1
ATOM 3263 C C . TYR B 1 202 ? 11.219 -28.234 -10.305 1 98.62 202 TYR B C 1
ATOM 3265 O O . TYR B 1 202 ? 12.43 -28.172 -10.062 1 98.62 202 TYR B O 1
ATOM 3273 N N . THR B 1 203 ? 10.539 -29.266 -9.914 1 98.56 203 THR B N 1
ATOM 3274 C CA . THR B 1 203 ? 11.117 -30.453 -9.289 1 98.56 203 THR B CA 1
ATOM 3275 C C . THR B 1 203 ? 12.078 -31.156 -10.242 1 98.56 203 THR B C 1
ATOM 3277 O O . THR B 1 203 ? 13.211 -31.484 -9.875 1 98.56 203 THR B O 1
ATOM 3280 N N . SER B 1 204 ? 11.609 -31.359 -11.453 1 98.19 204 SER B N 1
ATOM 3281 C CA . SER B 1 204 ? 12.406 -32.094 -12.438 1 98.19 204 SER B CA 1
ATOM 3282 C C . SER B 1 204 ? 13.703 -31.359 -12.75 1 98.19 204 SER B C 1
ATOM 3284 O O . SER B 1 204 ? 14.727 -31.984 -13.023 1 98.19 204 SER B O 1
ATOM 3286 N N . TYR B 1 205 ? 13.648 -30.062 -12.656 1 98.06 205 TYR B N 1
ATOM 3287 C CA . TYR B 1 205 ? 14.828 -29.266 -12.984 1 98.06 205 TYR B CA 1
ATOM 3288 C C . TYR B 1 205 ? 15.609 -28.906 -11.727 1 98.06 205 TYR B C 1
ATOM 3290 O O . TYR B 1 205 ? 16.656 -28.266 -11.805 1 98.06 205 TYR B O 1
ATOM 3298 N N . ASP B 1 206 ? 15.102 -29.266 -10.5 1 97.75 206 ASP B N 1
ATOM 3299 C CA . ASP B 1 206 ? 15.703 -28.938 -9.219 1 97.75 206 ASP B CA 1
ATOM 3300 C C . ASP B 1 206 ? 15.938 -27.438 -9.078 1 97.75 206 ASP B C 1
ATOM 3302 O O . ASP B 1 206 ? 17.047 -26.984 -8.797 1 97.75 206 ASP B O 1
ATOM 3306 N N . LEU B 1 207 ? 14.867 -26.672 -9.336 1 98 207 LEU B N 1
ATOM 3307 C CA . LEU B 1 207 ? 15 -25.219 -9.352 1 98 207 LEU B CA 1
ATOM 3308 C C . LEU B 1 207 ? 14.258 -24.594 -8.18 1 98 207 LEU B C 1
ATOM 3310 O O . LEU B 1 207 ? 14.172 -23.359 -8.078 1 98 207 LEU B O 1
ATOM 3314 N N . HIS B 1 208 ? 13.789 -25.359 -7.191 1 98 208 HIS B N 1
ATOM 3315 C CA . HIS B 1 208 ? 13.055 -24.844 -6.043 1 98 208 HIS B CA 1
ATOM 3316 C C . HIS B 1 208 ? 13.953 -24 -5.141 1 98 208 HIS B C 1
ATOM 3318 O O . HIS B 1 208 ? 13.461 -23.219 -4.332 1 98 208 HIS B O 1
ATOM 3324 N N . GLY B 1 209 ? 15.219 -24.125 -5.242 1 96.44 209 GLY B N 1
ATOM 3325 C CA . GLY B 1 209 ? 16.172 -23.484 -4.363 1 96.44 209 GLY B CA 1
ATOM 3326 C C . GLY B 1 209 ? 16.656 -22.141 -4.887 1 96.44 209 GLY B C 1
ATOM 3327 O O . GLY B 1 209 ? 17.594 -21.562 -4.352 1 96.44 209 GLY B O 1
ATOM 3328 N N . LEU B 1 210 ? 15.922 -21.578 -5.949 1 95.06 210 LEU B N 1
ATOM 3329 C CA . LEU B 1 210 ? 16.375 -20.375 -6.613 1 95.06 210 LEU B CA 1
ATOM 3330 C C . LEU B 1 210 ? 16.312 -19.172 -5.668 1 95.06 210 LEU B C 1
ATOM 3332 O O . LEU B 1 210 ? 17.172 -18.297 -5.719 1 95.06 210 LEU B O 1
ATOM 3336 N N . PRO B 1 211 ? 14.719 -19.281 -4.723 1 64.06 211 PRO B N 1
ATOM 3337 C CA . PRO B 1 211 ? 14.352 -18.156 -3.869 1 64.06 211 PRO B CA 1
ATOM 3338 C C . PRO B 1 211 ? 15.531 -17.25 -3.533 1 64.06 211 PRO B C 1
ATOM 3340 O O . PRO B 1 211 ? 16.641 -17.75 -3.27 1 64.06 211 PRO B O 1
#

pLDDT: mean 95.37, std 7.46, range [35.22, 98.88]

InterPro domains:
  IPR014830 Glycolipid transfer protein domain [PF08718] (26-170)
  IPR014830 Glycolipid transfer protein domain [PTHR10219] (3-198)
  IPR036497 Glycolipid transfer protein superfamily [G3DSA:1.10.3520.10] (1-211)
  IPR036497 Glycolipid transfer protein superfamily [SSF110004] (15-210)

Secondary structure (DSSP, 8-state):
-------HHHHHHHHHHHB-TTS-BBHHHHHHHHHHHHHHHHHT-GGGHHHHHHHHHHHHHHHHHHHSTTGGGGSBHHHHHHHHHHTT-SS--SSSPPHHHHHHHHHHHHHHHHHHHHHHHH--TTS-HHHHHHHHHHHTGGGGS-HHHHHHHHHHHHTPPPHHHHHHHHTTT-S-HHHHHHHHHHHHHHHHHHHHHHHHHHHHHT-TT--/-------HHHHHHHHHHHB-TTS-BBHHHHHHHHHHHHHHHHHT-GGGHHHHHHHHHHHHHHHHHHHSTTGGGGSBHHHHHHHHHHTT-TT--SSSPPHHHHHHHHHHHHHHHHHHHHHHHH--TTS-HHHHHHHHHHHTGGGGS-HHHHHHHHHHHHTPPPHHHHHHHHTTT-S-HHHHHHHHHHHHHHHHHHHHHHHHHHHHHT-TT--

Organism: Exaiptasia diaphana (NCBI:txid2652724)

Nearest PDB structures (foldseek):
  4kbr-assembly10_B  TM=9.389E-01  e=6.902E-15  Mus musculus
  4k80-assembly2_A-2  TM=9.277E-01  e=9.595E-15  Homo sapiens
  4kbr-assembly6_F  TM=9.456E-01  e=2.239E-14  Mus musculus
  4kbr-assembly8_H  TM=9.401E-01  e=4.327E-14  Mus musculus
  4kbr-assembly9_A  TM=9.337E-01  e=6.015E-14  Mus musculus

Solvent-accessible surface area (backbone atoms only — not comparable to full-atom values): 21805 Å² total; per-residue (Å²): 125,86,73,77,76,32,51,49,66,55,33,26,52,20,26,48,63,10,39,44,94,89,57,49,38,34,36,63,30,47,47,51,22,51,56,43,49,39,41,46,41,58,71,69,33,47,68,36,33,33,57,37,52,53,52,50,51,45,49,48,50,44,53,48,51,38,68,44,99,60,12,82,42,39,48,32,51,64,46,31,45,53,50,32,58,74,68,54,38,68,77,48,84,55,85,75,60,33,57,66,51,44,49,47,58,53,52,45,47,46,52,21,50,39,46,32,36,47,47,58,41,69,52,51,78,84,45,53,38,29,57,45,42,46,51,25,30,63,73,47,39,42,82,76,44,57,72,68,57,42,52,53,52,51,53,39,36,64,64,49,56,52,32,63,57,45,46,31,54,55,40,50,63,76,46,56,68,68,59,24,29,51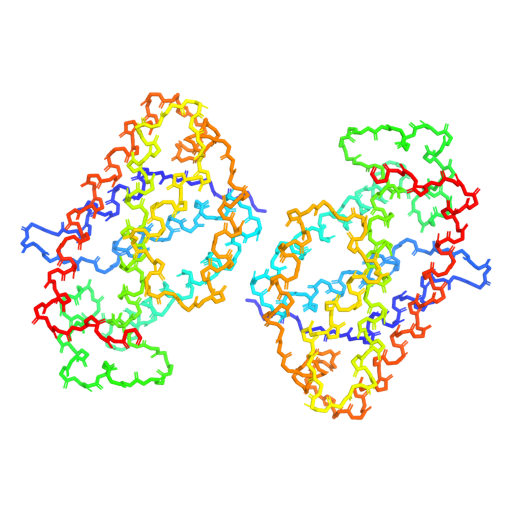,50,30,46,46,32,36,65,23,41,48,60,41,49,51,46,52,51,50,49,34,58,76,67,67,51,77,78,58,122,125,87,75,76,75,32,50,47,65,54,34,27,51,20,28,49,63,10,38,43,95,89,59,49,40,33,37,62,30,47,49,50,21,51,57,42,49,39,41,45,40,58,70,69,32,46,69,36,33,34,58,36,52,52,52,50,50,44,49,48,50,44,51,48,50,38,68,43,100,60,12,82,42,38,48,32,50,63,47,31,46,52,51,31,59,75,69,55,39,67,78,46,82,54,84,77,60,32,56,66,50,45,49,47,59,52,51,44,48,47,53,22,51,39,47,32,36,46,46,58,40,69,52,52,79,86,44,55,38,30,56,44,42,47,51,25,30,64,72,46,38,42,81,76,44,56,72,68,55,42,50,53,52,50,56,40,35,64,62,48,56,52,34,64,58,45,45,30,54,55,41,52,63,76,46,55,69,69,59,24,30,51,49,32,46,47,32,34,65,22,42,49,59,42,50,52,46,52,52,49,49,35,58,77,67,68,50,76,78,57,119

Radius of gyration: 24.88 Å; Cα contacts (8 Å, |Δi|>4): 565; chains: 2; bounding box: 50×70×49 Å